Protein AF-A0A806K1S3-F1 (afdb_monomer_lite)

pLDDT: mean 70.09, std 27.56, range [25.62, 98.25]

Structure (mmCIF, N/CA/C/O backbone):
data_AF-A0A806K1S3-F1
#
_entry.id   AF-A0A806K1S3-F1
#
loop_
_atom_site.group_PDB
_atom_site.id
_atom_site.type_symbol
_atom_site.label_atom_id
_atom_site.label_alt_id
_atom_site.label_comp_id
_atom_site.label_asym_id
_atom_site.label_entity_id
_atom_site.label_seq_id
_atom_site.pdbx_PDB_ins_code
_atom_site.Cartn_x
_atom_site.Cartn_y
_atom_site.Cartn_z
_atom_site.occupancy
_atom_site.B_iso_or_equiv
_atom_site.auth_seq_id
_atom_site.auth_comp_id
_atom_site.auth_asym_id
_atom_site.auth_atom_id
_atom_site.pdbx_PDB_model_num
ATOM 1 N N . MET A 1 1 ? -62.580 21.041 -13.386 1.00 45.56 1 MET A N 1
ATOM 2 C CA . MET A 1 1 ? -61.583 21.711 -14.255 1.00 45.56 1 MET A CA 1
ATOM 3 C C . MET A 1 1 ? -60.903 22.840 -13.491 1.00 45.56 1 MET A C 1
ATOM 5 O O . MET A 1 1 ? -61.608 23.727 -13.033 1.00 45.56 1 MET A O 1
ATOM 9 N N . ARG A 1 2 ? -59.569 22.837 -13.410 1.00 33.22 2 ARG A N 1
ATOM 10 C CA . ARG A 1 2 ? -58.671 24.014 -13.436 1.00 33.22 2 ARG A CA 1
ATOM 11 C C . ARG A 1 2 ? -57.271 23.497 -13.808 1.00 33.22 2 ARG A C 1
ATOM 13 O O . ARG A 1 2 ? -57.030 22.296 -13.697 1.00 33.22 2 ARG A O 1
ATOM 20 N N . LYS A 1 3 ? -56.435 24.344 -14.410 1.00 32.72 3 LYS A N 1
ATOM 21 C CA . LYS A 1 3 ? -55.214 23.909 -15.113 1.00 32.72 3 LYS A CA 1
ATOM 22 C C . LYS A 1 3 ? -54.045 23.687 -14.147 1.00 32.72 3 LYS A C 1
ATOM 24 O O . LYS A 1 3 ? -53.996 24.304 -13.090 1.00 32.72 3 LYS A O 1
ATOM 29 N N . ARG A 1 4 ? -53.101 22.830 -14.552 1.00 32.69 4 ARG A N 1
ATOM 30 C CA . ARG A 1 4 ? -51.727 22.852 -14.030 1.00 32.69 4 ARG A CA 1
ATOM 31 C C . ARG A 1 4 ? -51.016 24.074 -14.608 1.00 32.69 4 ARG A C 1
ATOM 33 O O . ARG A 1 4 ? -51.173 24.338 -15.799 1.00 32.69 4 ARG A O 1
ATOM 40 N N . GLU A 1 5 ? -50.205 24.738 -13.801 1.00 34.34 5 GLU A N 1
ATOM 41 C CA . GLU A 1 5 ? -49.140 25.615 -14.287 1.00 34.34 5 GLU A CA 1
ATOM 42 C C . GLU A 1 5 ? -47.816 24.854 -14.174 1.00 34.34 5 GLU A C 1
ATOM 44 O O . GLU A 1 5 ? -47.579 24.138 -13.201 1.00 34.34 5 GLU A O 1
ATOM 49 N N . THR A 1 6 ? -46.986 24.947 -15.209 1.00 35.19 6 THR A N 1
ATOM 50 C CA . THR A 1 6 ? -45.685 24.276 -15.292 1.00 35.19 6 THR A CA 1
ATOM 51 C C . THR A 1 6 ? -44.587 25.323 -15.243 1.00 35.19 6 THR A C 1
ATOM 53 O O . THR A 1 6 ? -44.394 26.044 -16.220 1.00 35.19 6 THR A O 1
ATOM 56 N N . SER A 1 7 ? -43.850 25.383 -14.134 1.00 31.27 7 SER A N 1
ATOM 57 C CA . SER A 1 7 ? -42.555 26.066 -14.118 1.00 31.27 7 SER A CA 1
ATOM 58 C C . SER A 1 7 ? -41.511 25.161 -14.772 1.00 31.27 7 SER A C 1
ATOM 60 O O . SER A 1 7 ? -41.444 23.972 -14.455 1.00 31.27 7 SER A O 1
ATOM 62 N N . GLN A 1 8 ? -40.717 25.698 -15.699 1.00 31.41 8 GLN A N 1
ATOM 63 C CA . GLN A 1 8 ? -39.565 24.992 -16.259 1.00 31.41 8 GLN A CA 1
ATOM 64 C C . GLN A 1 8 ? -38.356 25.228 -15.357 1.00 31.41 8 GLN A C 1
ATOM 66 O O . GLN A 1 8 ? -37.841 26.343 -15.289 1.00 31.41 8 GLN A O 1
ATOM 71 N N . GLU A 1 9 ? -37.887 24.182 -14.683 1.00 31.50 9 GLU A N 1
ATOM 72 C CA . GLU A 1 9 ? -36.665 24.263 -13.888 1.00 31.50 9 GLU A CA 1
ATOM 73 C C . GLU A 1 9 ? -35.435 24.144 -14.803 1.00 31.50 9 GLU A C 1
ATOM 75 O O . GLU A 1 9 ? -35.317 23.219 -15.611 1.00 31.50 9 GLU A O 1
ATOM 80 N N . ASN A 1 10 ? -34.546 25.137 -14.737 1.00 28.39 10 ASN A N 1
ATOM 81 C CA . ASN A 1 10 ? -33.502 25.346 -15.738 1.00 28.39 10 ASN A CA 1
ATOM 82 C C . ASN A 1 10 ? -32.261 24.486 -15.436 1.00 28.39 10 ASN A C 1
ATOM 84 O O . ASN A 1 10 ? -31.341 24.917 -14.741 1.00 28.39 10 ASN A O 1
ATOM 88 N N . ARG A 1 11 ? -32.262 23.240 -15.921 1.00 28.33 11 ARG A N 1
ATOM 89 C CA . ARG A 1 11 ? -31.237 22.234 -15.608 1.00 28.33 11 ARG A CA 1
ATOM 90 C C . ARG A 1 11 ? -29.952 22.450 -16.419 1.00 28.33 11 ARG A C 1
ATOM 92 O O . ARG A 1 11 ? -29.827 21.941 -17.529 1.00 28.33 11 ARG A O 1
ATOM 99 N N . SER A 1 12 ? -28.985 23.169 -15.853 1.00 29.81 12 SER A N 1
ATOM 100 C CA . SER A 1 12 ? -27.639 23.285 -16.424 1.00 29.81 12 SER A CA 1
ATOM 101 C C . SER A 1 12 ? -26.905 21.938 -16.400 1.00 29.81 12 SER A C 1
ATOM 103 O O . SER A 1 12 ? -26.718 21.327 -15.348 1.00 29.81 12 SER A O 1
ATOM 105 N N . GLU A 1 13 ? -26.463 21.469 -17.567 1.00 26.36 13 GLU A N 1
ATOM 106 C CA . GLU A 1 13 ? -25.609 20.284 -17.663 1.00 26.36 13 GLU A CA 1
ATOM 107 C C . GLU A 1 13 ? -24.217 20.577 -17.091 1.00 26.36 13 GLU A C 1
ATOM 109 O O . GLU A 1 13 ? -23.468 21.399 -17.624 1.00 26.36 13 GLU A O 1
ATOM 114 N N . VAL A 1 14 ? -23.834 19.859 -16.033 1.00 30.91 14 VAL A N 1
ATOM 115 C CA . VAL A 1 14 ? -22.432 19.791 -15.610 1.00 30.91 14 VAL A CA 1
ATOM 116 C C . VAL A 1 14 ? -21.697 18.894 -16.601 1.00 30.91 14 VAL A C 1
ATOM 118 O O . VAL A 1 14 ? -21.804 17.669 -16.547 1.00 30.91 14 VAL A O 1
ATOM 121 N N . LYS A 1 15 ? -20.945 19.503 -17.521 1.00 25.97 15 LYS A N 1
ATOM 122 C CA . LYS A 1 15 ? -20.015 18.763 -18.377 1.00 25.97 15 LYS A CA 1
ATOM 123 C C . LYS A 1 15 ? -18.916 18.156 -17.509 1.00 25.97 15 LYS A C 1
ATOM 125 O O . LYS A 1 15 ? -18.104 18.881 -16.942 1.00 25.97 15 LYS A O 1
ATOM 130 N N . HIS A 1 16 ? -18.864 16.829 -17.446 1.00 29.55 16 HIS A N 1
ATOM 131 C CA . HIS A 1 16 ? -17.675 16.133 -16.969 1.00 29.55 16 HIS A CA 1
ATOM 132 C C . HIS A 1 16 ? -16.556 16.303 -18.001 1.00 29.55 16 HIS A C 1
ATOM 134 O O . HIS A 1 16 ? -16.547 15.627 -19.028 1.00 29.55 16 HIS A O 1
ATOM 140 N N . GLU A 1 17 ? -15.606 17.195 -17.727 1.00 28.83 17 GLU A N 1
ATOM 141 C CA . GLU A 1 17 ? -14.348 17.228 -18.468 1.00 28.83 17 GLU A CA 1
ATOM 142 C C . GLU A 1 17 ? -13.522 15.989 -18.105 1.00 28.83 17 GLU A C 1
ATOM 144 O O . GLU A 1 17 ? -12.934 15.885 -17.027 1.00 28.83 17 GLU A O 1
ATOM 149 N N . THR A 1 18 ? -13.493 15.014 -19.013 1.00 28.52 18 THR A N 1
ATOM 150 C CA . THR A 1 18 ? -12.567 13.884 -18.941 1.00 28.52 18 THR A CA 1
ATOM 151 C C . THR A 1 18 ? -11.143 14.393 -19.137 1.00 28.52 18 THR A C 1
ATOM 153 O O . THR A 1 18 ? -10.746 14.717 -20.258 1.00 28.52 18 THR A O 1
ATOM 156 N N . ILE A 1 19 ? -10.380 14.458 -18.046 1.00 31.17 19 ILE A N 1
ATOM 157 C CA . ILE A 1 19 ? -8.964 14.833 -18.061 1.00 31.17 19 ILE A CA 1
ATOM 158 C C . ILE A 1 19 ? -8.195 13.858 -18.966 1.00 31.17 19 ILE A C 1
ATOM 160 O O . ILE A 1 19 ? -8.275 12.641 -18.797 1.00 31.17 19 ILE A O 1
ATOM 164 N N . SER A 1 20 ? -7.453 14.398 -19.936 1.00 25.94 20 SER A N 1
ATOM 165 C CA . SER A 1 20 ? -6.651 13.601 -20.870 1.00 25.94 20 SER A CA 1
ATOM 166 C C . SER A 1 20 ? -5.492 12.893 -20.149 1.00 25.94 20 SER A C 1
ATOM 168 O O . SER A 1 20 ? -4.861 13.513 -19.288 1.00 25.94 20 SER A O 1
ATOM 170 N N . PRO A 1 21 ? -5.095 11.668 -20.556 1.00 31.95 21 PRO A N 1
ATOM 171 C CA . PRO A 1 21 ? -3.848 11.040 -20.106 1.00 31.95 21 PRO A CA 1
ATOM 172 C C . PRO A 1 21 ? -2.609 11.945 -20.248 1.00 31.95 21 PRO A C 1
ATOM 174 O O . PRO A 1 21 ? -1.689 11.871 -19.435 1.00 31.95 21 PRO A O 1
ATOM 177 N N . SER A 1 22 ? -2.610 12.863 -21.226 1.00 27.05 22 SER A N 1
ATOM 178 C CA . SER A 1 22 ? -1.562 13.880 -21.418 1.00 27.05 22 SER A CA 1
ATOM 179 C C . SER A 1 22 ? -1.311 14.741 -20.171 1.00 27.05 22 SER A C 1
ATOM 181 O O . SER A 1 22 ? -0.176 15.133 -19.909 1.00 27.05 22 SER A O 1
ATOM 183 N N . SER A 1 23 ? -2.357 15.031 -19.391 1.00 28.53 23 SER A N 1
ATOM 184 C CA . SER A 1 23 ? -2.278 15.885 -18.201 1.00 28.53 23 SER A CA 1
ATOM 185 C C . SER A 1 23 ? -1.592 15.201 -17.015 1.00 28.53 23 SER A C 1
ATOM 187 O O . SER A 1 23 ? -1.084 15.893 -16.139 1.00 28.53 23 SER A O 1
ATOM 189 N N . ILE A 1 24 ? -1.538 13.863 -16.995 1.00 33.38 24 ILE A N 1
ATOM 190 C CA . ILE A 1 24 ? -0.806 13.098 -15.974 1.00 33.38 24 ILE A CA 1
ATOM 191 C C . ILE A 1 24 ? 0.696 13.127 -16.289 1.00 33.38 24 ILE A C 1
ATOM 193 O O . ILE A 1 24 ? 1.505 13.405 -15.408 1.00 33.38 24 ILE A O 1
ATOM 197 N N . ALA A 1 25 ? 1.073 12.940 -17.559 1.00 29.41 25 ALA A N 1
ATOM 198 C CA . ALA A 1 25 ? 2.470 13.019 -17.996 1.00 29.41 25 ALA A CA 1
ATOM 199 C C . ALA A 1 25 ? 3.088 14.415 -17.772 1.00 29.41 25 ALA A C 1
ATOM 201 O O . ALA A 1 25 ? 4.245 14.524 -17.371 1.00 29.41 25 ALA A O 1
ATOM 202 N N . ALA A 1 26 ? 2.309 15.486 -17.968 1.00 27.17 26 ALA A N 1
ATOM 203 C CA . ALA A 1 26 ? 2.765 16.863 -17.761 1.00 27.17 26 ALA A CA 1
ATOM 204 C C . ALA A 1 26 ? 3.195 17.172 -16.310 1.00 27.17 26 ALA A C 1
ATOM 206 O O . ALA A 1 26 ? 4.019 18.060 -16.096 1.00 27.17 26 ALA A O 1
ATOM 207 N N . LEU A 1 27 ? 2.677 16.436 -15.318 1.00 32.34 27 LEU A N 1
ATOM 208 C CA . LEU A 1 27 ? 2.991 16.643 -13.901 1.00 32.34 27 LEU A CA 1
ATOM 209 C C . LEU A 1 27 ? 4.396 16.135 -13.514 1.00 32.34 27 LEU A C 1
ATOM 211 O O . LEU A 1 27 ? 4.973 16.605 -12.539 1.00 32.34 27 LEU A O 1
ATOM 215 N N . VAL A 1 28 ? 4.971 15.215 -14.298 1.00 33.69 28 VAL A N 1
ATOM 216 C CA . VAL A 1 28 ? 6.277 14.578 -14.028 1.00 33.69 28 VAL A CA 1
ATOM 217 C C . VAL A 1 28 ? 7.463 15.495 -14.380 1.00 33.69 28 VAL A C 1
ATOM 219 O O . VAL A 1 28 ? 8.565 15.324 -13.868 1.00 33.69 28 VAL A O 1
ATOM 222 N N . VAL A 1 29 ? 7.253 16.506 -15.230 1.00 29.17 29 VAL A N 1
ATOM 223 C CA . VAL A 1 29 ? 8.339 17.315 -15.822 1.00 29.17 29 VAL A CA 1
ATOM 224 C C . VAL A 1 29 ? 8.955 18.327 -14.836 1.00 29.17 29 VAL A C 1
ATOM 226 O O . VAL A 1 29 ? 10.086 18.767 -15.028 1.00 29.17 29 VAL A O 1
ATOM 229 N N . PHE A 1 30 ? 8.274 18.663 -13.735 1.00 28.11 30 PHE A N 1
ATOM 230 C CA . PHE A 1 30 ? 8.709 19.690 -12.770 1.00 28.11 30 PHE A CA 1
ATOM 231 C C . PHE A 1 30 ? 9.749 19.216 -11.725 1.00 28.11 30 PHE A C 1
ATOM 233 O O . PHE A 1 30 ? 9.801 19.729 -10.610 1.00 28.11 30 PHE A O 1
ATOM 240 N N . ILE A 1 31 ? 10.594 18.243 -12.081 1.00 37.97 31 ILE A N 1
ATOM 241 C CA . ILE A 1 31 ? 11.579 17.615 -11.177 1.00 37.97 31 ILE A CA 1
ATOM 242 C C . ILE A 1 31 ? 13.029 18.086 -11.446 1.00 37.97 31 ILE A C 1
ATOM 244 O O . ILE A 1 31 ? 13.898 17.913 -10.596 1.00 37.97 31 ILE A O 1
ATOM 248 N N . ALA A 1 32 ? 13.307 18.729 -12.589 1.00 28.28 32 ALA A N 1
ATOM 249 C CA . ALA A 1 32 ? 14.670 18.922 -13.108 1.00 28.28 32 ALA A CA 1
ATOM 250 C C . ALA A 1 32 ? 15.200 20.379 -13.148 1.00 28.28 32 ALA A C 1
ATOM 252 O O . ALA A 1 32 ? 15.925 20.739 -14.075 1.00 28.28 32 ALA A O 1
ATOM 253 N N . THR A 1 33 ? 14.912 21.206 -12.134 1.00 30.22 33 THR A N 1
ATOM 254 C CA . THR A 1 33 ? 15.621 22.491 -11.929 1.00 30.22 33 THR A CA 1
ATOM 255 C C . THR A 1 33 ? 15.790 22.793 -10.434 1.00 30.22 33 THR A C 1
ATOM 257 O O . THR A 1 33 ? 14.905 22.481 -9.643 1.00 30.22 33 THR A O 1
ATOM 260 N N . SER A 1 34 ? 16.898 23.447 -10.058 1.00 29.08 34 SER A N 1
ATOM 261 C CA . SER A 1 34 ? 17.208 23.928 -8.692 1.00 29.08 34 SER A CA 1
ATOM 262 C C . SER A 1 34 ? 17.731 22.904 -7.666 1.00 29.08 34 SER A C 1
ATOM 264 O O . SER A 1 34 ? 17.451 23.016 -6.474 1.00 29.08 34 SER A O 1
ATOM 266 N N . CYS A 1 35 ? 18.615 21.995 -8.091 1.00 27.02 35 CYS A N 1
ATOM 267 C CA . CYS A 1 35 ? 19.640 21.420 -7.206 1.00 27.02 35 CYS A CA 1
ATOM 268 C C . CYS A 1 35 ? 21.025 21.936 -7.624 1.00 27.02 35 CYS A C 1
ATOM 270 O O . CYS A 1 35 ? 21.682 21.364 -8.490 1.00 27.02 35 CYS A O 1
ATOM 272 N N . SER A 1 36 ? 21.459 23.057 -7.044 1.00 28.50 36 SER A N 1
ATOM 273 C CA . SER A 1 36 ? 22.802 23.621 -7.246 1.00 28.50 36 SER A CA 1
ATOM 274 C C . SER A 1 36 ? 23.200 24.467 -6.039 1.00 28.50 36 SER A C 1
ATOM 276 O O . SER A 1 36 ? 22.847 25.640 -5.947 1.00 28.50 36 SER A O 1
ATOM 278 N N . SER A 1 37 ? 23.924 23.866 -5.098 1.00 30.52 37 SER A N 1
ATOM 279 C CA . SER A 1 37 ? 24.601 24.588 -4.023 1.00 30.52 37 SER A CA 1
ATOM 280 C C . SER A 1 37 ? 25.964 25.066 -4.520 1.00 30.52 37 SER A C 1
ATOM 282 O O . SER A 1 37 ? 26.898 24.270 -4.606 1.00 30.52 37 SER A O 1
ATOM 284 N N . GLN A 1 38 ? 26.096 26.357 -4.829 1.00 30.58 38 GLN A N 1
ATOM 285 C CA . GLN A 1 38 ? 27.420 26.980 -4.809 1.00 30.58 38 GLN A CA 1
ATOM 286 C C . GLN A 1 38 ? 27.880 27.083 -3.353 1.00 30.58 38 GLN A C 1
ATOM 288 O O . GLN A 1 38 ? 27.110 27.541 -2.514 1.00 30.58 38 GLN A O 1
ATOM 293 N N . ASN A 1 39 ? 29.113 26.659 -3.086 1.00 27.72 39 ASN A N 1
ATOM 294 C CA . ASN A 1 39 ? 29.936 27.072 -1.947 1.00 27.72 39 ASN A CA 1
ATOM 295 C C . ASN A 1 39 ? 31.382 26.629 -2.229 1.00 27.72 39 ASN A C 1
ATOM 297 O O . ASN A 1 39 ? 31.902 25.708 -1.605 1.00 27.72 39 ASN A O 1
ATOM 301 N N . ASP A 1 40 ? 32.010 27.283 -3.208 1.00 31.94 40 ASP A N 1
ATOM 302 C CA . ASP A 1 40 ? 33.469 27.353 -3.273 1.00 31.94 40 ASP A CA 1
ATOM 303 C C . ASP A 1 40 ? 33.931 28.433 -2.281 1.00 31.94 40 ASP A C 1
ATOM 305 O O . ASP A 1 40 ? 33.873 29.624 -2.585 1.00 31.94 40 ASP A O 1
ATOM 309 N N . ASP A 1 41 ? 34.397 28.021 -1.104 1.00 27.34 41 ASP A N 1
ATOM 310 C CA . ASP A 1 41 ? 35.391 28.769 -0.327 1.00 27.34 41 ASP A CA 1
ATOM 311 C C . ASP A 1 41 ? 36.379 27.755 0.254 1.00 27.34 41 ASP A C 1
ATOM 313 O O . ASP A 1 41 ? 36.008 26.852 1.008 1.00 27.34 41 ASP A O 1
ATOM 317 N N . GLY A 1 42 ? 37.635 27.869 -0.172 1.00 26.28 42 GLY A N 1
ATOM 318 C CA . GLY A 1 42 ? 38.740 27.058 0.310 1.00 26.28 42 GLY A CA 1
ATOM 319 C C . GLY A 1 42 ? 39.715 27.921 1.091 1.00 26.28 42 GLY A C 1
ATOM 320 O O . GLY A 1 42 ? 40.654 28.466 0.513 1.00 26.28 42 GLY A O 1
ATOM 321 N N . THR A 1 43 ? 39.534 27.992 2.406 1.00 27.27 43 THR A N 1
ATOM 322 C CA . THR A 1 43 ? 40.496 28.592 3.334 1.00 27.27 43 THR A CA 1
ATOM 323 C C . THR A 1 43 ? 41.094 27.512 4.232 1.00 27.27 43 THR A C 1
ATOM 325 O O . THR A 1 43 ? 40.503 27.076 5.217 1.00 27.27 43 THR A O 1
ATOM 328 N N . ALA A 1 44 ? 42.290 27.053 3.861 1.00 27.41 44 ALA A N 1
ATOM 329 C CA . ALA A 1 44 ? 43.171 26.344 4.780 1.00 27.41 44 ALA A CA 1
ATOM 330 C C . ALA A 1 44 ? 43.870 27.366 5.684 1.00 27.41 44 ALA A C 1
ATOM 332 O O . ALA A 1 44 ? 44.252 28.434 5.204 1.00 27.41 44 ALA A O 1
ATOM 333 N N . ASP A 1 45 ? 44.094 27.017 6.948 1.00 28.73 45 ASP A N 1
ATOM 334 C CA . ASP A 1 45 ? 45.048 27.735 7.789 1.00 28.73 45 ASP A CA 1
ATOM 335 C C . ASP A 1 45 ? 45.771 26.755 8.722 1.00 28.73 45 ASP A C 1
ATOM 337 O O . ASP A 1 45 ? 45.189 25.779 9.207 1.00 28.73 45 ASP A O 1
ATOM 341 N N . ASP A 1 46 ? 47.063 26.993 8.919 1.00 28.16 46 ASP A N 1
ATOM 342 C CA . ASP A 1 46 ? 47.946 26.148 9.723 1.00 28.16 46 ASP A CA 1
ATOM 343 C C . ASP A 1 46 ? 47.756 26.436 11.217 1.00 28.16 46 ASP A C 1
ATOM 345 O O . ASP A 1 46 ? 47.660 27.592 11.633 1.00 28.16 46 ASP A O 1
ATOM 349 N N . ASN A 1 47 ? 47.888 25.410 12.065 1.00 29.39 47 ASN A N 1
ATOM 350 C CA . ASN A 1 47 ? 48.567 25.652 13.337 1.00 29.39 47 ASN A CA 1
ATOM 351 C C . ASN A 1 47 ? 49.286 24.413 13.877 1.00 29.39 47 ASN A C 1
ATOM 353 O O . ASN A 1 47 ? 48.683 23.373 14.147 1.00 29.39 47 ASN A O 1
ATOM 357 N N . GLN A 1 48 ? 50.592 24.555 14.090 1.00 27.00 48 GLN A N 1
ATOM 358 C CA . GLN A 1 48 ? 51.414 23.560 14.767 1.00 27.00 48 GLN A CA 1
ATOM 359 C C . GLN A 1 48 ? 51.393 23.813 16.274 1.00 27.00 48 GLN A C 1
ATOM 361 O O . GLN A 1 48 ? 51.612 24.939 16.716 1.00 27.00 48 GLN A O 1
ATOM 366 N N . GLN A 1 49 ? 51.306 22.756 17.082 1.00 30.12 49 GLN A N 1
ATOM 367 C CA . GLN A 1 49 ? 51.947 22.781 18.397 1.00 30.12 49 GLN A CA 1
ATOM 368 C C . GLN A 1 49 ? 52.528 21.418 18.776 1.00 30.12 49 GLN A C 1
ATOM 370 O O . GLN A 1 49 ? 52.081 20.368 18.319 1.00 30.12 49 GLN A O 1
ATOM 375 N N . THR A 1 50 ? 53.618 21.457 19.541 1.00 27.34 50 THR A N 1
ATOM 376 C CA . THR A 1 50 ? 54.651 20.417 19.532 1.00 27.34 50 THR A CA 1
ATOM 377 C C . THR A 1 50 ? 54.896 19.793 20.902 1.00 27.34 50 THR A C 1
ATOM 379 O O . THR A 1 50 ? 55.213 20.524 21.835 1.00 27.34 50 THR A O 1
ATOM 382 N N . GLN A 1 51 ? 54.960 18.454 20.934 1.00 26.31 51 GLN A N 1
ATOM 383 C CA . GLN A 1 51 ? 55.667 17.626 21.933 1.00 26.31 51 GLN A CA 1
ATOM 384 C C . GLN A 1 51 ? 55.106 17.678 23.381 1.00 26.31 51 GLN A C 1
ATOM 386 O O . GLN A 1 51 ? 54.668 18.696 23.895 1.00 26.31 51 GLN A O 1
ATOM 391 N N . THR A 1 52 ? 55.071 16.569 24.120 1.00 26.08 52 THR A N 1
ATOM 392 C CA . THR A 1 52 ? 56.268 15.878 24.640 1.00 26.08 52 THR A CA 1
ATOM 393 C C . THR A 1 52 ? 56.005 14.409 25.013 1.00 26.08 52 THR A C 1
ATOM 395 O O . THR A 1 52 ? 54.871 13.939 25.029 1.00 26.08 52 THR A O 1
ATOM 398 N N . SER A 1 53 ? 57.088 13.663 25.248 1.00 26.95 53 SER A N 1
ATOM 399 C CA . SER A 1 53 ? 57.133 12.193 25.226 1.00 26.95 53 SER A CA 1
ATOM 400 C C . SER A 1 53 ? 57.031 11.515 26.600 1.00 26.95 53 SER A C 1
ATOM 402 O O . SER A 1 53 ? 57.556 12.024 27.586 1.00 26.95 53 SER A O 1
ATOM 404 N N . SER A 1 54 ? 56.517 10.280 26.638 1.00 28.88 54 SER A N 1
ATOM 405 C CA . SER A 1 54 ? 56.999 9.196 27.526 1.00 28.88 54 SER A CA 1
ATOM 406 C C . SER A 1 54 ? 56.517 7.822 27.014 1.00 28.88 54 SER A C 1
ATOM 408 O O . SER A 1 54 ? 55.695 7.769 26.101 1.00 28.88 54 SER A O 1
ATOM 410 N N . SER A 1 55 ? 57.098 6.713 27.498 1.00 28.31 55 SER A N 1
ATOM 411 C CA . SER A 1 55 ? 57.105 5.427 26.769 1.00 28.31 55 SER A CA 1
ATOM 412 C C . SER A 1 55 ? 57.085 4.160 27.637 1.00 28.31 55 SER A C 1
ATOM 414 O O . SER A 1 55 ? 57.816 4.103 28.626 1.00 28.31 55 SER A O 1
ATOM 416 N N . SER A 1 56 ? 56.427 3.097 27.152 1.00 29.81 56 SER A N 1
ATOM 417 C CA . SER A 1 56 ? 56.759 1.681 27.437 1.00 29.81 56 SER A CA 1
ATOM 418 C C . SER A 1 56 ? 56.118 0.733 26.388 1.00 29.81 56 SER A C 1
ATOM 420 O O . SER A 1 56 ? 54.941 0.888 26.091 1.00 29.81 56 SER A O 1
ATOM 422 N N . VAL A 1 57 ? 56.880 -0.040 25.585 1.00 29.92 57 VAL A N 1
ATOM 423 C CA . VAL A 1 57 ? 57.272 -1.484 25.719 1.00 29.92 57 VAL A CA 1
ATOM 424 C C . VAL A 1 57 ? 56.120 -2.460 26.088 1.00 29.92 57 VAL A C 1
ATOM 426 O O . VAL A 1 57 ? 55.364 -2.153 27.000 1.00 29.92 57 VAL A O 1
ATOM 429 N N . SER A 1 58 ? 55.914 -3.637 25.452 1.00 31.14 58 SER A N 1
ATOM 430 C CA . SER A 1 58 ? 56.844 -4.526 24.697 1.00 31.14 58 SER A CA 1
ATOM 431 C C . SER A 1 58 ? 56.181 -5.470 23.656 1.00 31.14 58 SER A C 1
ATOM 433 O O . SER A 1 58 ? 55.033 -5.839 23.851 1.00 31.14 58 SER A O 1
ATOM 435 N N . SER A 1 59 ? 56.981 -5.956 22.675 1.00 32.12 59 SER A N 1
ATOM 436 C CA . SER A 1 59 ? 56.995 -7.305 22.006 1.00 32.12 59 SER A CA 1
ATOM 437 C C . SER A 1 59 ? 55.704 -7.954 21.445 1.00 32.12 59 SER A C 1
ATOM 439 O O . SER A 1 59 ? 54.705 -8.005 22.147 1.00 32.12 59 SER A O 1
ATOM 441 N N . SER A 1 60 ? 55.661 -8.654 20.294 1.00 33.88 60 SER A N 1
ATOM 442 C CA . SER A 1 60 ? 56.540 -8.905 19.107 1.00 33.88 60 SER A CA 1
ATOM 443 C C . SER A 1 60 ? 55.662 -9.650 18.039 1.00 33.88 60 SER A C 1
ATOM 445 O O . SER A 1 60 ? 54.459 -9.743 18.263 1.00 33.88 60 SER A O 1
ATOM 447 N N . SER A 1 61 ? 56.049 -10.193 16.867 1.00 33.34 61 SER A N 1
ATOM 448 C CA . SER A 1 61 ? 57.319 -10.577 16.189 1.00 33.34 61 SER A CA 1
ATOM 449 C C . SER A 1 61 ? 57.091 -10.558 14.641 1.00 33.34 61 SER A C 1
ATOM 451 O O . SER A 1 61 ? 55.945 -10.436 14.222 1.00 33.34 61 SER A O 1
ATOM 453 N N . SER A 1 62 ? 58.099 -10.488 13.755 1.00 34.03 62 SER A N 1
ATOM 454 C CA . SER A 1 62 ? 58.829 -11.599 13.067 1.00 34.03 62 SER A CA 1
ATOM 455 C C . SER A 1 62 ? 57.939 -12.636 12.343 1.00 34.03 62 SER A C 1
ATOM 457 O O . SER A 1 62 ? 57.066 -13.209 12.988 1.00 34.03 62 SER A O 1
ATOM 459 N N . ALA A 1 63 ? 58.141 -13.001 11.064 1.00 35.75 63 ALA A N 1
ATOM 460 C CA . ALA A 1 63 ? 59.225 -12.735 10.083 1.00 35.75 63 ALA A CA 1
ATOM 461 C C . ALA A 1 63 ? 58.774 -13.166 8.646 1.00 35.75 63 ALA A C 1
ATOM 463 O O . ALA A 1 63 ? 57.725 -13.805 8.559 1.00 35.75 63 ALA A O 1
ATOM 464 N N . ASP A 1 64 ? 59.486 -13.068 7.503 1.00 32.34 64 ASP A N 1
ATOM 465 C CA . ASP A 1 64 ? 60.503 -12.190 6.831 1.00 32.34 64 ASP A CA 1
ATOM 466 C C . ASP A 1 64 ? 60.881 -12.938 5.500 1.00 32.34 64 ASP A C 1
ATOM 468 O O . ASP A 1 64 ? 60.710 -14.157 5.458 1.00 32.34 64 ASP A O 1
ATOM 472 N N . ASP A 1 65 ? 61.424 -12.437 4.373 1.00 32.38 65 ASP A N 1
ATOM 473 C CA . ASP A 1 65 ? 61.581 -11.133 3.676 1.00 32.38 65 ASP A CA 1
ATOM 474 C C . ASP A 1 65 ? 61.945 -11.431 2.176 1.00 32.38 65 ASP A C 1
ATOM 476 O O . ASP A 1 65 ? 62.422 -12.534 1.887 1.00 32.38 65 ASP A O 1
ATOM 480 N N . SER A 1 66 ? 61.748 -10.506 1.211 1.00 32.06 66 SER A N 1
ATOM 481 C CA . SER A 1 66 ? 62.405 -10.501 -0.132 1.00 32.06 66 SER A CA 1
ATOM 482 C C . SER A 1 66 ? 62.201 -9.191 -0.928 1.00 32.06 66 SER A C 1
ATOM 484 O O . SER A 1 66 ? 61.156 -8.551 -0.830 1.00 32.06 66 SER A O 1
ATOM 486 N N . SER A 1 67 ? 63.189 -8.792 -1.752 1.00 33.81 67 SER A N 1
ATOM 487 C CA . SER A 1 67 ? 63.365 -7.396 -2.228 1.00 33.81 67 SER A CA 1
ATOM 488 C C . SER A 1 67 ? 63.913 -7.220 -3.677 1.00 33.81 67 SER A C 1
ATOM 490 O O . SER A 1 67 ? 64.001 -8.189 -4.428 1.00 33.81 67 SER A O 1
ATOM 492 N N . SER A 1 68 ? 64.314 -5.976 -4.035 1.00 33.84 68 SER A N 1
ATOM 493 C CA . SER A 1 68 ? 64.824 -5.398 -5.323 1.00 33.84 68 SER A CA 1
ATOM 494 C C . SER A 1 68 ? 63.754 -4.789 -6.268 1.00 33.84 68 SER A C 1
ATOM 496 O O . SER A 1 68 ? 62.728 -5.416 -6.488 1.00 33.84 68 SER A O 1
ATOM 498 N N . SER A 1 69 ? 63.782 -3.528 -6.759 1.00 32.34 69 SER A N 1
ATOM 499 C CA . SER A 1 69 ? 64.815 -2.521 -7.164 1.00 32.34 69 SER A CA 1
ATOM 500 C C . SER A 1 69 ? 65.281 -2.655 -8.642 1.00 32.34 69 SER A C 1
ATOM 502 O O . SER A 1 69 ? 65.283 -3.763 -9.161 1.00 32.34 69 SER A O 1
ATOM 504 N N . ALA A 1 70 ? 65.629 -1.612 -9.428 1.00 30.31 70 ALA A N 1
ATOM 505 C CA . ALA A 1 70 ? 65.789 -0.155 -9.209 1.00 30.31 70 ALA A CA 1
ATOM 506 C C . ALA A 1 70 ? 65.701 0.669 -10.542 1.00 30.31 70 ALA A C 1
ATOM 508 O O . ALA A 1 70 ? 65.755 0.068 -11.606 1.00 30.31 70 ALA A O 1
ATOM 509 N N . ALA A 1 71 ? 65.737 2.021 -10.453 1.00 28.45 71 ALA A N 1
ATOM 510 C CA . ALA A 1 71 ? 66.345 2.989 -11.420 1.00 28.45 71 ALA A CA 1
ATOM 511 C C . ALA A 1 71 ? 65.779 3.154 -12.876 1.00 28.45 71 ALA A C 1
ATOM 513 O O . ALA A 1 71 ? 65.235 2.219 -13.440 1.00 28.45 71 ALA A O 1
ATOM 514 N N . SER A 1 72 ? 65.908 4.298 -13.591 1.00 29.03 72 SER A N 1
ATOM 515 C CA . SER A 1 72 ? 66.214 5.708 -13.217 1.00 29.03 72 SER A CA 1
ATOM 516 C C . SER A 1 72 ? 65.991 6.747 -14.362 1.00 29.03 72 SER A C 1
ATOM 518 O O . SER A 1 72 ? 66.035 6.410 -15.538 1.00 29.03 72 SER A O 1
ATOM 520 N N . SER A 1 73 ? 65.913 8.036 -13.972 1.00 28.16 73 SER A N 1
ATOM 521 C CA . SER A 1 73 ? 66.554 9.239 -14.585 1.00 28.16 73 SER A CA 1
ATOM 522 C C . SER A 1 73 ? 66.154 9.862 -15.954 1.00 28.16 73 SER A C 1
ATOM 524 O O . SER A 1 73 ? 66.565 9.371 -16.998 1.00 28.16 73 SER A O 1
ATOM 526 N N . SER A 1 74 ? 65.667 11.123 -15.872 1.00 29.03 74 SER A N 1
ATOM 527 C CA . SER A 1 74 ? 66.037 12.340 -16.668 1.00 29.03 74 SER A CA 1
ATOM 528 C C . SER A 1 74 ? 65.711 12.431 -18.181 1.00 29.03 74 SER A C 1
ATOM 530 O O . SER A 1 74 ? 65.786 11.431 -18.877 1.00 29.03 74 SER A O 1
ATOM 532 N N . SER A 1 75 ? 65.409 13.596 -18.789 1.00 29.16 75 SER A N 1
ATOM 533 C CA . SER A 1 75 ? 65.398 15.030 -18.375 1.00 29.16 75 SER A CA 1
ATOM 534 C C . SER A 1 75 ? 64.222 15.791 -19.079 1.00 29.16 75 SER A C 1
ATOM 536 O O . SER A 1 75 ? 63.363 15.120 -19.640 1.00 29.16 75 SER A O 1
ATOM 538 N N . GLY A 1 76 ? 64.042 17.129 -19.101 1.00 25.84 76 GLY A N 1
ATOM 539 C CA . GLY A 1 76 ? 64.810 18.281 -18.585 1.00 25.84 76 GLY A CA 1
ATOM 540 C C . GLY A 1 76 ? 64.291 19.657 -19.090 1.00 25.84 76 GLY A C 1
ATOM 541 O O . GLY A 1 76 ? 63.317 19.710 -19.829 1.00 25.84 76 GLY A O 1
ATOM 542 N N . THR A 1 77 ? 64.956 20.743 -18.655 1.00 27.23 77 THR A N 1
ATOM 543 C CA . THR A 1 77 ? 65.285 22.031 -19.352 1.00 27.23 77 THR A CA 1
ATOM 544 C C . THR A 1 77 ? 64.548 22.423 -20.655 1.00 27.23 77 THR A C 1
ATOM 546 O O . THR A 1 77 ? 64.530 21.617 -21.579 1.00 27.23 77 THR A O 1
ATOM 549 N N . VAL A 1 78 ? 64.092 23.661 -20.928 1.00 27.44 78 VAL A N 1
ATOM 550 C CA . VAL A 1 78 ? 64.070 25.019 -20.287 1.00 27.44 78 VAL A CA 1
ATOM 551 C C . VAL A 1 78 ? 62.919 25.830 -20.992 1.00 27.44 78 VAL A C 1
ATOM 553 O O . VAL A 1 78 ? 62.137 25.201 -21.697 1.00 27.44 78 VAL A O 1
ATOM 556 N N . GLU A 1 79 ? 62.637 27.147 -20.904 1.00 25.83 79 GLU A N 1
ATOM 557 C CA . GLU A 1 79 ? 63.321 28.365 -20.401 1.00 25.83 79 GLU A CA 1
ATOM 558 C C . GLU A 1 79 ? 62.308 29.491 -20.019 1.00 25.83 79 GLU A C 1
ATOM 560 O O . GLU A 1 79 ? 61.140 29.212 -19.757 1.00 25.83 79 GLU A O 1
ATOM 565 N N . SER A 1 80 ? 62.739 30.764 -19.988 1.00 26.56 80 SER A N 1
ATOM 566 C CA . SER A 1 80 ? 62.004 31.951 -19.501 1.00 26.56 80 SER A CA 1
ATOM 567 C C . SER A 1 80 ? 61.886 33.060 -20.559 1.00 26.56 80 SER A C 1
ATOM 569 O O . SER A 1 80 ? 62.801 33.203 -21.366 1.00 26.56 80 SER A O 1
ATOM 571 N N . SER A 1 81 ? 60.873 33.944 -20.473 1.00 27.20 81 SER A N 1
ATOM 572 C CA . SER A 1 81 ? 61.050 35.404 -20.694 1.00 27.20 81 SER A CA 1
ATOM 573 C C . SER A 1 81 ? 59.824 36.280 -20.380 1.00 27.20 81 SER A C 1
ATOM 575 O O . SER A 1 81 ? 58.679 35.942 -20.656 1.00 27.20 81 SER A O 1
ATOM 577 N N . SER A 1 82 ? 60.143 37.452 -19.832 1.00 27.42 82 SER A N 1
ATOM 578 C CA . SER A 1 82 ? 59.355 38.666 -19.570 1.00 27.42 82 SER A CA 1
ATOM 579 C C . SER A 1 82 ? 58.755 39.309 -20.855 1.00 27.42 82 SER A C 1
ATOM 581 O O . SER A 1 82 ? 59.136 38.939 -21.960 1.00 27.42 82 SER A O 1
ATOM 583 N N . SER A 1 83 ? 57.880 40.334 -20.839 1.00 27.20 83 SER A N 1
ATOM 584 C CA . SER A 1 83 ? 58.090 41.653 -20.196 1.00 27.20 83 SER A CA 1
ATOM 585 C C . SER A 1 83 ? 56.875 42.609 -20.260 1.00 27.20 83 SER A C 1
ATOM 587 O O . SER A 1 83 ? 56.176 42.610 -21.264 1.00 27.20 83 SER A O 1
ATOM 589 N N . SER A 1 84 ? 56.803 43.569 -19.310 1.00 28.09 84 SER A N 1
ATOM 590 C CA . SER A 1 84 ? 56.395 45.000 -19.494 1.00 28.09 84 SER A CA 1
ATOM 591 C C . SER A 1 84 ? 54.931 45.370 -19.885 1.00 28.09 84 SER A C 1
ATOM 593 O O . SER A 1 84 ? 54.268 44.581 -20.535 1.00 28.09 84 SER A O 1
ATOM 595 N N . VAL A 1 85 ? 54.342 46.556 -19.595 1.00 27.80 85 VAL A N 1
ATOM 596 C CA . VAL A 1 85 ? 54.650 47.717 -18.703 1.00 27.80 85 VAL A CA 1
ATOM 597 C C . VAL A 1 85 ? 53.387 48.613 -18.521 1.00 27.80 85 VAL A C 1
ATOM 599 O O . VAL A 1 85 ? 52.750 48.926 -19.517 1.00 27.80 85 VAL A O 1
ATOM 602 N N . ALA A 1 86 ? 53.117 49.095 -17.288 1.00 26.50 86 ALA A N 1
ATOM 603 C CA . ALA A 1 86 ? 52.328 50.305 -16.897 1.00 26.50 86 ALA A CA 1
ATOM 604 C C . ALA A 1 86 ? 50.868 50.487 -17.454 1.00 26.50 86 ALA A C 1
ATOM 606 O O . ALA A 1 86 ? 50.360 49.603 -18.125 1.00 26.50 86 ALA A O 1
ATOM 607 N N . THR A 1 87 ? 50.043 51.514 -17.137 1.00 26.58 87 THR A N 1
ATOM 608 C CA . THR A 1 87 ? 50.204 52.832 -16.451 1.00 26.58 87 THR A CA 1
ATOM 609 C C . THR A 1 87 ? 48.962 53.271 -15.631 1.00 26.58 87 THR A C 1
ATOM 611 O O . THR A 1 87 ? 47.848 53.245 -16.135 1.00 26.58 87 THR A O 1
ATOM 614 N N . THR A 1 88 ? 49.204 53.783 -14.413 1.00 26.19 88 THR A N 1
ATOM 615 C CA . THR A 1 88 ? 48.542 54.916 -13.696 1.00 26.19 88 THR A CA 1
ATOM 616 C C . THR A 1 88 ? 47.026 55.213 -13.794 1.00 26.19 88 THR A C 1
ATOM 618 O O . THR A 1 88 ? 46.546 55.710 -14.810 1.00 26.19 88 THR A O 1
ATOM 621 N N . SER A 1 89 ? 46.334 55.203 -12.644 1.00 29.23 89 SER A N 1
ATOM 622 C CA . SER A 1 89 ? 45.745 56.392 -11.951 1.00 29.23 89 SER A CA 1
ATOM 623 C C . SER A 1 89 ? 45.000 55.925 -10.672 1.00 29.23 89 SER A C 1
ATOM 625 O O . SER A 1 89 ? 44.431 54.842 -10.689 1.00 29.23 89 SER A O 1
ATOM 627 N N . SER A 1 90 ? 45.061 56.507 -9.460 1.00 27.67 90 SER A N 1
ATOM 628 C CA . SER A 1 90 ? 45.139 57.893 -8.935 1.00 27.67 90 SER A CA 1
ATOM 629 C C . SER A 1 90 ? 43.811 58.675 -9.054 1.00 27.67 90 SER A C 1
ATOM 631 O O . SER A 1 90 ? 43.336 58.840 -10.167 1.00 27.67 90 SER A O 1
ATOM 633 N N . SER A 1 91 ? 43.199 59.234 -7.997 1.00 29.72 91 SER A N 1
ATOM 634 C CA . SER A 1 91 ? 43.676 59.465 -6.614 1.00 29.72 91 SER A CA 1
ATOM 635 C C . SER A 1 91 ? 42.548 59.806 -5.607 1.00 29.72 91 SER A C 1
ATOM 637 O O . SER A 1 91 ? 41.424 60.083 -6.004 1.00 29.72 91 SER A O 1
ATOM 639 N N . SER A 1 92 ? 42.911 59.877 -4.313 1.00 27.47 92 SER A N 1
ATOM 640 C CA . SER A 1 92 ? 42.424 60.837 -3.282 1.00 27.47 92 SER A CA 1
ATOM 641 C C . SER A 1 92 ? 40.903 61.093 -3.133 1.00 27.47 92 SER A C 1
ATOM 643 O O . SER A 1 92 ? 40.308 61.777 -3.957 1.00 27.47 92 SER A O 1
ATOM 645 N N . SER A 1 93 ? 40.204 60.610 -2.098 1.00 27.19 93 SER A N 1
ATOM 646 C CA . SER A 1 93 ? 40.271 60.996 -0.665 1.00 27.19 93 SER A CA 1
ATOM 647 C C . SER A 1 93 ? 39.723 62.388 -0.293 1.00 27.19 93 SER A C 1
ATOM 649 O O . SER A 1 93 ? 40.295 63.404 -0.681 1.00 27.19 93 SER A O 1
ATOM 651 N N . SER A 1 94 ? 38.756 62.429 0.627 1.00 28.38 94 SER A N 1
ATOM 652 C CA . SER A 1 94 ? 38.577 63.498 1.630 1.00 28.38 94 SER A CA 1
ATOM 653 C C . SER A 1 94 ? 37.730 62.966 2.803 1.00 28.38 94 SER A C 1
ATOM 655 O O . SER A 1 94 ? 37.249 61.833 2.749 1.00 28.38 94 SER A O 1
ATOM 657 N N . SER A 1 95 ? 37.640 63.703 3.917 1.00 26.19 95 SER A N 1
ATOM 658 C CA . SER A 1 95 ? 37.169 63.161 5.202 1.00 26.19 95 SER A CA 1
ATOM 659 C C . SER A 1 95 ? 36.358 64.157 6.040 1.00 26.19 95 SER A C 1
ATOM 661 O O . SER A 1 95 ? 36.372 65.355 5.777 1.00 26.19 95 SER A O 1
ATOM 663 N N . SER A 1 96 ? 35.799 63.633 7.142 1.00 27.70 96 SER A N 1
ATOM 664 C CA . SER A 1 96 ? 35.510 64.336 8.408 1.00 27.70 96 SER A CA 1
ATOM 665 C C . SER A 1 96 ? 34.161 65.054 8.603 1.00 27.70 96 SER A C 1
ATOM 667 O O . SER A 1 96 ? 33.801 65.947 7.853 1.00 27.70 96 SER A O 1
ATOM 669 N N . GLN A 1 97 ? 33.575 64.781 9.787 1.00 26.20 97 GLN A N 1
ATOM 670 C CA . GLN A 1 97 ? 32.800 65.708 10.644 1.00 26.20 97 GLN A CA 1
ATOM 671 C C . GLN A 1 97 ? 31.379 66.153 10.198 1.00 26.20 97 GLN A C 1
ATOM 673 O O . GLN A 1 97 ? 31.093 66.255 9.018 1.00 26.20 97 GLN A O 1
ATOM 678 N N . ARG A 1 98 ? 30.434 66.489 11.103 1.00 25.62 98 ARG A N 1
ATOM 679 C CA . ARG A 1 98 ? 30.169 66.072 12.512 1.00 25.62 98 ARG A CA 1
ATOM 680 C C . ARG A 1 98 ? 28.762 66.571 12.936 1.00 25.62 98 ARG A C 1
ATOM 682 O O . ARG A 1 98 ? 28.305 67.576 12.413 1.00 25.62 98 ARG A O 1
ATOM 689 N N . SER A 1 99 ? 28.200 65.974 13.995 1.00 25.94 99 SER A N 1
ATOM 690 C CA . SER A 1 99 ? 27.260 66.602 14.959 1.00 25.94 99 SER A CA 1
ATOM 691 C C . SER A 1 99 ? 25.764 66.823 14.607 1.00 25.94 99 SER A C 1
ATOM 693 O O . SER A 1 99 ? 25.413 67.693 13.822 1.00 25.94 99 SER A O 1
ATOM 695 N N . SER A 1 100 ? 24.917 66.203 15.449 1.00 27.67 100 SER A N 1
ATOM 696 C CA . SER A 1 100 ? 23.753 66.805 16.149 1.00 27.67 100 SER A CA 1
ATOM 697 C C . SER A 1 100 ? 22.325 66.811 15.563 1.00 27.67 100 SER A C 1
ATOM 699 O O . SER A 1 100 ? 22.093 66.952 14.371 1.00 27.67 100 SER A O 1
ATOM 701 N N . SER A 1 101 ? 21.389 66.806 16.531 1.00 28.50 101 SER A N 1
ATOM 702 C CA . SER A 1 101 ? 19.971 67.222 16.481 1.00 28.50 101 SER A CA 1
ATOM 703 C C . SER A 1 101 ? 18.927 66.176 16.065 1.00 28.50 101 SER A C 1
ATOM 705 O O . SER A 1 101 ? 18.811 65.787 14.910 1.00 28.50 101 SER A O 1
ATOM 707 N N . SER A 1 102 ? 18.092 65.786 17.032 1.00 31.92 102 SER A N 1
ATOM 708 C CA . SER A 1 102 ? 16.870 64.996 16.852 1.00 31.92 102 SER A CA 1
ATOM 709 C C . SER A 1 102 ? 15.638 65.892 16.676 1.00 31.92 102 SER A C 1
ATOM 711 O O . SER A 1 102 ? 15.552 66.949 17.301 1.00 31.92 102 SER A O 1
ATOM 713 N N . SER A 1 103 ? 14.636 65.457 15.901 1.00 27.16 103 SER A N 1
ATOM 714 C CA . SER A 1 103 ? 13.213 65.687 16.233 1.00 27.16 103 SER A CA 1
ATOM 715 C C . SER A 1 103 ? 12.223 64.995 15.283 1.00 27.16 103 SER A C 1
ATOM 717 O O . SER A 1 103 ? 12.321 65.115 14.070 1.00 27.16 103 SER A O 1
ATOM 719 N N . LEU A 1 104 ? 11.197 64.402 15.909 1.00 26.59 104 LEU A N 1
ATOM 720 C CA . LEU A 1 104 ? 9.844 64.137 15.392 1.00 26.59 104 LEU A CA 1
ATOM 721 C C . LEU A 1 104 ? 9.670 63.121 14.245 1.00 26.59 104 LEU A C 1
ATOM 723 O O . LEU A 1 104 ? 10.592 62.739 13.535 1.00 26.59 104 LEU A O 1
ATOM 727 N N . ALA A 1 105 ? 8.443 62.602 14.159 1.00 30.75 105 ALA A N 1
ATOM 728 C CA . ALA A 1 105 ? 8.097 61.409 13.396 1.00 30.75 105 ALA A CA 1
ATOM 729 C C . ALA A 1 105 ? 7.259 61.722 12.150 1.00 30.75 105 ALA A C 1
ATOM 731 O O . ALA A 1 105 ? 6.382 62.584 12.179 1.00 30.75 105 ALA A O 1
ATOM 732 N N . ALA A 1 106 ? 7.462 60.928 11.100 1.00 26.62 106 ALA A N 1
ATOM 733 C CA . ALA A 1 106 ? 6.539 60.795 9.981 1.00 26.62 106 ALA A CA 1
ATOM 734 C C . ALA A 1 106 ? 6.362 59.303 9.671 1.00 26.62 106 ALA A C 1
ATOM 736 O O . ALA A 1 106 ? 7.288 58.633 9.220 1.00 26.62 106 ALA A O 1
ATOM 737 N N . SER A 1 107 ? 5.178 58.766 9.957 1.00 35.44 107 SER A N 1
ATOM 738 C CA . SER A 1 107 ? 4.830 57.375 9.666 1.00 35.44 107 SER A CA 1
ATOM 739 C C . SER A 1 107 ? 4.526 57.193 8.177 1.00 35.44 107 SER A C 1
ATOM 741 O O . SER A 1 107 ? 3.538 57.738 7.683 1.00 35.44 107 SER A O 1
ATOM 743 N N . SER A 1 108 ? 5.315 56.381 7.474 1.00 28.19 108 SER A N 1
ATOM 744 C CA . SER A 1 108 ? 5.010 55.923 6.114 1.00 28.19 108 SER A CA 1
ATOM 745 C C . SER A 1 108 ? 5.302 54.427 5.974 1.00 28.19 108 SER A C 1
ATOM 747 O O . SER A 1 108 ? 6.301 53.913 6.473 1.00 28.19 108 SER A O 1
ATOM 749 N N . SER A 1 109 ? 4.376 53.694 5.354 1.00 37.16 109 SER A N 1
ATOM 750 C CA . SER A 1 109 ? 4.404 52.229 5.335 1.00 37.16 109 SER A CA 1
ATOM 751 C C . SER A 1 109 ? 5.333 51.686 4.249 1.00 37.16 109 SER A C 1
ATOM 753 O O . SER A 1 109 ? 5.005 51.753 3.064 1.00 37.16 109 SER A O 1
ATOM 755 N N . SER A 1 110 ? 6.440 51.053 4.639 1.00 28.55 110 SER A N 1
ATOM 756 C CA . SER A 1 110 ? 7.183 50.146 3.761 1.00 28.55 110 SER A CA 1
ATOM 757 C C . SER A 1 110 ? 6.603 48.733 3.868 1.00 28.55 110 SER A C 1
ATOM 759 O O . SER A 1 110 ? 6.621 48.085 4.914 1.00 28.55 110 SER A O 1
ATOM 761 N N . ARG A 1 111 ? 6.046 48.242 2.758 1.00 37.03 111 ARG A N 1
ATOM 762 C CA . ARG A 1 111 ? 5.466 46.899 2.661 1.00 37.03 111 ARG A CA 1
ATOM 763 C C . ARG A 1 111 ? 6.598 45.884 2.462 1.00 37.03 111 ARG A C 1
ATOM 765 O O . ARG A 1 111 ? 6.927 45.541 1.332 1.00 37.03 111 ARG A O 1
ATOM 772 N N . ALA A 1 112 ? 7.229 45.456 3.553 1.00 27.11 112 ALA A N 1
ATOM 773 C CA . ALA A 1 112 ? 8.235 44.399 3.510 1.00 27.11 112 ALA A CA 1
ATOM 774 C C . ALA A 1 112 ? 7.567 43.057 3.167 1.00 27.11 112 ALA A C 1
ATOM 776 O O . ALA A 1 112 ? 6.721 42.571 3.917 1.00 27.11 112 ALA A O 1
ATOM 777 N N . SER A 1 113 ? 7.940 42.459 2.034 1.00 33.72 113 SER A N 1
ATOM 778 C CA . SER A 1 113 ? 7.499 41.114 1.653 1.00 33.72 113 SER A CA 1
ATOM 779 C C . SER A 1 113 ? 8.184 40.078 2.542 1.00 33.72 1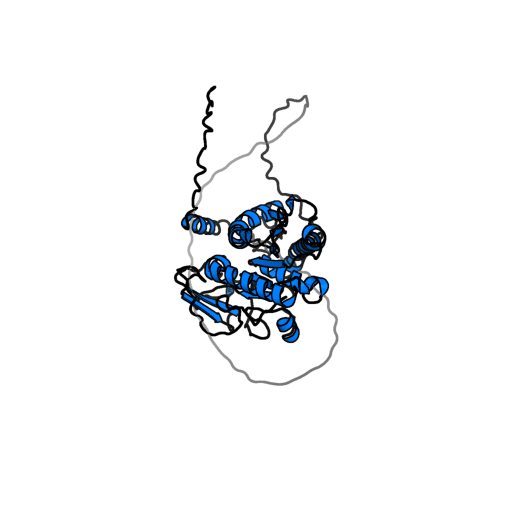13 SER A C 1
ATOM 781 O O . SER A 1 113 ? 9.296 39.642 2.253 1.00 33.72 113 SER A O 1
ATOM 783 N N . SER A 1 114 ? 7.535 39.696 3.640 1.00 28.69 114 SER A N 1
ATOM 784 C CA . SER A 1 114 ? 8.032 38.663 4.547 1.00 28.69 114 SER A CA 1
ATOM 785 C C . SER A 1 114 ? 7.982 37.287 3.879 1.00 28.69 114 SER A C 1
ATOM 787 O O . SER A 1 114 ? 6.920 36.669 3.800 1.00 28.69 114 SER A O 1
ATOM 789 N N . SER A 1 115 ? 9.135 36.784 3.439 1.00 35.19 115 SER A N 1
ATOM 790 C CA . SER A 1 115 ? 9.328 35.360 3.171 1.00 35.19 115 SER A CA 1
ATOM 791 C C . SER A 1 115 ? 9.208 34.598 4.492 1.00 35.19 115 SER A C 1
ATOM 793 O O . SER A 1 115 ? 10.147 34.573 5.289 1.00 35.19 115 SER A O 1
ATOM 795 N N . SER A 1 116 ? 8.036 34.026 4.758 1.00 34.56 116 SER A N 1
ATOM 796 C CA . SER A 1 116 ? 7.767 33.275 5.981 1.00 34.56 116 SER A CA 1
ATOM 797 C C . SER A 1 116 ? 8.480 31.924 5.950 1.00 34.56 116 SER A C 1
ATOM 799 O O . SER A 1 116 ? 7.900 30.921 5.536 1.00 34.56 116 SER A O 1
ATOM 801 N N . GLN A 1 117 ? 9.731 31.886 6.413 1.00 39.81 117 GLN A N 1
ATOM 802 C CA . GLN A 1 117 ? 10.276 30.644 6.952 1.00 39.81 117 GLN A CA 1
ATOM 803 C C . GLN A 1 117 ? 9.401 30.240 8.145 1.00 39.81 117 GLN A C 1
ATOM 805 O O . GLN A 1 117 ? 9.166 31.046 9.049 1.00 39.81 117 GLN A O 1
ATOM 810 N N . GLY A 1 118 ? 8.853 29.025 8.098 1.00 40.94 118 GLY A N 1
ATOM 811 C CA . GLY A 1 118 ? 8.047 28.481 9.187 1.00 40.94 118 GLY A CA 1
ATOM 812 C C . GLY A 1 118 ? 8.872 28.305 10.462 1.00 40.94 118 GLY A C 1
ATOM 813 O O . GLY A 1 118 ? 10.101 28.240 10.419 1.00 40.94 118 GLY A O 1
ATOM 814 N N . ALA A 1 119 ? 8.193 28.207 11.605 1.00 42.59 119 ALA A N 1
ATOM 815 C CA . ALA A 1 119 ? 8.854 27.775 12.833 1.00 42.59 119 ALA A CA 1
ATOM 816 C C . ALA A 1 119 ? 9.433 26.353 12.648 1.00 42.59 119 ALA A C 1
ATOM 818 O O . ALA A 1 119 ? 8.847 25.570 11.892 1.00 42.59 119 ALA A O 1
ATOM 819 N N . PRO A 1 120 ? 10.540 25.997 13.329 1.00 53.22 120 PRO A N 1
ATOM 820 C CA . PRO A 1 120 ? 11.073 24.639 13.292 1.00 53.22 120 PRO A CA 1
ATOM 821 C C . PRO A 1 120 ? 9.992 23.613 13.642 1.00 53.22 120 PRO A C 1
ATOM 823 O O . PRO A 1 120 ? 9.239 23.796 14.602 1.00 53.22 120 PRO A O 1
ATOM 826 N N . VAL A 1 121 ? 9.910 22.539 12.857 1.00 59.50 121 VAL A N 1
ATOM 827 C CA . VAL A 1 121 ? 9.003 21.424 13.140 1.00 59.50 121 VAL A CA 1
ATOM 828 C C . VAL A 1 121 ? 9.496 20.718 14.402 1.00 59.50 121 VAL A C 1
ATOM 830 O O . VAL A 1 121 ? 10.679 20.410 14.511 1.00 59.50 121 VAL A O 1
ATOM 833 N N . ASP A 1 122 ? 8.598 20.428 15.344 1.00 65.00 122 ASP A N 1
ATOM 834 C CA . ASP A 1 122 ? 8.912 19.486 16.420 1.00 65.00 122 ASP A CA 1
ATOM 835 C C . ASP A 1 122 ? 8.960 18.070 15.826 1.00 65.00 122 ASP A C 1
ATOM 837 O O . ASP A 1 122 ? 7.928 17.469 15.499 1.00 65.00 122 ASP A O 1
ATOM 841 N N . GLU A 1 123 ? 10.182 17.576 15.628 1.00 63.47 123 GLU A N 1
ATOM 842 C CA . GLU A 1 123 ? 10.484 16.253 15.075 1.00 63.47 123 GLU A CA 1
ATOM 843 C C . GLU A 1 123 ? 10.348 15.120 16.116 1.00 63.47 123 GLU A C 1
ATOM 845 O O . GLU A 1 123 ? 10.562 13.953 15.786 1.00 63.47 123 GLU A O 1
ATOM 850 N N . SER A 1 124 ? 9.982 15.435 17.367 1.00 63.03 124 SER A N 1
ATOM 851 C CA . SER A 1 124 ? 9.840 14.463 18.462 1.00 63.03 124 SER A CA 1
ATOM 852 C C . SER A 1 124 ? 8.389 14.081 18.782 1.00 63.03 124 SER A C 1
ATOM 854 O O . SER A 1 124 ? 8.144 12.988 19.295 1.00 63.03 124 SER A O 1
ATOM 856 N N . VAL A 1 125 ? 7.416 14.938 18.447 1.00 79.88 125 VAL A N 1
ATOM 857 C CA . VAL A 1 125 ? 5.992 14.747 18.781 1.00 79.88 125 VAL A CA 1
ATOM 858 C C . VAL A 1 125 ? 5.165 14.419 17.535 1.00 79.88 125 VAL A C 1
ATOM 860 O O . VAL A 1 125 ? 5.227 15.128 16.530 1.00 79.88 125 VAL A O 1
ATOM 863 N N . ALA A 1 126 ? 4.358 13.356 17.606 1.00 86.50 126 ALA A N 1
ATOM 864 C CA . ALA A 1 126 ? 3.441 12.942 16.540 1.00 86.50 126 ALA A CA 1
ATOM 865 C C . ALA A 1 126 ? 2.274 13.930 16.333 1.00 86.50 126 ALA A C 1
ATOM 867 O O . ALA A 1 126 ? 1.888 14.680 17.231 1.00 86.50 126 ALA A O 1
ATOM 868 N N . GLY A 1 127 ? 1.680 13.914 15.141 1.00 88.06 127 GLY A N 1
ATOM 869 C CA . GLY A 1 127 ? 0.506 14.713 14.808 1.00 88.06 127 GLY A CA 1
ATOM 870 C C . GLY A 1 127 ? -0.723 14.371 15.657 1.00 88.06 127 GLY A C 1
ATOM 871 O O . GLY A 1 127 ? -1.044 13.210 15.880 1.00 88.06 127 GLY A O 1
ATOM 872 N N . ASP A 1 128 ? -1.459 15.399 16.078 1.00 93.88 128 ASP A N 1
ATOM 873 C CA . ASP A 1 128 ? -2.797 15.247 16.655 1.00 93.88 128 ASP A CA 1
ATOM 874 C C . ASP A 1 128 ? -3.832 14.995 15.544 1.00 93.88 128 ASP A C 1
ATOM 876 O O . ASP A 1 128 ? -4.277 15.935 14.879 1.00 93.88 128 ASP A O 1
ATOM 880 N N . TYR A 1 129 ? -4.205 13.727 15.353 1.00 95.88 129 TYR A N 1
ATOM 881 C CA . TYR A 1 129 ? -5.147 13.274 14.321 1.00 95.88 129 TYR A CA 1
ATOM 882 C C . TYR A 1 129 ? -6.632 13.452 14.664 1.00 95.88 129 TYR A C 1
ATOM 884 O O . TYR A 1 129 ? -7.474 13.185 13.806 1.00 95.88 129 TYR A O 1
ATOM 892 N N . SER A 1 130 ? -6.968 13.995 15.843 1.00 95.62 130 SER A N 1
ATOM 893 C CA . SER A 1 130 ? -8.342 14.444 16.126 1.00 95.62 130 SER A CA 1
ATOM 894 C C . SER A 1 130 ? -8.754 15.657 15.279 1.00 95.62 130 SER A C 1
ATOM 896 O O . SER A 1 130 ? -9.942 15.922 15.086 1.00 95.62 130 SER A O 1
ATOM 898 N N . LYS A 1 131 ? -7.766 16.380 14.736 1.00 95.06 131 LYS A N 1
ATOM 899 C CA . LYS A 1 131 ? -7.943 17.546 13.870 1.00 95.06 131 LYS A CA 1
ATOM 900 C C . LYS A 1 131 ? -8.305 17.135 12.430 1.00 95.06 131 LYS A C 1
ATOM 902 O O . LYS A 1 131 ? -7.499 16.453 11.788 1.00 95.06 131 LYS A O 1
ATOM 907 N N . PRO A 1 132 ? -9.443 17.591 11.861 1.00 91.94 132 PRO A N 1
ATOM 908 C CA . PRO A 1 132 ? -9.834 17.303 10.473 1.00 91.94 132 PRO A CA 1
ATOM 909 C C . PRO A 1 132 ? -8.772 17.683 9.432 1.00 91.94 132 PRO A C 1
ATOM 911 O O . PRO A 1 132 ? -8.673 17.071 8.369 1.00 91.94 132 PRO A O 1
ATOM 914 N N . GLU A 1 133 ? -7.923 18.666 9.736 1.00 92.00 133 GLU A N 1
ATOM 915 C CA . GLU A 1 133 ? -6.851 19.128 8.859 1.00 92.00 133 GLU A CA 1
ATOM 916 C C . GLU A 1 133 ? -5.801 18.037 8.593 1.00 92.00 133 GLU A C 1
ATOM 918 O O . GLU A 1 133 ? -5.160 18.074 7.541 1.00 92.00 133 GLU A O 1
ATOM 923 N N . ARG A 1 134 ? -5.668 17.039 9.480 1.00 94.25 134 ARG A N 1
ATOM 924 C CA . ARG A 1 134 ? -4.771 15.881 9.318 1.00 94.25 134 ARG A CA 1
ATOM 925 C C . ARG A 1 134 ? -5.291 14.797 8.374 1.00 94.25 134 ARG A C 1
ATOM 927 O O . ARG A 1 134 ? -4.612 13.795 8.174 1.00 94.25 134 ARG A O 1
ATOM 934 N N . TRP A 1 135 ? -6.451 15.000 7.756 1.00 94.50 135 TRP A N 1
ATOM 935 C CA . TRP A 1 135 ? -7.049 14.053 6.821 1.00 94.50 135 TRP A CA 1
ATOM 936 C C . TRP A 1 135 ? -7.264 14.704 5.445 1.00 94.50 135 TRP A C 1
ATOM 938 O O . TRP A 1 135 ? -7.639 15.878 5.345 1.00 94.50 135 TRP A O 1
ATOM 948 N N . ILE A 1 136 ? -7.009 13.951 4.372 1.00 93.31 136 ILE A N 1
ATOM 949 C CA . ILE A 1 136 ? -7.513 14.251 3.019 1.00 93.31 136 ILE A CA 1
ATOM 950 C C . ILE A 1 136 ? -8.954 13.740 2.904 1.00 93.31 136 ILE A C 1
ATOM 952 O O . ILE A 1 136 ? -9.839 14.457 2.446 1.00 93.31 136 ILE A O 1
ATOM 956 N N . ALA A 1 137 ? -9.186 12.525 3.406 1.00 93.50 137 ALA A N 1
ATOM 957 C CA . ALA A 1 137 ? -10.488 11.884 3.532 1.00 93.50 137 ALA A CA 1
ATOM 958 C C . ALA A 1 137 ? -10.560 11.119 4.865 1.00 93.50 137 ALA A C 1
ATOM 960 O O . ALA A 1 137 ? -9.547 10.611 5.344 1.00 93.50 137 ALA A O 1
ATOM 961 N N . ASN A 1 138 ? -11.747 11.048 5.467 1.00 93.31 138 ASN A N 1
ATOM 962 C CA . ASN A 1 138 ? -11.994 10.460 6.789 1.00 93.31 138 ASN A CA 1
ATOM 963 C C . ASN A 1 138 ? -13.213 9.511 6.791 1.00 93.31 138 ASN A C 1
ATOM 965 O O . ASN A 1 138 ? -14.009 9.495 7.727 1.00 93.31 138 ASN A O 1
ATOM 969 N N . GLY A 1 139 ? -13.382 8.738 5.718 1.00 86.38 139 GLY A N 1
ATOM 970 C CA . GLY A 1 139 ? -14.411 7.703 5.571 1.00 86.38 139 GLY A CA 1
ATOM 971 C C . GLY A 1 139 ? -15.788 8.183 5.112 1.00 86.38 139 GLY A C 1
ATOM 972 O O . GLY A 1 139 ? -16.584 7.364 4.659 1.00 86.38 139 GLY A O 1
ATOM 973 N N . GLY A 1 140 ? -16.073 9.486 5.178 1.00 84.50 140 GLY A N 1
ATOM 974 C CA . GLY A 1 140 ? -17.379 10.031 4.803 1.00 84.50 140 GLY A CA 1
ATOM 975 C C . GLY A 1 140 ? -18.462 9.643 5.811 1.00 84.50 140 GLY A C 1
ATOM 976 O O . GLY A 1 140 ? -18.387 10.034 6.972 1.00 84.50 140 GLY A O 1
ATOM 977 N N . ASP A 1 141 ? -19.470 8.890 5.370 1.00 84.19 141 ASP A N 1
ATOM 978 C CA . ASP A 1 141 ? -20.547 8.373 6.226 1.00 84.19 141 ASP A CA 1
ATOM 979 C C . ASP A 1 141 ? -20.267 6.969 6.799 1.00 84.19 141 ASP A C 1
ATOM 981 O O . ASP A 1 141 ? -21.051 6.472 7.606 1.00 84.19 141 ASP A O 1
ATOM 985 N N . GLY A 1 142 ? -19.162 6.325 6.401 1.00 86.19 142 GLY A N 1
ATOM 986 C CA . GLY A 1 142 ? -18.818 4.963 6.822 1.00 86.19 142 GLY A CA 1
ATOM 987 C C . GLY A 1 142 ? -19.696 3.864 6.205 1.00 86.19 142 GLY A C 1
ATOM 988 O O . GLY A 1 142 ? -19.642 2.722 6.659 1.00 86.19 142 GLY A O 1
ATOM 989 N N . SER A 1 143 ? -20.512 4.176 5.189 1.00 89.19 143 SER A N 1
ATOM 990 C CA . SER A 1 143 ? -21.543 3.275 4.645 1.00 89.19 143 SER A CA 1
ATOM 991 C C . SER A 1 143 ? -21.024 2.024 3.923 1.00 89.19 143 SER A C 1
ATOM 993 O O . SER A 1 143 ? -21.799 1.092 3.684 1.00 89.19 143 SER A O 1
ATOM 995 N N . LYS A 1 144 ? -19.739 1.961 3.553 1.00 93.00 144 LYS A N 1
ATOM 996 C CA . LYS A 1 144 ? -19.143 0.764 2.937 1.00 93.00 144 LYS A CA 1
ATOM 997 C C . LYS A 1 144 ? -18.818 -0.280 4.008 1.00 93.00 144 LYS A C 1
ATOM 999 O O . LYS A 1 144 ? -18.362 0.044 5.098 1.00 93.00 144 LYS A O 1
ATOM 1004 N N . GLY A 1 145 ? -18.973 -1.559 3.668 1.00 94.31 145 GLY A N 1
ATOM 1005 C CA . GLY A 1 145 ? -18.659 -2.677 4.571 1.00 94.31 145 GLY A CA 1
ATOM 1006 C C . GLY A 1 145 ? -17.164 -2.988 4.745 1.00 94.31 145 GLY A C 1
ATOM 1007 O O . GLY A 1 145 ? -16.843 -4.000 5.364 1.00 94.31 145 GLY A O 1
ATOM 1008 N N . VAL A 1 146 ? -16.277 -2.173 4.161 1.00 96.88 146 VAL A N 1
ATOM 1009 C CA . VAL A 1 146 ? -14.813 -2.315 4.165 1.00 96.88 146 VAL A CA 1
ATOM 1010 C C . VAL A 1 146 ? -14.190 -0.916 4.146 1.00 96.88 146 VAL A C 1
ATOM 1012 O O . VAL A 1 146 ? -14.654 -0.038 3.411 1.00 96.88 146 VAL A O 1
ATOM 1015 N N . ASP A 1 147 ? -13.125 -0.714 4.912 1.00 98.00 147 ASP A N 1
ATOM 1016 C CA . ASP A 1 147 ? -12.352 0.531 4.937 1.00 98.00 147 ASP A CA 1
ATOM 1017 C C . ASP A 1 147 ? -11.050 0.398 4.121 1.00 98.00 147 ASP A C 1
ATOM 1019 O O . ASP A 1 147 ? -10.495 -0.693 3.979 1.00 98.00 147 ASP A O 1
ATOM 1023 N N . ILE A 1 148 ? -10.511 1.514 3.626 1.00 96.44 148 ILE A N 1
ATOM 1024 C CA . ILE A 1 148 ? -9.122 1.594 3.155 1.00 96.44 148 ILE A CA 1
ATOM 1025 C C . ILE A 1 148 ? -8.398 2.747 3.848 1.00 96.44 148 ILE A C 1
ATOM 1027 O O . ILE A 1 148 ? -8.868 3.886 3.838 1.00 96.44 148 ILE A O 1
ATOM 1031 N N . PHE A 1 149 ? -7.248 2.443 4.441 1.00 97.38 149 PHE A N 1
ATOM 1032 C CA . PHE A 1 149 ? -6.354 3.412 5.058 1.00 97.38 149 PHE A CA 1
ATOM 1033 C C . PHE A 1 149 ? -5.180 3.690 4.110 1.00 97.38 149 PHE A C 1
ATOM 1035 O O . PHE A 1 149 ? -4.377 2.805 3.800 1.00 97.38 149 PHE A O 1
ATOM 1042 N N . LEU A 1 150 ? -5.107 4.928 3.627 1.00 94.94 150 LEU A N 1
ATOM 1043 C CA . LEU A 1 150 ? -4.115 5.410 2.678 1.00 94.94 150 LEU A CA 1
ATOM 1044 C C . LEU A 1 150 ? -3.011 6.189 3.397 1.00 94.94 150 LEU A C 1
ATOM 1046 O O . LEU A 1 150 ? -3.279 7.170 4.095 1.00 94.94 150 LEU A O 1
ATOM 1050 N N . ALA A 1 151 ? -1.766 5.792 3.144 1.00 91.62 151 ALA A N 1
ATOM 1051 C CA . ALA A 1 151 ? -0.562 6.521 3.527 1.00 91.62 151 ALA A CA 1
ATOM 1052 C C . ALA A 1 151 ? 0.192 6.917 2.246 1.00 91.62 151 ALA A C 1
ATOM 1054 O O . ALA A 1 151 ? 1.002 6.141 1.737 1.00 91.62 151 ALA A O 1
ATOM 1055 N N . THR A 1 152 ? -0.100 8.095 1.675 1.00 80.00 152 THR A N 1
ATOM 1056 C CA . THR A 1 152 ? 0.513 8.525 0.400 1.00 80.00 152 THR A CA 1
ATOM 1057 C C . THR A 1 152 ? 1.197 9.891 0.502 1.00 80.00 152 THR A C 1
ATOM 1059 O O . THR A 1 152 ? 0.540 10.925 0.613 1.00 80.00 152 THR A O 1
ATOM 1062 N N . PRO A 1 153 ? 2.539 9.897 0.474 1.00 67.56 153 PRO A N 1
ATOM 1063 C CA . PRO A 1 153 ? 3.282 11.091 0.099 1.00 67.56 153 PRO A CA 1
ATOM 1064 C C . PRO A 1 153 ? 4.507 10.798 -0.775 1.00 67.56 153 PRO A C 1
ATOM 1066 O O . PRO A 1 153 ? 5.343 9.944 -0.476 1.00 67.56 153 PRO A O 1
ATOM 1069 N N . THR A 1 154 ? 4.678 11.629 -1.795 1.00 61.97 154 THR A N 1
ATOM 1070 C CA . THR A 1 154 ? 5.924 11.772 -2.553 1.00 61.97 154 THR A CA 1
ATOM 1071 C C . THR A 1 154 ? 6.091 13.247 -2.892 1.00 61.97 154 THR A C 1
ATOM 1073 O O . THR A 1 154 ? 5.436 13.783 -3.779 1.00 61.97 154 THR A O 1
ATOM 1076 N N . GLY A 1 155 ? 6.940 13.956 -2.153 1.00 62.56 155 GLY A N 1
ATOM 1077 C CA . GLY A 1 155 ? 7.214 15.367 -2.412 1.00 62.56 155 GLY A CA 1
ATOM 1078 C C . GLY A 1 155 ? 8.703 15.661 -2.363 1.00 62.56 155 GLY A C 1
ATOM 1079 O O . GLY A 1 155 ? 9.430 15.103 -1.543 1.00 62.56 155 GLY A O 1
ATOM 1080 N N . ASN A 1 156 ? 9.156 16.538 -3.255 1.00 58.31 156 ASN A N 1
ATOM 1081 C CA . ASN A 1 156 ? 10.474 17.142 -3.135 1.00 58.31 156 ASN A CA 1
ATOM 1082 C C . ASN A 1 156 ? 10.357 18.385 -2.243 1.00 58.31 156 ASN A C 1
ATOM 1084 O O . ASN A 1 156 ? 9.414 19.159 -2.401 1.00 58.31 156 ASN A O 1
ATOM 1088 N N . ILE A 1 157 ? 11.313 18.584 -1.336 1.00 52.50 157 ILE A N 1
ATOM 1089 C CA . ILE A 1 157 ? 11.363 19.756 -0.459 1.00 52.50 157 ILE A CA 1
ATOM 1090 C C . ILE A 1 157 ? 12.669 20.496 -0.719 1.00 52.50 157 ILE A C 1
ATOM 1092 O O . ILE A 1 157 ? 13.731 20.184 -0.178 1.00 52.50 157 ILE A O 1
ATOM 1096 N N . SER A 1 158 ? 12.572 21.516 -1.564 1.00 51.84 158 SER A N 1
ATOM 1097 C CA . SER A 1 158 ? 13.598 22.542 -1.702 1.00 51.84 158 SER A CA 1
ATOM 1098 C C . SER A 1 158 ? 13.649 23.391 -0.428 1.00 51.84 158 SER A C 1
ATOM 1100 O O . SER A 1 158 ? 12.642 24.003 -0.077 1.00 51.84 158 SER A O 1
ATOM 1102 N N . GLY A 1 159 ? 14.807 23.479 0.233 1.00 50.81 159 GLY A N 1
ATOM 1103 C CA . GLY A 1 159 ? 15.006 24.415 1.353 1.00 50.81 159 GLY A CA 1
ATOM 1104 C C . GLY A 1 159 ? 15.758 23.884 2.576 1.00 50.81 159 GLY A C 1
ATOM 1105 O O . GLY A 1 159 ? 16.025 24.668 3.478 1.00 50.81 159 GLY A O 1
ATOM 1106 N N . GLY A 1 160 ? 16.129 22.599 2.619 1.00 53.44 160 GLY A N 1
ATOM 1107 C CA . GLY A 1 160 ? 17.040 22.068 3.648 1.00 53.44 160 GLY A CA 1
ATOM 1108 C C . GLY A 1 160 ? 16.410 21.693 4.996 1.00 53.44 160 GLY A C 1
ATOM 1109 O O . GLY A 1 160 ? 17.145 21.426 5.941 1.00 53.44 160 GLY A O 1
ATOM 1110 N N . ALA A 1 161 ? 15.079 21.636 5.098 1.00 60.88 161 ALA A N 1
ATOM 1111 C CA . ALA A 1 161 ? 14.406 20.959 6.210 1.00 60.88 161 ALA A CA 1
ATOM 1112 C C . ALA A 1 161 ? 14.604 19.429 6.132 1.00 60.88 161 ALA A C 1
ATOM 1114 O O . ALA A 1 161 ? 14.841 18.898 5.045 1.00 60.88 161 ALA A O 1
ATOM 1115 N N . SER A 1 162 ? 14.451 18.715 7.253 1.00 73.56 162 SER A N 1
ATOM 1116 C CA . SER A 1 162 ? 14.501 17.239 7.306 1.00 73.56 162 SER A CA 1
ATOM 1117 C C . SER A 1 162 ? 13.177 16.575 6.900 1.00 73.56 162 SER A C 1
ATOM 1119 O O . SER A 1 162 ? 13.176 15.478 6.339 1.00 73.56 162 SER A O 1
ATOM 1121 N N . TYR A 1 163 ? 12.051 17.246 7.172 1.00 78.88 163 TYR A N 1
ATOM 1122 C CA . TYR A 1 163 ? 10.689 16.748 6.958 1.00 78.88 163 TYR A CA 1
ATOM 1123 C C . TYR A 1 163 ? 9.762 17.823 6.383 1.00 78.88 163 TYR A C 1
ATOM 1125 O O . TYR A 1 163 ? 10.027 19.023 6.480 1.00 78.88 163 TYR A O 1
ATOM 1133 N N . ALA A 1 164 ? 8.624 17.377 5.854 1.00 82.69 164 ALA A N 1
ATOM 1134 C CA . ALA A 1 164 ? 7.508 18.230 5.468 1.00 82.69 164 ALA A CA 1
ATOM 1135 C C . ALA A 1 164 ? 6.866 18.969 6.656 1.00 82.69 164 ALA A C 1
ATOM 1137 O O . ALA A 1 164 ? 6.750 18.426 7.759 1.00 82.69 164 ALA A O 1
ATOM 1138 N N . SER A 1 165 ? 6.335 20.168 6.395 1.00 85.50 165 SER A N 1
ATOM 1139 C CA . SER A 1 165 ? 5.235 20.705 7.204 1.00 85.50 165 SER A CA 1
ATOM 1140 C C . SER A 1 165 ? 3.960 19.873 6.982 1.00 85.50 165 SER A C 1
ATOM 1142 O O . SER A 1 165 ? 3.874 19.083 6.036 1.00 85.50 165 SER A O 1
ATOM 1144 N N . PHE A 1 166 ? 2.934 20.039 7.824 1.00 87.56 166 PHE A N 1
ATOM 1145 C CA . PHE A 1 166 ? 1.649 19.372 7.569 1.00 87.56 166 PHE A CA 1
ATOM 1146 C C . PHE A 1 166 ? 0.929 19.965 6.349 1.00 87.56 166 PHE A C 1
ATOM 1148 O O . PHE A 1 166 ? 0.148 19.280 5.694 1.00 87.56 166 PHE A O 1
ATOM 1155 N N . GLU A 1 167 ? 1.213 21.220 6.026 1.00 87.38 167 GLU A N 1
ATOM 1156 C CA . GLU A 1 167 ? 0.698 21.965 4.888 1.00 87.38 167 GLU A CA 1
ATOM 1157 C C . GLU A 1 167 ? 1.288 21.418 3.572 1.00 87.38 167 GLU A C 1
ATOM 1159 O O . GLU A 1 167 ? 0.537 21.077 2.654 1.00 87.38 167 GLU A O 1
ATOM 1164 N N . ASP A 1 168 ? 2.609 21.210 3.518 1.00 85.06 168 ASP A N 1
ATOM 1165 C CA . ASP A 1 168 ? 3.306 20.583 2.382 1.00 85.06 168 ASP A CA 1
ATOM 1166 C C . ASP A 1 168 ? 2.938 19.099 2.241 1.00 85.06 168 ASP A C 1
ATOM 1168 O O . ASP A 1 168 ? 2.717 18.601 1.132 1.00 85.06 168 ASP A O 1
ATOM 1172 N N . ALA A 1 169 ? 2.816 18.386 3.368 1.00 88.25 169 ALA A N 1
ATOM 1173 C CA . ALA A 1 169 ? 2.284 17.026 3.408 1.00 88.25 169 ALA A CA 1
ATOM 1174 C C . ALA A 1 169 ? 0.872 16.962 2.817 1.00 88.25 169 ALA A C 1
ATOM 1176 O O . ALA A 1 169 ? 0.598 16.099 1.981 1.00 88.25 169 ALA A O 1
ATOM 1177 N N . LYS A 1 170 ? -0.007 17.907 3.174 1.00 89.12 170 LYS A N 1
ATOM 1178 C CA . LYS A 1 170 ? -1.377 17.971 2.653 1.00 89.12 170 LYS A CA 1
ATOM 1179 C C . LYS A 1 170 ? -1.400 18.260 1.155 1.00 89.12 170 LYS A C 1
ATOM 1181 O O . LYS A 1 170 ? -2.160 17.614 0.433 1.00 89.12 170 LYS A O 1
ATOM 1186 N N . ALA A 1 171 ? -0.558 19.171 0.669 1.00 86.94 171 ALA A N 1
ATOM 1187 C CA . ALA A 1 171 ? -0.438 19.476 -0.757 1.00 86.94 171 ALA A CA 1
ATOM 1188 C C . ALA A 1 171 ? 0.084 18.274 -1.573 1.00 86.94 171 ALA A C 1
ATOM 1190 O O . ALA A 1 171 ? -0.474 17.954 -2.627 1.00 86.94 171 ALA A O 1
ATOM 1191 N N . SER A 1 172 ? 1.096 17.565 -1.059 1.00 84.50 172 SER A N 1
ATOM 1192 C CA . SER A 1 172 ? 1.644 16.342 -1.665 1.00 84.50 172 SER A CA 1
ATOM 1193 C C . SER A 1 172 ? 0.609 15.211 -1.704 1.00 84.50 172 SER A C 1
ATOM 1195 O O . SER A 1 172 ? 0.285 14.711 -2.785 1.00 84.50 172 SER A O 1
ATOM 1197 N N . ALA A 1 173 ? -0.003 14.881 -0.563 1.00 86.19 173 ALA A N 1
ATOM 1198 C CA . ALA A 1 173 ? -1.027 13.842 -0.451 1.00 86.19 173 ALA A CA 1
ATOM 1199 C C . ALA A 1 173 ? -2.261 14.138 -1.327 1.00 86.19 173 ALA A C 1
ATOM 1201 O O . ALA A 1 173 ? -2.755 13.255 -2.024 1.00 86.19 173 ALA A O 1
ATOM 1202 N N . THR A 1 174 ? -2.706 15.401 -1.398 1.00 86.00 174 THR A N 1
ATOM 1203 C CA . THR A 1 174 ? -3.779 15.829 -2.322 1.00 86.00 174 THR A CA 1
ATOM 1204 C C . THR A 1 174 ? -3.378 15.655 -3.791 1.00 86.00 174 THR A C 1
ATOM 1206 O O . THR A 1 174 ? -4.229 15.445 -4.655 1.00 86.00 174 THR A O 1
ATOM 1209 N N . THR A 1 175 ? -2.093 15.766 -4.123 1.00 82.75 175 THR A N 1
ATOM 1210 C CA . THR A 1 175 ? -1.605 15.660 -5.504 1.00 82.75 175 THR A CA 1
ATOM 1211 C C . THR A 1 175 ? -1.521 14.208 -5.962 1.00 82.75 175 THR A C 1
ATOM 1213 O O . THR A 1 175 ? -2.118 13.871 -6.983 1.00 82.75 175 THR A O 1
ATOM 1216 N N . TRP A 1 176 ? -0.867 13.343 -5.187 1.00 78.31 176 TRP A N 1
ATOM 1217 C CA . TRP A 1 176 ? -0.649 11.940 -5.559 1.00 78.31 176 TRP A CA 1
ATOM 1218 C C . TRP A 1 176 ? -1.824 11.024 -5.196 1.00 78.31 176 TRP A C 1
ATOM 1220 O O . TRP A 1 176 ? -2.185 10.143 -5.978 1.00 78.31 176 TRP A O 1
ATOM 1230 N N . GLY A 1 177 ? -2.490 11.272 -4.065 1.00 79.00 177 GLY A N 1
ATOM 1231 C CA . GLY A 1 177 ? -3.598 10.450 -3.579 1.00 79.00 177 GLY A CA 1
ATOM 1232 C C . GLY A 1 177 ? -4.829 10.442 -4.483 1.00 79.00 177 GLY A C 1
ATOM 1233 O O . GLY A 1 177 ? -5.483 9.412 -4.590 1.00 79.00 177 GLY A O 1
ATOM 1234 N N . ARG A 1 178 ? -5.127 11.527 -5.214 1.00 77.25 178 ARG A N 1
ATOM 1235 C CA . ARG A 1 178 ? -6.344 11.616 -6.054 1.00 77.25 178 ARG A CA 1
ATOM 1236 C C . ARG A 1 178 ? -6.480 10.483 -7.078 1.00 77.25 178 ARG A C 1
ATOM 1238 O O . ARG A 1 178 ? -7.590 10.009 -7.321 1.00 77.25 178 ARG A O 1
ATOM 1245 N N . GLY A 1 179 ? -5.371 10.028 -7.668 1.00 76.19 179 GLY A N 1
ATOM 1246 C CA . GLY A 1 179 ? -5.381 8.869 -8.568 1.00 76.19 179 GLY A CA 1
ATOM 1247 C C . GLY A 1 179 ? -5.736 7.578 -7.825 1.00 76.19 179 GLY A C 1
ATOM 1248 O O . GLY A 1 179 ? -6.598 6.822 -8.268 1.00 76.19 179 GLY A O 1
ATOM 1249 N N . VAL A 1 180 ? -5.127 7.385 -6.657 1.00 80.81 180 VAL A N 1
ATOM 1250 C CA . VAL A 1 180 ? -5.287 6.237 -5.752 1.00 80.81 180 VAL A CA 1
ATOM 1251 C C . VAL A 1 180 ? -6.723 6.132 -5.234 1.00 80.81 180 VAL A C 1
ATOM 1253 O O . VAL A 1 180 ? -7.380 5.111 -5.415 1.00 80.81 180 VAL A O 1
ATOM 1256 N N . GLU A 1 181 ? -7.250 7.213 -4.661 1.00 85.62 181 GLU A N 1
ATOM 1257 C CA . GLU A 1 181 ? -8.611 7.316 -4.122 1.00 85.62 181 GLU A CA 1
ATOM 1258 C C . GLU A 1 181 ? -9.668 6.938 -5.171 1.00 85.62 181 GLU A C 1
ATOM 1260 O O . GLU A 1 181 ? -10.619 6.205 -4.880 1.00 85.62 181 GLU A O 1
ATOM 1265 N N . SER A 1 182 ? -9.460 7.367 -6.424 1.00 84.94 182 SER A N 1
ATOM 1266 C CA . SER A 1 182 ? -10.360 7.077 -7.546 1.00 84.94 182 SER A CA 1
ATOM 1267 C C . SER A 1 182 ? -10.492 5.581 -7.874 1.00 84.94 182 SER A C 1
ATOM 1269 O O . SER A 1 182 ? -11.479 5.176 -8.494 1.00 84.94 182 SER A O 1
ATOM 1271 N N . LEU A 1 183 ? -9.534 4.748 -7.446 1.00 83.62 183 LEU A N 1
ATOM 1272 C CA . LEU A 1 183 ? -9.575 3.301 -7.643 1.00 83.62 183 LEU A CA 1
ATOM 1273 C C . LEU A 1 183 ? -10.473 2.584 -6.624 1.00 83.62 183 LEU A C 1
ATOM 1275 O O . LEU A 1 183 ? -10.974 1.507 -6.943 1.00 83.62 183 LEU A O 1
ATOM 1279 N N . PHE A 1 184 ? -10.690 3.165 -5.439 1.00 85.88 184 PHE A N 1
ATOM 1280 C CA . PHE A 1 184 ? -11.252 2.448 -4.282 1.00 85.88 184 PHE A CA 1
ATOM 1281 C C . PHE A 1 184 ? -12.561 3.044 -3.740 1.00 85.88 184 PHE A C 1
ATOM 1283 O O . PHE A 1 184 ? -13.366 2.315 -3.162 1.00 85.88 184 PHE A O 1
ATOM 1290 N N . LYS A 1 185 ? -12.842 4.327 -4.013 1.00 87.56 185 LYS A N 1
ATOM 1291 C CA . LYS A 1 185 ? -14.043 5.078 -3.572 1.00 87.56 185 LYS A CA 1
ATOM 1292 C C . LYS A 1 185 ? -15.396 4.369 -3.749 1.00 87.56 185 LYS A C 1
ATOM 1294 O O . LYS A 1 185 ? -16.331 4.597 -2.984 1.00 87.56 185 LYS A O 1
ATOM 1299 N N . ASP A 1 186 ? -15.526 3.520 -4.766 1.00 87.69 186 ASP A N 1
ATOM 1300 C CA . ASP A 1 186 ? -16.786 2.848 -5.074 1.00 87.69 186 ASP A CA 1
ATOM 1301 C C . ASP A 1 186 ? -16.992 1.606 -4.171 1.00 87.69 186 ASP A C 1
ATOM 1303 O O . ASP A 1 186 ? -18.137 1.238 -3.896 1.00 87.69 186 ASP A O 1
ATOM 1307 N N . ALA A 1 187 ? -15.908 1.025 -3.635 1.00 88.81 187 ALA A N 1
ATOM 1308 C CA . ALA A 1 187 ? -15.890 -0.204 -2.833 1.00 88.81 187 ALA A CA 1
ATOM 1309 C C . ALA A 1 187 ? -15.619 0.006 -1.327 1.00 88.81 187 ALA A C 1
ATOM 1311 O O . ALA A 1 187 ? -16.123 -0.773 -0.522 1.00 88.81 187 ALA A O 1
ATOM 1312 N N . THR A 1 188 ? -14.860 1.037 -0.936 1.00 94.88 188 THR A N 1
ATOM 1313 C CA . THR A 1 188 ? -14.336 1.205 0.438 1.00 94.88 188 THR A CA 1
ATOM 1314 C C . THR A 1 188 ? -14.538 2.609 1.007 1.00 94.88 188 THR A C 1
ATOM 1316 O O . THR A 1 188 ? -14.483 3.588 0.260 1.00 94.88 188 THR A O 1
ATOM 1319 N N . ASN A 1 189 ? -14.681 2.728 2.331 1.00 96.62 189 ASN A N 1
ATOM 1320 C CA . ASN A 1 189 ? -14.593 4.017 3.029 1.00 96.62 189 ASN A CA 1
ATOM 1321 C C . ASN A 1 189 ? -13.127 4.483 3.019 1.00 96.62 189 ASN A C 1
ATOM 1323 O O . ASN A 1 189 ? -12.260 3.756 3.502 1.00 96.62 189 ASN A O 1
ATOM 1327 N N . ILE A 1 190 ? -12.828 5.663 2.467 1.00 95.56 190 ILE A N 1
ATOM 1328 C CA . ILE A 1 190 ? -11.439 6.136 2.320 1.00 95.56 190 ILE A CA 1
ATOM 1329 C C . ILE A 1 190 ? -11.008 6.966 3.530 1.00 95.56 190 ILE A C 1
ATOM 1331 O O . ILE A 1 190 ? -11.514 8.068 3.746 1.00 95.56 190 ILE A O 1
ATOM 1335 N N . TYR A 1 191 ? -10.003 6.476 4.249 1.00 96.69 191 TYR A N 1
ATOM 1336 C CA . TYR A 1 191 ? -9.283 7.188 5.300 1.00 96.69 191 TYR A CA 1
ATOM 1337 C C . TYR A 1 191 ? -7.879 7.500 4.796 1.00 96.69 191 TYR A C 1
ATOM 1339 O O . TYR A 1 191 ? -7.067 6.599 4.641 1.00 96.69 191 TYR A O 1
ATOM 1347 N N . HIS A 1 192 ? -7.578 8.759 4.503 1.00 95.00 192 HIS A N 1
ATOM 1348 C CA . HIS A 1 192 ? -6.290 9.163 3.944 1.00 95.00 192 HIS A CA 1
ATOM 1349 C C . HIS A 1 192 ? -5.622 10.177 4.870 1.00 95.00 192 HIS A C 1
ATOM 1351 O O . HIS A 1 192 ? -6.050 11.331 4.963 1.00 95.00 192 HIS A O 1
ATOM 1357 N N . ALA A 1 193 ? -4.594 9.711 5.580 1.00 94.06 193 ALA A N 1
ATOM 1358 C CA . ALA A 1 193 ? -3.883 10.468 6.601 1.00 94.06 193 ALA A CA 1
ATOM 1359 C C . ALA A 1 193 ? -2.794 11.367 5.995 1.00 94.06 193 ALA A C 1
ATOM 1361 O O . ALA A 1 193 ? -1.997 10.935 5.163 1.00 94.06 193 ALA A O 1
ATOM 1362 N N . VAL A 1 194 ? -2.730 12.613 6.464 1.00 92.81 194 VAL A N 1
ATOM 1363 C CA . VAL A 1 194 ? -1.662 13.568 6.155 1.00 92.81 194 VAL A CA 1
ATOM 1364 C C . VAL A 1 194 ? -0.564 13.434 7.204 1.00 92.81 194 VAL A C 1
ATOM 1366 O O . VAL A 1 194 ? -0.699 13.982 8.297 1.00 92.81 194 VAL A O 1
ATOM 1369 N N . TYR A 1 195 ? 0.529 12.756 6.855 1.00 91.88 195 TYR A N 1
ATOM 1370 C CA . TYR A 1 195 ? 1.700 12.595 7.719 1.00 91.88 195 TYR A CA 1
ATOM 1371 C C . TYR A 1 195 ? 2.923 13.347 7.182 1.00 91.88 195 TYR A C 1
ATOM 1373 O O . TYR A 1 195 ? 3.080 13.513 5.969 1.00 91.88 195 TYR A O 1
ATOM 1381 N N . ARG A 1 196 ? 3.818 13.789 8.074 1.00 89.69 196 ARG A N 1
ATOM 1382 C CA . ARG A 1 196 ? 5.053 14.483 7.684 1.00 89.69 196 ARG A CA 1
ATOM 1383 C C . ARG A 1 196 ? 6.063 13.489 7.119 1.00 89.69 196 ARG A C 1
ATOM 1385 O O . ARG A 1 196 ? 6.625 12.670 7.845 1.00 89.69 196 ARG A O 1
ATOM 1392 N N . TYR A 1 197 ? 6.270 13.549 5.810 1.00 84.69 197 TYR A N 1
ATOM 1393 C CA . TYR A 1 197 ? 7.224 12.717 5.080 1.00 84.69 197 TYR A CA 1
ATOM 1394 C C . TYR A 1 197 ? 8.650 13.295 5.169 1.00 84.69 197 TYR A C 1
ATOM 1396 O O . TYR A 1 197 ? 8.815 14.492 5.416 1.00 84.69 197 TYR A O 1
ATOM 1404 N N . ALA A 1 198 ? 9.678 12.462 4.991 1.00 79.31 198 ALA A N 1
ATOM 1405 C CA . ALA A 1 198 ? 11.078 12.885 5.026 1.00 79.31 198 ALA A CA 1
ATOM 1406 C C . ALA A 1 198 ? 11.518 13.474 3.675 1.00 79.31 198 ALA A C 1
ATOM 1408 O O . ALA A 1 198 ? 11.117 13.009 2.604 1.00 79.31 198 ALA A O 1
ATOM 1409 N N . CYS A 1 199 ? 12.369 14.494 3.699 1.00 74.94 199 CYS A N 1
ATOM 1410 C CA . CYS A 1 199 ? 12.884 15.120 2.483 1.00 74.94 199 CYS A CA 1
ATOM 1411 C C . CYS A 1 199 ? 13.777 14.138 1.712 1.00 74.94 199 CYS A C 1
ATOM 1413 O O . CYS A 1 199 ? 14.678 13.551 2.301 1.00 74.94 199 CYS A O 1
ATOM 1415 N N . ILE A 1 200 ? 13.586 13.982 0.395 1.00 67.31 200 ILE A N 1
ATOM 1416 C CA . ILE A 1 200 ? 14.327 12.988 -0.416 1.00 67.31 200 ILE A CA 1
ATOM 1417 C C . ILE A 1 200 ? 15.856 13.153 -0.279 1.00 67.31 200 ILE A C 1
ATOM 1419 O O . ILE A 1 200 ? 16.574 12.162 -0.184 1.00 67.31 200 ILE A O 1
ATOM 1423 N N . SER A 1 201 ? 16.345 14.392 -0.183 1.00 61.59 201 SER A N 1
ATOM 1424 C CA . SER A 1 201 ? 17.759 14.738 0.033 1.00 61.59 201 SER A CA 1
ATOM 1425 C C . SER A 1 201 ? 18.313 14.402 1.428 1.00 61.59 201 SER A C 1
ATOM 1427 O O . SER A 1 201 ? 19.529 14.325 1.581 1.00 61.59 201 SER A O 1
ATOM 1429 N N . GLY A 1 202 ? 17.453 14.199 2.431 1.00 59.19 202 GLY A N 1
ATOM 1430 C CA . GLY A 1 202 ? 17.809 13.770 3.793 1.00 59.19 202 GLY A CA 1
ATOM 1431 C C . GLY A 1 202 ? 17.273 12.379 4.163 1.00 59.19 202 GLY A C 1
ATOM 1432 O O . GLY A 1 202 ? 17.394 11.957 5.314 1.00 59.19 202 GLY A O 1
ATOM 1433 N N . CYS A 1 203 ? 16.660 11.671 3.208 1.00 64.62 203 CYS A N 1
ATOM 1434 C CA . CYS A 1 203 ? 15.878 10.469 3.463 1.00 64.62 203 CYS A CA 1
ATOM 1435 C C . CYS A 1 203 ? 16.772 9.286 3.859 1.00 64.62 203 CYS A C 1
ATOM 1437 O O . CYS A 1 203 ? 17.375 8.607 3.027 1.00 64.62 203 CYS A O 1
ATOM 1439 N N . SER A 1 204 ? 16.792 9.021 5.158 1.00 66.50 204 SER A N 1
ATOM 1440 C CA . SER A 1 204 ? 17.480 7.910 5.814 1.00 66.50 204 SER A CA 1
ATOM 1441 C C . SER A 1 204 ? 16.485 7.057 6.601 1.00 66.50 204 SER A C 1
ATOM 1443 O O . SER A 1 204 ? 15.444 7.563 7.029 1.00 66.50 204 SER A O 1
ATOM 1445 N N . ASP A 1 205 ? 16.817 5.791 6.859 1.00 66.75 205 ASP A N 1
ATOM 1446 C CA . ASP A 1 2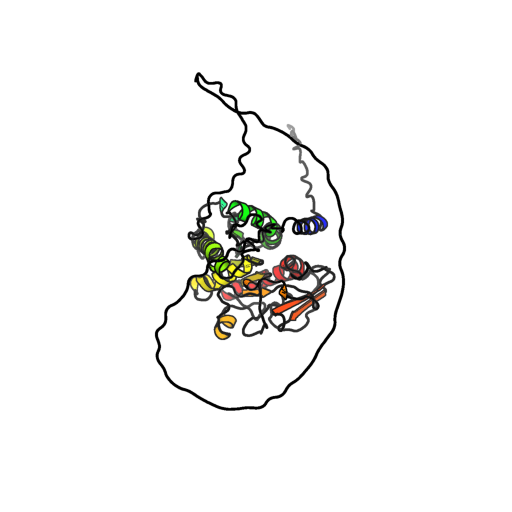05 ? 16.040 4.899 7.732 1.00 66.75 205 ASP A CA 1
ATOM 1447 C C . ASP A 1 205 ? 15.691 5.593 9.064 1.00 66.75 205 ASP A C 1
ATOM 1449 O O . ASP A 1 205 ? 14.530 5.642 9.459 1.00 66.75 205 ASP A O 1
ATOM 1453 N N . ALA A 1 206 ? 16.671 6.270 9.678 1.00 68.62 206 ALA A N 1
ATOM 1454 C CA . ALA A 1 206 ? 16.497 7.038 10.911 1.00 68.62 206 ALA A CA 1
ATOM 1455 C C . ALA A 1 206 ? 15.481 8.193 10.794 1.00 68.62 206 ALA A C 1
ATOM 1457 O O . ALA A 1 206 ? 14.765 8.463 11.756 1.00 68.62 206 ALA A O 1
ATOM 1458 N N . SER A 1 207 ? 15.377 8.869 9.644 1.00 67.69 207 SER A N 1
ATOM 1459 C CA . SER A 1 207 ? 14.317 9.871 9.436 1.00 67.69 207 SER A CA 1
ATOM 1460 C C . SER A 1 207 ? 12.935 9.216 9.304 1.00 67.69 207 SER A C 1
ATOM 1462 O O . SER A 1 207 ? 11.974 9.611 9.964 1.00 67.69 207 SER A O 1
ATOM 1464 N N . MET A 1 208 ? 12.840 8.143 8.519 1.00 74.25 208 MET A N 1
ATOM 1465 C CA . MET A 1 208 ? 11.577 7.461 8.246 1.00 74.25 208 MET A CA 1
ATOM 1466 C C . MET A 1 208 ? 11.012 6.722 9.469 1.00 74.25 208 MET A C 1
ATOM 1468 O O . MET A 1 208 ? 9.796 6.718 9.681 1.00 74.25 208 MET A O 1
ATOM 1472 N N . ASP A 1 209 ? 11.875 6.123 10.294 1.00 76.19 209 ASP A N 1
ATOM 1473 C CA . ASP A 1 209 ? 11.511 5.375 11.505 1.00 76.19 209 ASP A CA 1
ATOM 1474 C C . ASP A 1 209 ? 11.048 6.259 12.672 1.00 76.19 209 ASP A C 1
ATOM 1476 O O . ASP A 1 209 ? 10.355 5.759 13.563 1.00 76.19 209 ASP A O 1
ATOM 1480 N N . ASN A 1 210 ? 11.403 7.549 12.651 1.00 79.69 210 ASN A N 1
ATOM 1481 C CA . ASN A 1 210 ? 10.991 8.541 13.641 1.00 79.69 210 ASN A CA 1
ATOM 1482 C C . ASN A 1 210 ? 9.694 9.245 13.211 1.00 79.69 210 ASN A C 1
ATOM 1484 O O . ASN A 1 210 ? 8.617 8.658 13.319 1.00 79.69 210 ASN A O 1
ATOM 1488 N N . LEU A 1 211 ? 9.762 10.498 12.745 1.00 86.00 211 LEU A N 1
ATOM 1489 C CA . LEU A 1 211 ? 8.591 11.378 12.653 1.00 86.00 211 LEU A CA 1
ATOM 1490 C C . LEU A 1 211 ? 7.503 10.837 11.720 1.00 86.00 211 LEU A C 1
ATOM 1492 O O . LEU A 1 211 ? 6.331 10.794 12.091 1.00 86.00 211 LEU A O 1
ATOM 1496 N N . SER A 1 212 ? 7.901 10.366 10.537 1.00 87.88 212 SER A N 1
ATOM 1497 C CA . SER A 1 212 ? 6.991 9.826 9.524 1.00 87.88 212 SER A CA 1
ATOM 1498 C C . SER A 1 212 ? 6.259 8.568 9.996 1.00 87.88 212 SER A C 1
ATOM 1500 O O . SER A 1 212 ? 5.055 8.428 9.778 1.00 87.88 212 SER A O 1
ATOM 1502 N N . THR A 1 213 ? 6.966 7.668 10.685 1.00 89.25 213 THR A N 1
ATOM 1503 C CA . THR A 1 213 ? 6.360 6.478 11.296 1.00 89.25 213 THR A CA 1
ATOM 1504 C C . THR A 1 213 ? 5.468 6.851 12.477 1.00 89.25 213 THR A C 1
ATOM 1506 O O . THR A 1 213 ? 4.354 6.344 12.567 1.00 89.25 213 THR A O 1
ATOM 1509 N N . ASN A 1 214 ? 5.910 7.745 13.364 1.00 91.44 214 ASN A N 1
ATOM 1510 C CA . ASN A 1 214 ? 5.140 8.164 14.538 1.00 91.44 214 ASN A CA 1
ATOM 1511 C C . ASN A 1 214 ? 3.827 8.861 14.146 1.00 91.44 214 ASN A C 1
ATOM 1513 O O . ASN A 1 214 ? 2.790 8.581 14.748 1.00 91.44 214 ASN A O 1
ATOM 1517 N N . ASP A 1 215 ? 3.846 9.695 13.103 1.00 93.88 215 ASP A N 1
ATOM 1518 C CA . ASP A 1 215 ? 2.637 10.290 12.539 1.00 93.88 215 ASP A CA 1
ATOM 1519 C C . ASP A 1 215 ? 1.676 9.219 11.985 1.00 93.88 215 ASP A C 1
ATOM 1521 O O . ASP A 1 215 ? 0.486 9.282 12.281 1.00 93.88 215 ASP A O 1
ATOM 1525 N N . ILE A 1 216 ? 2.148 8.220 11.224 1.00 95.00 216 ILE A N 1
ATOM 1526 C CA . ILE A 1 216 ? 1.266 7.159 10.695 1.00 95.00 216 ILE A CA 1
ATOM 1527 C C . ILE A 1 216 ? 0.743 6.208 11.777 1.00 95.00 216 ILE A C 1
ATOM 1529 O O . ILE A 1 216 ? -0.400 5.762 11.679 1.00 95.00 216 ILE A O 1
ATOM 1533 N N . LEU A 1 217 ? 1.523 5.933 12.825 1.00 95.75 217 LEU A N 1
ATOM 1534 C CA . LEU A 1 217 ? 1.041 5.185 13.988 1.00 95.75 217 LEU A CA 1
ATOM 1535 C C . LEU A 1 217 ? -0.095 5.948 14.683 1.00 95.75 217 LEU A C 1
ATOM 1537 O O . LEU A 1 217 ? -1.172 5.389 14.852 1.00 95.75 217 LEU A O 1
ATOM 1541 N N . ALA A 1 218 ? 0.100 7.235 14.991 1.00 96.56 218 ALA A N 1
ATOM 1542 C CA . ALA A 1 218 ? -0.934 8.069 15.610 1.00 96.56 218 ALA A CA 1
ATOM 1543 C C . ALA A 1 218 ? -2.187 8.222 14.724 1.00 96.56 218 ALA A C 1
ATOM 1545 O O . ALA A 1 218 ? -3.308 8.228 15.233 1.00 96.56 218 ALA A O 1
ATOM 1546 N N . ALA A 1 219 ? -2.012 8.297 13.400 1.00 97.50 219 ALA A N 1
ATOM 1547 C CA . ALA A 1 219 ? -3.114 8.321 12.444 1.00 97.50 219 ALA A CA 1
ATOM 1548 C C . ALA A 1 219 ? -3.922 7.019 12.455 1.00 97.50 219 ALA A C 1
ATOM 1550 O O . ALA A 1 219 ? -5.152 7.063 12.500 1.00 97.50 219 ALA A O 1
ATOM 1551 N N . PHE A 1 220 ? -3.245 5.868 12.410 1.00 98.19 220 PHE A N 1
ATOM 1552 C CA . PHE A 1 220 ? -3.904 4.565 12.423 1.00 98.19 220 PHE A CA 1
ATOM 1553 C C . PHE A 1 220 ? -4.588 4.291 13.762 1.00 98.19 220 PHE A C 1
ATOM 1555 O O . PHE A 1 220 ? -5.732 3.851 13.758 1.00 98.19 220 PHE A O 1
ATOM 1562 N N . ASP A 1 221 ? -3.935 4.599 14.884 1.00 97.81 221 ASP A N 1
ATOM 1563 C CA . ASP A 1 221 ? -4.504 4.422 16.223 1.00 97.81 221 ASP A CA 1
ATOM 1564 C C . ASP A 1 221 ? -5.781 5.267 16.377 1.00 97.81 221 ASP A C 1
ATOM 1566 O O . ASP A 1 221 ? -6.835 4.743 16.742 1.00 97.81 221 ASP A O 1
ATOM 1570 N N . TYR A 1 222 ? -5.745 6.544 15.964 1.00 98.12 222 TYR A N 1
ATOM 1571 C CA . TYR A 1 222 ? -6.934 7.399 15.971 1.00 98.12 222 TYR A CA 1
ATOM 1572 C C . TYR A 1 222 ? -8.046 6.865 15.053 1.00 98.12 222 TYR A C 1
ATOM 1574 O O . TYR A 1 222 ? -9.207 6.805 15.468 1.00 98.12 222 TYR A O 1
ATOM 1582 N N . TYR A 1 223 ? -7.708 6.450 13.826 1.00 98.12 223 TYR A N 1
ATOM 1583 C CA . TYR A 1 223 ? -8.647 5.818 12.892 1.00 98.12 223 TYR A CA 1
ATOM 1584 C C . TYR A 1 223 ? -9.295 4.568 13.502 1.00 98.12 223 TYR A C 1
ATOM 1586 O O . TYR A 1 223 ? -10.519 4.427 13.450 1.00 98.12 223 TYR A O 1
ATOM 1594 N N . TRP A 1 224 ? -8.493 3.693 14.106 1.00 97.75 224 TRP A N 1
ATOM 1595 C CA . TRP A 1 224 ? -8.937 2.437 14.692 1.00 97.75 224 TRP A CA 1
ATOM 1596 C C . TRP A 1 224 ? -9.924 2.674 15.835 1.00 97.75 224 TRP A C 1
ATOM 1598 O O . TRP A 1 224 ? -11.022 2.120 15.823 1.00 97.75 224 TRP A O 1
ATOM 1608 N N . GLU A 1 225 ? -9.581 3.556 16.773 1.00 97.19 225 GLU A N 1
ATOM 1609 C CA . GLU A 1 225 ? -10.396 3.849 17.956 1.00 97.19 225 GLU A CA 1
ATOM 1610 C C . GLU A 1 225 ? -11.667 4.656 17.638 1.00 97.19 225 GLU A C 1
ATOM 1612 O O . GLU A 1 225 ? -12.729 4.386 18.200 1.00 97.19 225 GLU A O 1
ATOM 1617 N N . ASN A 1 226 ? -11.586 5.646 16.740 1.00 96.00 226 ASN A N 1
ATOM 1618 C CA . ASN A 1 226 ? -12.635 6.664 16.584 1.00 96.00 226 ASN A CA 1
ATOM 1619 C C . ASN A 1 226 ? -13.518 6.444 15.346 1.00 96.00 226 ASN A C 1
ATOM 1621 O O . ASN A 1 226 ? -14.718 6.734 15.388 1.00 96.00 226 ASN A O 1
ATOM 1625 N N . TYR A 1 227 ? -12.949 5.930 14.249 1.00 96.12 227 TYR A N 1
ATOM 1626 C CA . TYR A 1 227 ? -13.642 5.789 12.964 1.00 96.12 227 TYR A CA 1
ATOM 1627 C C . TYR A 1 227 ? -13.997 4.336 12.614 1.00 96.12 227 TYR A C 1
ATOM 1629 O O . TYR A 1 227 ? -15.114 4.076 12.160 1.00 96.12 227 TYR A O 1
ATOM 1637 N N . ASN A 1 228 ? -13.082 3.384 12.814 1.00 96.69 228 ASN A N 1
ATOM 1638 C CA . ASN A 1 228 ? -13.343 1.961 12.584 1.00 96.69 228 ASN A CA 1
ATOM 1639 C C . ASN A 1 228 ? -14.050 1.296 13.768 1.00 96.69 228 ASN A C 1
ATOM 1641 O O . ASN A 1 228 ? -14.974 0.516 13.553 1.00 96.69 228 ASN A O 1
ATOM 1645 N N . LYS A 1 229 ? -13.630 1.627 14.996 1.00 95.06 229 LYS A N 1
ATOM 1646 C CA . LYS A 1 229 ? -14.136 1.100 16.277 1.00 95.06 229 LYS A CA 1
ATOM 1647 C C . LYS A 1 229 ? -13.998 -0.421 16.443 1.00 95.06 229 LYS A C 1
ATOM 1649 O O . LYS A 1 229 ? -14.638 -1.005 17.313 1.00 95.06 229 LYS A O 1
ATOM 1654 N N . GLY A 1 230 ? -13.180 -1.070 15.613 1.00 93.38 230 GLY A N 1
ATOM 1655 C CA . GLY A 1 230 ? -13.092 -2.528 15.534 1.00 93.38 230 GLY A CA 1
ATOM 1656 C C . GLY A 1 230 ? -14.310 -3.190 14.881 1.00 93.38 230 GLY A C 1
ATOM 1657 O O . GLY A 1 230 ? -14.566 -4.366 15.122 1.00 93.38 230 GLY A O 1
ATOM 1658 N N . GLU A 1 231 ? -15.094 -2.455 14.086 1.00 92.69 231 GLU A N 1
ATOM 1659 C CA . GLU A 1 231 ? -16.349 -2.951 13.504 1.00 92.69 231 GLU A CA 1
ATOM 1660 C C . GLU A 1 231 ? -16.186 -3.496 12.076 1.00 92.69 231 GLU A C 1
ATOM 1662 O O . GLU A 1 231 ? -16.958 -4.364 11.661 1.00 92.69 231 GLU A O 1
ATOM 1667 N N . ARG A 1 232 ? -15.216 -2.989 11.298 1.00 95.94 232 ARG A N 1
ATOM 1668 C CA . ARG A 1 232 ? -15.117 -3.248 9.848 1.00 95.94 232 ARG A CA 1
ATOM 1669 C C . ARG A 1 232 ? -13.727 -3.741 9.439 1.00 95.94 232 ARG A C 1
ATOM 1671 O O . ARG A 1 232 ? -12.733 -3.221 9.947 1.00 95.94 232 ARG A O 1
ATOM 1678 N N . PRO A 1 233 ? -13.626 -4.688 8.490 1.00 97.75 233 PRO A N 1
ATOM 1679 C CA . PRO A 1 233 ? -12.344 -5.067 7.917 1.00 97.75 233 PRO A CA 1
ATOM 1680 C C . PRO A 1 233 ? -11.740 -3.921 7.100 1.00 97.75 233 PRO A C 1
ATOM 1682 O O . PRO A 1 233 ? -12.463 -3.084 6.550 1.00 97.75 233 PRO A O 1
ATOM 1685 N N . PHE A 1 234 ? -10.412 -3.889 7.012 1.00 98.25 234 PHE A N 1
ATOM 1686 C CA . PHE A 1 234 ? -9.676 -2.788 6.402 1.00 98.25 234 PHE A CA 1
ATOM 1687 C C . PHE A 1 234 ? -8.498 -3.247 5.539 1.00 98.25 234 PHE A C 1
ATOM 1689 O O . PHE A 1 234 ? -7.884 -4.292 5.763 1.00 98.25 234 PHE A O 1
ATOM 1696 N N . ILE A 1 235 ? -8.172 -2.419 4.551 1.00 97.88 235 ILE A N 1
ATOM 1697 C CA . ILE A 1 235 ? -7.013 -2.551 3.663 1.00 97.88 235 ILE A CA 1
ATOM 1698 C C . ILE A 1 235 ? -6.042 -1.410 3.977 1.00 97.88 235 ILE A C 1
ATOM 1700 O O . ILE A 1 235 ? -6.473 -0.276 4.183 1.00 97.88 235 ILE A O 1
ATOM 1704 N N . LEU A 1 236 ? -4.738 -1.684 3.986 1.00 97.44 236 LEU A N 1
ATOM 1705 C CA . LEU A 1 236 ? -3.703 -0.645 4.028 1.00 97.44 236 LEU A CA 1
ATOM 1706 C C . LEU A 1 236 ? -3.110 -0.458 2.626 1.00 97.44 236 LEU A C 1
ATOM 1708 O O . LEU A 1 236 ? -2.861 -1.442 1.928 1.00 97.44 236 LEU A O 1
ATOM 1712 N N . LEU A 1 237 ? -2.846 0.776 2.194 1.00 94.44 237 LEU A N 1
ATOM 1713 C CA . LEU A 1 237 ? -2.176 1.021 0.911 1.00 94.44 237 LEU A CA 1
ATOM 1714 C C . LEU A 1 237 ? -1.324 2.294 0.944 1.00 94.44 237 LEU A C 1
ATOM 1716 O O . LEU A 1 237 ? -1.763 3.346 1.410 1.00 94.44 237 LEU A O 1
ATOM 1720 N N . GLY A 1 238 ? -0.096 2.206 0.434 1.00 91.44 238 GLY A N 1
ATOM 1721 C CA . GLY A 1 238 ? 0.844 3.325 0.422 1.00 91.44 238 GLY A CA 1
ATOM 1722 C C . GLY A 1 238 ? 1.934 3.173 -0.630 1.00 91.44 238 GLY A C 1
ATOM 1723 O O . GLY A 1 238 ? 2.209 2.069 -1.096 1.00 91.44 238 GLY A O 1
ATOM 1724 N N . PHE A 1 239 ? 2.546 4.299 -1.004 1.00 87.12 239 PHE A N 1
ATOM 1725 C CA . PHE A 1 239 ? 3.537 4.385 -2.083 1.00 87.12 239 PHE A CA 1
ATOM 1726 C C . PHE A 1 239 ? 4.850 4.958 -1.576 1.00 87.12 239 PHE A C 1
ATOM 1728 O O . PHE A 1 239 ? 4.829 5.937 -0.834 1.00 87.12 239 PHE A O 1
ATOM 1735 N N . SER A 1 240 ? 5.984 4.432 -2.042 1.00 85.69 240 SER A N 1
ATOM 1736 C CA . SER A 1 240 ? 7.311 4.990 -1.757 1.00 85.69 240 SER A CA 1
ATOM 1737 C C . SER A 1 240 ? 7.560 5.067 -0.238 1.00 85.69 240 SER A C 1
ATOM 1739 O O . SER A 1 240 ? 7.471 4.054 0.458 1.00 85.69 240 SER A O 1
ATOM 1741 N N . GLN A 1 241 ? 7.763 6.265 0.315 1.00 84.75 241 GLN A N 1
ATOM 1742 C CA . GLN A 1 241 ? 7.777 6.526 1.760 1.00 84.75 241 GLN A CA 1
ATOM 1743 C C . GLN A 1 241 ? 6.533 6.009 2.502 1.00 84.75 241 GLN A C 1
ATOM 1745 O O . GLN A 1 241 ? 6.652 5.549 3.636 1.00 84.75 241 GLN A O 1
ATOM 1750 N N . GLY A 1 242 ? 5.362 6.033 1.862 1.00 89.69 242 GLY A N 1
ATOM 1751 C CA . GLY A 1 242 ? 4.110 5.472 2.372 1.00 89.69 242 GLY A CA 1
ATOM 1752 C C . GLY A 1 242 ? 4.177 3.964 2.592 1.00 89.69 242 GLY A C 1
ATOM 1753 O O . GLY A 1 242 ? 3.742 3.459 3.621 1.00 89.69 242 GLY A O 1
ATOM 1754 N N . ALA A 1 243 ? 4.794 3.236 1.663 1.00 89.56 243 ALA A N 1
ATOM 1755 C CA . ALA A 1 243 ? 5.005 1.798 1.793 1.00 89.56 243 ALA A CA 1
ATOM 1756 C C . ALA A 1 243 ? 5.988 1.461 2.934 1.00 89.56 243 ALA A C 1
ATOM 1758 O O . ALA A 1 243 ? 5.742 0.525 3.695 1.00 89.56 243 ALA A O 1
ATOM 1759 N N . TYR A 1 244 ? 7.041 2.269 3.120 1.00 87.38 244 TYR A N 1
ATOM 1760 C CA . TYR A 1 244 ? 7.983 2.140 4.243 1.00 87.38 244 TYR A CA 1
ATOM 1761 C C . TYR A 1 244 ? 7.284 2.307 5.607 1.00 87.38 244 TYR A C 1
ATOM 1763 O O . TYR A 1 244 ? 7.448 1.477 6.502 1.00 87.38 244 TYR A O 1
ATOM 1771 N N . VAL A 1 245 ? 6.472 3.356 5.7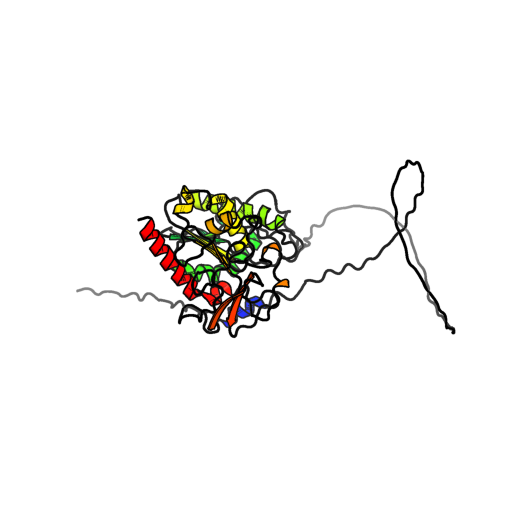96 1.00 89.44 245 VAL A N 1
ATOM 1772 C CA . VAL A 1 245 ? 5.788 3.573 7.090 1.00 89.44 245 VAL A CA 1
ATOM 1773 C C . VAL A 1 245 ? 4.660 2.570 7.342 1.00 89.44 245 VAL A C 1
ATOM 1775 O O . VAL A 1 245 ? 4.404 2.236 8.498 1.00 89.44 245 VAL A O 1
ATOM 1778 N N . LEU A 1 246 ? 4.029 2.022 6.295 1.00 92.88 246 LEU A N 1
ATOM 1779 C CA . LEU A 1 246 ? 3.063 0.930 6.448 1.00 92.88 246 LEU A CA 1
ATOM 1780 C C . LEU A 1 246 ? 3.727 -0.392 6.858 1.00 92.88 246 LEU A C 1
ATOM 1782 O O . LEU A 1 246 ? 3.151 -1.111 7.672 1.00 92.88 246 LEU A O 1
ATOM 1786 N N . TRP A 1 247 ? 4.951 -0.685 6.401 1.00 89.06 247 TRP A N 1
ATOM 1787 C CA . TRP A 1 247 ? 5.751 -1.795 6.943 1.00 89.06 247 TRP A CA 1
ATOM 1788 C C . TRP A 1 247 ? 5.934 -1.665 8.462 1.00 89.06 247 TRP A C 1
ATOM 1790 O O . TRP A 1 247 ? 5.670 -2.610 9.216 1.00 89.06 247 TRP A O 1
ATOM 1800 N N . ASN A 1 248 ? 6.303 -0.467 8.919 1.00 88.94 248 ASN A N 1
ATOM 1801 C CA . ASN A 1 248 ? 6.457 -0.171 10.340 1.00 88.94 248 ASN A CA 1
ATOM 1802 C C . ASN A 1 248 ? 5.121 -0.248 11.104 1.00 88.94 248 ASN A C 1
ATOM 1804 O O . ASN A 1 248 ? 5.098 -0.772 12.219 1.00 88.94 248 ASN A O 1
ATOM 1808 N N . LEU A 1 249 ? 4.011 0.217 10.518 1.00 93.69 249 LEU A N 1
ATOM 1809 C CA . LEU A 1 249 ? 2.665 0.118 11.095 1.00 93.69 249 LEU A CA 1
ATOM 1810 C C . LEU A 1 249 ? 2.227 -1.340 11.284 1.00 93.69 249 LEU A C 1
ATOM 1812 O O . LEU A 1 249 ? 1.866 -1.732 12.395 1.00 93.69 249 LEU A O 1
ATOM 1816 N N . VAL A 1 250 ? 2.298 -2.155 10.225 1.00 93.31 250 VAL A N 1
ATOM 1817 C CA . VAL A 1 250 ? 1.907 -3.573 10.267 1.00 93.31 250 VAL A CA 1
ATOM 1818 C C . VAL A 1 250 ? 2.675 -4.294 11.369 1.00 93.31 250 VAL A C 1
ATOM 1820 O O . VAL A 1 250 ? 2.064 -4.976 12.191 1.00 93.31 250 VAL A O 1
ATOM 1823 N N . TRP A 1 251 ? 3.992 -4.089 11.460 1.00 88.38 251 TRP A N 1
ATOM 1824 C CA . TRP A 1 251 ? 4.807 -4.719 12.498 1.00 88.38 251 TRP A CA 1
ATOM 1825 C C . TRP A 1 251 ? 4.475 -4.232 13.921 1.00 88.38 251 TRP A C 1
ATOM 1827 O O . TRP A 1 251 ? 4.354 -5.054 14.833 1.00 88.38 251 TRP A O 1
ATOM 1837 N N . LYS A 1 252 ? 4.293 -2.916 14.114 1.00 90.62 252 LYS A N 1
ATOM 1838 C CA . LYS A 1 252 ? 4.100 -2.277 15.433 1.00 90.62 252 LYS A CA 1
ATOM 1839 C C . LYS A 1 252 ? 2.649 -2.269 15.945 1.00 90.62 252 LYS A C 1
ATOM 1841 O O . LYS A 1 252 ? 2.442 -1.883 17.099 1.00 90.62 252 LYS A O 1
ATOM 1846 N N . ARG A 1 253 ? 1.653 -2.646 15.128 1.00 94.50 253 ARG A N 1
ATOM 1847 C CA . ARG A 1 253 ? 0.221 -2.649 15.510 1.00 94.50 253 ARG A CA 1
ATOM 1848 C C . ARG A 1 253 ? -0.570 -3.905 15.153 1.00 94.50 253 ARG A C 1
ATOM 1850 O O . ARG A 1 253 ? -1.528 -4.193 15.863 1.00 94.50 253 ARG A O 1
ATOM 1857 N N . ILE A 1 254 ? -0.207 -4.640 14.098 1.00 94.81 254 ILE A N 1
ATOM 1858 C CA . ILE A 1 254 ? -1.111 -5.630 13.476 1.00 94.81 254 ILE A CA 1
ATOM 1859 C C . ILE A 1 254 ? -0.548 -7.057 13.533 1.00 94.81 254 ILE A C 1
ATOM 1861 O O . ILE A 1 254 ? -1.211 -7.964 14.027 1.00 94.81 254 ILE A O 1
ATOM 1865 N N . ALA A 1 255 ? 0.693 -7.264 13.087 1.00 89.44 255 ALA A N 1
ATOM 1866 C CA . ALA A 1 255 ? 1.303 -8.583 12.887 1.00 89.44 255 ALA A CA 1
ATOM 1867 C C . ALA A 1 255 ? 1.342 -9.471 14.145 1.00 89.44 255 ALA A C 1
ATOM 1869 O O . ALA A 1 255 ? 1.324 -10.694 14.040 1.00 89.44 255 ALA A O 1
ATOM 1870 N N . ASN A 1 256 ? 1.401 -8.852 15.327 1.00 87.12 256 ASN A N 1
ATOM 1871 C CA . ASN A 1 256 ? 1.438 -9.530 16.625 1.00 87.12 256 ASN A CA 1
ATOM 1872 C C . ASN A 1 256 ? 0.187 -9.236 17.485 1.00 87.12 256 ASN A C 1
ATOM 1874 O O . ASN A 1 256 ? 0.184 -9.537 18.676 1.00 87.12 256 ASN A O 1
ATOM 1878 N N . ASN A 1 257 ? -0.865 -8.644 16.904 1.00 93.06 257 ASN A N 1
ATOM 1879 C CA . ASN A 1 257 ? -2.113 -8.305 17.590 1.00 93.06 257 ASN A CA 1
ATOM 1880 C C . ASN A 1 257 ? -3.306 -9.000 16.901 1.00 93.06 257 ASN A C 1
ATOM 1882 O O . ASN A 1 257 ? -3.760 -8.527 15.857 1.00 93.06 257 ASN A O 1
ATOM 1886 N N . PRO A 1 258 ? -3.854 -10.095 17.460 1.00 93.62 258 PRO A N 1
ATOM 1887 C CA . PRO A 1 258 ? -4.952 -10.827 16.830 1.00 93.62 258 PRO A CA 1
ATOM 1888 C C . PRO A 1 258 ? -6.285 -10.060 16.828 1.00 93.62 258 PRO A C 1
ATOM 1890 O O . PRO A 1 258 ? -7.146 -10.357 16.000 1.00 93.62 258 PRO A O 1
ATOM 1893 N N . GLU A 1 259 ? -6.473 -9.073 17.711 1.00 94.31 259 GLU A N 1
ATOM 1894 C CA . GLU A 1 259 ? -7.720 -8.301 17.792 1.00 94.31 259 GLU A CA 1
ATOM 1895 C C . GLU A 1 259 ? -7.880 -7.351 16.602 1.00 94.31 259 GLU A C 1
ATOM 1897 O O . GLU A 1 259 ? -8.980 -7.235 16.066 1.00 94.31 259 GLU A O 1
ATOM 1902 N N . ILE A 1 260 ? -6.773 -6.744 16.156 1.00 96.56 260 ILE A N 1
ATOM 1903 C CA . ILE A 1 260 ? -6.701 -5.901 14.951 1.00 96.56 260 ILE A CA 1
ATOM 1904 C C . ILE A 1 260 ? -6.443 -6.765 13.708 1.00 96.56 260 ILE A C 1
ATOM 1906 O O . ILE A 1 260 ? -7.100 -6.600 12.681 1.00 96.56 260 ILE A O 1
ATOM 1910 N N . GLY A 1 261 ? -5.519 -7.728 13.800 1.00 96.19 261 GLY A N 1
ATOM 1911 C CA . GLY A 1 261 ? -5.074 -8.563 12.682 1.00 96.19 261 GLY A CA 1
ATOM 1912 C C . GLY A 1 261 ? -6.187 -9.366 12.011 1.00 96.19 261 GLY A C 1
ATOM 1913 O O . GLY A 1 261 ? -6.161 -9.521 10.796 1.00 96.19 261 GLY A O 1
ATOM 1914 N N . LYS A 1 262 ? -7.217 -9.796 12.753 1.00 96.06 262 LYS A N 1
ATOM 1915 C CA . LYS A 1 262 ? -8.391 -10.471 12.165 1.00 96.06 262 LYS A CA 1
ATOM 1916 C C . LYS A 1 262 ? -9.234 -9.572 11.242 1.00 96.06 262 LYS A C 1
ATOM 1918 O O . LYS A 1 262 ? -10.019 -10.097 10.465 1.00 96.06 262 LYS A O 1
ATOM 1923 N N . TYR A 1 263 ? -9.102 -8.245 11.321 1.00 97.81 263 TYR A N 1
ATOM 1924 C CA . TYR A 1 263 ? -9.787 -7.282 10.442 1.00 97.81 263 TYR A CA 1
ATOM 1925 C C . TYR A 1 263 ? -8.892 -6.763 9.309 1.00 97.81 263 TYR A C 1
ATOM 1927 O O . TYR A 1 263 ? -9.402 -6.217 8.332 1.00 97.81 263 TYR A O 1
ATOM 1935 N N . HIS A 1 264 ? -7.573 -6.928 9.413 1.00 98.06 264 HIS A N 1
ATOM 1936 C CA . HIS A 1 264 ? -6.643 -6.548 8.358 1.00 98.06 264 HIS A CA 1
ATOM 1937 C C . HIS A 1 264 ? -6.758 -7.534 7.187 1.00 98.06 264 HIS A C 1
ATOM 1939 O O . HIS A 1 264 ? -6.360 -8.693 7.293 1.00 98.06 264 HIS A O 1
ATOM 1945 N N . ILE A 1 265 ? -7.296 -7.074 6.057 1.00 97.62 265 ILE A N 1
ATOM 1946 C CA . ILE A 1 265 ? -7.394 -7.882 4.837 1.00 97.62 265 ILE A CA 1
ATOM 1947 C C . ILE A 1 265 ? -5.994 -8.047 4.240 1.00 97.62 265 ILE A C 1
ATOM 1949 O O . ILE A 1 265 ? -5.480 -9.160 4.160 1.00 97.62 265 ILE A O 1
ATOM 1953 N N . VAL A 1 266 ? -5.375 -6.937 3.831 1.00 97.25 266 VAL A N 1
ATOM 1954 C CA . VAL A 1 266 ? -4.061 -6.910 3.177 1.00 97.25 266 VAL A CA 1
ATOM 1955 C C . VAL A 1 266 ? -3.462 -5.499 3.208 1.00 97.25 266 VAL A C 1
ATOM 1957 O O . VAL A 1 266 ? -4.185 -4.499 3.221 1.00 97.25 266 VAL A O 1
ATOM 1960 N N . THR A 1 267 ? -2.133 -5.422 3.167 1.00 96.25 267 THR A N 1
ATOM 1961 C CA . THR A 1 267 ? -1.361 -4.207 2.895 1.00 96.25 267 THR A CA 1
ATOM 1962 C C . THR A 1 267 ? -0.792 -4.246 1.479 1.00 96.25 267 THR A C 1
ATOM 1964 O O . THR A 1 267 ? -0.146 -5.221 1.096 1.00 96.25 267 THR A O 1
ATOM 1967 N N . TYR A 1 268 ? -0.960 -3.164 0.725 1.00 94.94 268 TYR A N 1
ATOM 1968 C CA . TYR A 1 268 ? -0.289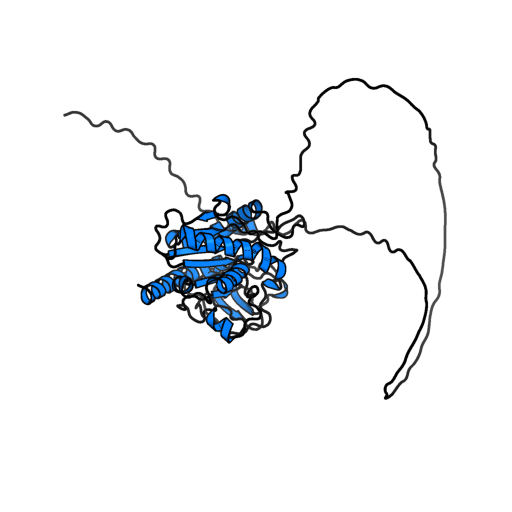 -2.925 -0.554 1.00 94.94 268 TYR A CA 1
ATOM 1969 C C . TYR A 1 268 ? 0.841 -1.902 -0.353 1.00 94.94 268 TYR A C 1
ATOM 1971 O O . TYR A 1 268 ? 0.602 -0.694 -0.290 1.00 94.94 268 TYR A O 1
ATOM 1979 N N . ALA A 1 269 ? 2.075 -2.395 -0.223 1.00 92.44 269 ALA A N 1
ATOM 1980 C CA . ALA A 1 269 ? 3.287 -1.596 -0.048 1.00 92.44 269 ALA A CA 1
ATOM 1981 C C . ALA A 1 269 ? 3.951 -1.354 -1.418 1.00 92.44 269 ALA A C 1
ATOM 1983 O O . ALA A 1 269 ? 4.756 -2.153 -1.893 1.00 92.44 269 ALA A O 1
ATOM 1984 N N . LEU A 1 270 ? 3.567 -0.275 -2.099 1.00 91.12 270 LEU A N 1
ATOM 1985 C CA . LEU A 1 270 ? 3.897 -0.034 -3.505 1.00 91.12 270 LEU A CA 1
ATOM 1986 C C . LEU A 1 270 ? 5.145 0.851 -3.666 1.00 91.12 270 LEU A C 1
ATOM 1988 O O . LEU A 1 270 ? 5.335 1.826 -2.945 1.00 91.12 270 LEU A O 1
ATOM 1992 N N . GLY A 1 271 ? 6.018 0.530 -4.619 1.00 84.62 271 GLY A N 1
ATOM 1993 C CA . GLY A 1 271 ? 7.180 1.353 -4.976 1.00 84.62 271 GLY A CA 1
ATOM 1994 C C . GLY A 1 271 ? 8.319 1.400 -3.948 1.00 84.62 271 GLY A C 1
ATOM 1995 O O . GLY A 1 271 ? 9.232 2.204 -4.098 1.00 84.62 271 GLY A O 1
ATOM 1996 N N . SER A 1 272 ? 8.285 0.561 -2.907 1.00 78.75 272 SER A N 1
ATOM 1997 C CA . SER A 1 272 ? 9.371 0.410 -1.926 1.00 78.75 272 SER A CA 1
ATOM 1998 C C . SER A 1 272 ? 9.463 -1.044 -1.448 1.00 78.75 272 SER A C 1
ATOM 2000 O O . SER A 1 272 ? 8.800 -1.388 -0.468 1.00 78.75 272 SER A O 1
ATOM 2002 N N . PRO A 1 273 ? 10.278 -1.903 -2.090 1.00 67.94 273 PRO A N 1
ATOM 2003 C CA . PRO A 1 273 ? 10.526 -3.266 -1.614 1.00 67.94 273 PRO A CA 1
ATOM 2004 C C . PRO A 1 273 ? 11.265 -3.307 -0.263 1.00 67.94 273 PRO A C 1
ATOM 2006 O O . PRO A 1 273 ? 11.208 -4.313 0.445 1.00 67.94 273 PRO A O 1
ATOM 2009 N N . GLY A 1 274 ? 11.940 -2.219 0.125 1.00 66.31 274 GLY A N 1
ATOM 2010 C CA . GLY A 1 274 ? 12.568 -2.051 1.435 1.00 66.31 274 GLY A CA 1
ATOM 2011 C C . GLY A 1 274 ? 11.568 -2.177 2.593 1.00 66.31 274 GLY A C 1
ATOM 2012 O O . GLY A 1 274 ? 10.566 -1.464 2.653 1.00 66.31 274 GLY A O 1
ATOM 2013 N N . ARG A 1 275 ? 11.869 -3.081 3.534 1.00 68.50 275 ARG A N 1
ATOM 2014 C CA . ARG A 1 275 ? 10.990 -3.508 4.641 1.00 68.50 275 ARG A CA 1
ATOM 2015 C C . ARG A 1 275 ? 10.874 -2.512 5.820 1.00 68.50 275 ARG A C 1
ATOM 2017 O O . ARG A 1 275 ? 10.538 -2.932 6.918 1.00 68.50 275 ARG A O 1
ATOM 2024 N N . GLY A 1 276 ? 11.168 -1.222 5.678 1.00 62.88 276 GLY A N 1
ATOM 2025 C CA . GLY A 1 276 ? 11.179 -0.311 6.840 1.00 62.88 276 GLY A CA 1
ATOM 2026 C C . GLY A 1 276 ? 12.279 -0.655 7.864 1.00 62.88 276 GLY A C 1
ATOM 2027 O O . GLY A 1 276 ? 13.291 -1.254 7.500 1.00 62.88 276 GLY A O 1
ATOM 2028 N N . SER A 1 277 ? 12.056 -0.418 9.165 1.00 58.31 277 SER A N 1
ATOM 2029 C CA . SER A 1 277 ? 12.954 -0.931 10.229 1.00 58.31 277 SER A CA 1
ATOM 2030 C C . SER A 1 277 ? 12.897 -2.461 10.390 1.00 58.31 277 SER A C 1
ATOM 2032 O O . SER A 1 277 ? 13.654 -3.044 11.161 1.00 58.31 277 SER A O 1
ATOM 2034 N N . TYR A 1 278 ? 12.027 -3.154 9.650 1.00 63.25 278 TYR A N 1
ATOM 2035 C CA . TYR A 1 278 ? 11.877 -4.611 9.688 1.00 63.25 278 TYR A CA 1
ATOM 2036 C C . TYR A 1 278 ? 12.921 -5.357 8.825 1.00 63.25 278 TYR A C 1
ATOM 2038 O O . TYR A 1 278 ? 12.810 -6.568 8.631 1.00 63.25 278 TYR A O 1
ATOM 2046 N N . ARG A 1 279 ? 13.959 -4.671 8.315 1.00 60.47 279 ARG A N 1
ATOM 2047 C CA . ARG A 1 279 ? 15.058 -5.255 7.510 1.00 60.47 279 ARG A CA 1
ATOM 2048 C C . ARG A 1 279 ? 15.786 -6.409 8.220 1.00 60.47 279 ARG A C 1
ATOM 2050 O O . ARG A 1 279 ? 16.073 -7.418 7.574 1.00 60.47 279 ARG A O 1
ATOM 2057 N N . ASP A 1 280 ? 15.965 -6.322 9.538 1.00 58.34 280 ASP A N 1
ATOM 2058 C CA . ASP A 1 280 ? 16.641 -7.346 10.357 1.00 58.34 280 ASP A CA 1
ATOM 2059 C C . ASP A 1 280 ? 15.759 -8.565 10.703 1.00 58.34 280 ASP A C 1
ATOM 2061 O O . ASP A 1 280 ? 16.200 -9.503 11.372 1.00 58.34 280 ASP A O 1
ATOM 2065 N N . ALA A 1 281 ? 14.496 -8.592 10.265 1.00 65.00 281 ALA A N 1
ATOM 2066 C CA . ALA A 1 281 ? 13.610 -9.712 10.553 1.00 65.00 281 ALA A CA 1
ATOM 2067 C C . ALA A 1 281 ? 14.016 -10.986 9.794 1.00 65.00 281 ALA A C 1
ATOM 2069 O O . ALA A 1 281 ? 14.224 -10.966 8.580 1.00 65.00 281 ALA A O 1
ATOM 2070 N N . THR A 1 282 ? 14.065 -12.104 10.525 1.00 72.44 282 THR A N 1
ATOM 2071 C CA . THR A 1 282 ? 14.374 -13.449 10.010 1.00 72.44 282 THR A CA 1
ATOM 2072 C C . THR A 1 282 ? 13.322 -13.955 9.017 1.00 72.44 282 THR A C 1
ATOM 2074 O O . THR A 1 282 ? 12.163 -13.546 9.081 1.00 72.44 282 THR A O 1
ATOM 2077 N N . ALA A 1 283 ? 13.675 -14.936 8.177 1.00 72.12 283 ALA A N 1
ATOM 2078 C CA . ALA A 1 283 ? 12.739 -15.602 7.258 1.00 72.12 283 ALA A CA 1
ATOM 2079 C C . ALA A 1 283 ? 11.441 -16.085 7.939 1.00 72.12 283 ALA A C 1
ATOM 2081 O O . ALA A 1 283 ? 10.338 -15.917 7.424 1.00 72.12 283 ALA A O 1
ATOM 2082 N N . ALA A 1 284 ? 11.562 -16.641 9.150 1.00 75.25 284 ALA A N 1
ATOM 2083 C CA . ALA A 1 284 ? 10.428 -17.117 9.943 1.00 75.25 284 ALA A CA 1
ATOM 2084 C C . ALA A 1 284 ? 9.525 -15.987 10.470 1.00 75.25 284 ALA A C 1
ATOM 2086 O O . ALA A 1 284 ? 8.383 -16.244 10.848 1.00 75.25 284 ALA A O 1
ATOM 2087 N N . ASN A 1 285 ? 10.017 -14.748 10.514 1.00 77.56 285 ASN A N 1
ATOM 2088 C CA . ASN A 1 285 ? 9.204 -13.565 10.767 1.00 77.56 285 ASN A CA 1
ATOM 2089 C C . ASN A 1 285 ? 8.624 -13.022 9.449 1.00 77.56 285 ASN A C 1
ATOM 2091 O O . ASN A 1 285 ? 7.414 -12.819 9.383 1.00 77.56 285 ASN A O 1
ATOM 2095 N N . VAL A 1 286 ? 9.431 -12.901 8.388 1.00 77.31 286 VAL A N 1
ATOM 2096 C CA . VAL A 1 286 ? 8.997 -12.451 7.049 1.00 77.31 286 VAL A CA 1
ATOM 2097 C C . VAL A 1 286 ? 7.805 -13.265 6.535 1.00 77.31 286 VAL A C 1
ATOM 2099 O O . VAL A 1 286 ? 6.787 -12.683 6.172 1.00 77.31 286 VAL A O 1
ATOM 2102 N N . ASN A 1 287 ? 7.855 -14.598 6.618 1.00 77.12 287 ASN A N 1
ATOM 2103 C CA . ASN A 1 287 ? 6.754 -15.471 6.187 1.00 77.12 287 ASN A CA 1
ATOM 2104 C C . ASN A 1 287 ? 5.463 -15.313 7.021 1.00 77.12 287 ASN A C 1
ATOM 2106 O O . ASN A 1 287 ? 4.384 -15.680 6.555 1.00 77.12 287 ASN A O 1
ATOM 2110 N N . LYS A 1 288 ? 5.524 -14.758 8.243 1.00 82.12 288 LYS A N 1
ATOM 2111 C CA . LYS A 1 288 ? 4.307 -14.429 9.009 1.00 82.12 288 LYS A CA 1
ATOM 2112 C C . LYS A 1 288 ? 3.592 -13.228 8.403 1.00 82.12 288 LYS A C 1
ATOM 2114 O O . LYS A 1 288 ? 2.371 -13.267 8.308 1.00 82.12 288 LYS A O 1
ATOM 2119 N N . VAL A 1 289 ? 4.338 -12.210 7.968 1.00 87.12 289 VAL A N 1
ATOM 2120 C CA . VAL A 1 289 ? 3.786 -10.913 7.538 1.00 87.12 289 VAL A CA 1
ATOM 2121 C C . VAL A 1 289 ? 3.634 -10.752 6.027 1.00 87.12 289 VAL A C 1
ATOM 2123 O O . VAL A 1 289 ? 2.799 -9.962 5.612 1.00 87.12 289 VAL A O 1
ATOM 2126 N N . PHE A 1 290 ? 4.398 -11.461 5.195 1.00 89.94 290 PHE A N 1
ATOM 2127 C CA . PHE A 1 290 ? 4.337 -11.321 3.735 1.00 89.94 290 PHE A CA 1
ATOM 2128 C C . PHE A 1 290 ? 3.342 -12.311 3.099 1.00 89.94 290 PHE A C 1
ATOM 2130 O O . PHE A 1 290 ? 3.148 -13.417 3.611 1.00 89.94 290 PHE A O 1
ATOM 2137 N N . SER A 1 291 ? 2.715 -11.894 1.995 1.00 92.56 291 SER A N 1
ATOM 2138 C CA . SER A 1 291 ? 1.742 -12.661 1.204 1.00 92.56 291 SER A CA 1
ATOM 2139 C C . SER A 1 291 ? 2.439 -13.546 0.171 1.00 92.56 291 SER A C 1
ATOM 2141 O O . SER A 1 291 ? 3.158 -13.038 -0.688 1.00 92.56 291 SER A O 1
ATOM 2143 N N . GLN A 1 292 ? 2.190 -14.851 0.217 1.00 88.81 292 GLN A N 1
ATOM 2144 C CA . GLN A 1 292 ? 2.665 -15.825 -0.769 1.00 88.81 292 GLN A CA 1
ATOM 2145 C C . GLN A 1 292 ? 1.557 -16.251 -1.750 1.00 88.81 292 GLN A C 1
ATOM 2147 O O . GLN A 1 292 ? 1.877 -16.720 -2.843 1.00 88.81 292 GLN A O 1
ATOM 2152 N N . SER A 1 293 ? 0.280 -16.038 -1.404 1.00 92.81 293 SER A N 1
ATOM 2153 C CA . SER A 1 293 ? -0.884 -16.350 -2.248 1.00 92.81 293 SER A CA 1
ATOM 2154 C C . SER A 1 293 ? -1.768 -15.121 -2.577 1.00 92.81 293 SER A C 1
ATOM 2156 O O . SER A 1 293 ? -1.660 -14.069 -1.926 1.00 92.81 293 SER A O 1
ATOM 2158 N N . PRO A 1 294 ? -2.674 -15.223 -3.576 1.00 95.12 294 PRO A N 1
ATOM 2159 C CA . PRO A 1 294 ? -3.671 -14.188 -3.883 1.00 95.12 294 PRO A CA 1
ATOM 2160 C C . PRO A 1 294 ? -4.736 -13.956 -2.801 1.00 95.12 294 PRO A C 1
ATOM 2162 O O . PRO A 1 294 ? -5.349 -12.890 -2.800 1.00 95.12 294 PRO A O 1
ATOM 2165 N N . ASP A 1 295 ? -4.968 -14.908 -1.902 1.00 94.31 295 ASP A N 1
ATOM 2166 C CA . ASP A 1 295 ? -6.040 -14.911 -0.893 1.00 94.31 295 ASP A CA 1
ATOM 2167 C C . ASP A 1 295 ? -5.549 -14.695 0.555 1.00 94.31 295 ASP A C 1
ATOM 2169 O O . ASP A 1 295 ? -6.338 -14.310 1.412 1.00 94.31 295 ASP A O 1
ATOM 2173 N N . ASP A 1 296 ? -4.246 -14.853 0.801 1.00 94.94 296 ASP A N 1
ATOM 2174 C CA . ASP A 1 296 ? -3.513 -14.663 2.065 1.00 94.94 296 ASP A CA 1
ATOM 2175 C C . ASP A 1 296 ? -3.989 -13.436 2.893 1.00 94.94 296 ASP A C 1
ATOM 2177 O O . ASP A 1 296 ? -3.686 -12.280 2.572 1.00 94.94 296 ASP A O 1
ATOM 2181 N N . LEU A 1 297 ? -4.748 -13.662 3.970 1.00 95.81 297 LEU A N 1
ATOM 2182 C CA . LEU A 1 297 ? -5.290 -12.587 4.816 1.00 95.81 297 LEU A CA 1
ATOM 2183 C C . LEU A 1 297 ? -4.294 -12.137 5.897 1.00 95.81 297 LEU A C 1
ATOM 2185 O O . LEU A 1 297 ? -3.459 -12.911 6.366 1.00 95.81 297 LEU A O 1
ATOM 2189 N N . ASN A 1 298 ? -4.414 -10.879 6.334 1.00 95.75 298 ASN A N 1
ATOM 2190 C CA . ASN A 1 298 ? -3.527 -10.232 7.309 1.00 95.75 298 ASN A CA 1
ATOM 2191 C C . ASN A 1 298 ? -2.045 -10.197 6.864 1.00 95.75 298 ASN A C 1
ATOM 2193 O O . ASN A 1 298 ? -1.124 -10.346 7.671 1.00 95.75 298 ASN A O 1
ATOM 2197 N N . LYS A 1 299 ? -1.806 -9.996 5.561 1.00 94.12 299 LYS A N 1
ATOM 2198 C CA . LYS A 1 299 ? -0.469 -9.982 4.944 1.00 94.12 299 LYS A CA 1
ATOM 2199 C C . LYS A 1 299 ? -0.104 -8.652 4.289 1.00 94.12 299 LYS A C 1
ATOM 2201 O O . LYS A 1 299 ? -0.954 -7.804 4.040 1.00 94.12 299 LYS A O 1
ATOM 2206 N N . VAL A 1 300 ? 1.172 -8.506 3.945 1.00 93.44 300 VAL A N 1
ATOM 2207 C CA . VAL A 1 300 ? 1.724 -7.453 3.090 1.00 93.44 300 VAL A CA 1
ATOM 2208 C C . VAL A 1 300 ? 2.073 -8.025 1.716 1.00 93.44 300 VAL A C 1
ATOM 2210 O O . VAL A 1 300 ? 2.723 -9.063 1.610 1.00 93.44 300 VAL A O 1
ATOM 2213 N N . THR A 1 301 ? 1.664 -7.315 0.671 1.00 93.75 301 THR A N 1
ATOM 2214 C CA . THR A 1 301 ? 2.118 -7.471 -0.717 1.00 93.75 301 THR A CA 1
ATOM 2215 C C . THR A 1 301 ? 3.014 -6.286 -1.069 1.00 93.75 301 THR A C 1
ATOM 2217 O O . THR A 1 301 ? 2.787 -5.176 -0.579 1.00 93.75 301 THR A O 1
ATOM 2220 N N . CYS A 1 302 ? 4.050 -6.493 -1.883 1.00 91.62 302 CYS A N 1
ATOM 2221 C CA . CYS A 1 302 ? 5.048 -5.450 -2.122 1.00 91.62 302 CYS A CA 1
ATOM 2222 C C . CYS A 1 302 ? 5.761 -5.593 -3.470 1.00 91.62 302 CYS A C 1
ATOM 2224 O O . CYS A 1 302 ? 6.249 -6.674 -3.791 1.00 91.62 302 CYS A O 1
ATOM 2226 N N . PHE A 1 3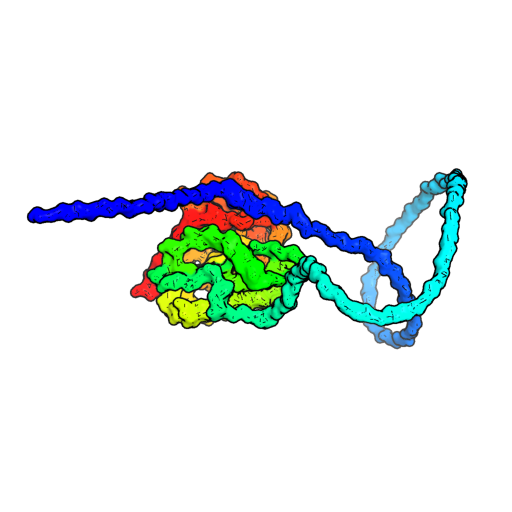03 ? 5.854 -4.508 -4.245 1.00 92.62 303 PHE A N 1
ATOM 2227 C CA . PHE A 1 303 ? 6.618 -4.471 -5.498 1.00 92.62 303 PHE A CA 1
ATOM 2228 C C . PHE A 1 303 ? 7.055 -3.053 -5.882 1.00 92.62 303 PHE A C 1
ATOM 2230 O O . PHE A 1 303 ? 6.369 -2.081 -5.572 1.00 92.62 303 PHE A O 1
ATOM 2237 N N . ALA A 1 304 ? 8.164 -2.949 -6.619 1.00 91.19 304 ALA A N 1
ATOM 2238 C CA . ALA A 1 304 ? 8.539 -1.760 -7.385 1.00 91.19 304 ALA A CA 1
ATOM 2239 C C . ALA A 1 304 ? 8.846 -2.173 -8.840 1.00 91.19 304 ALA A C 1
ATOM 2241 O O . ALA A 1 304 ? 9.629 -3.108 -9.029 1.00 91.19 304 ALA A O 1
ATOM 2242 N N . PRO A 1 305 ? 8.221 -1.540 -9.850 1.00 93.06 305 PRO A N 1
ATOM 2243 C CA . PRO A 1 305 ? 8.349 -1.914 -11.255 1.00 93.06 305 PRO A CA 1
ATOM 2244 C C . PRO A 1 305 ? 9.575 -1.264 -11.919 1.00 93.06 305 PRO A C 1
ATOM 2246 O O . PRO A 1 305 ? 9.780 -0.059 -11.802 1.00 93.06 305 PRO A O 1
ATOM 2249 N N . TYR A 1 306 ? 10.355 -2.052 -12.657 1.00 93.12 306 TYR A N 1
ATOM 2250 C CA . TYR A 1 306 ? 11.569 -1.652 -13.386 1.00 93.12 306 TYR A CA 1
ATOM 2251 C C . TYR A 1 306 ? 11.631 -2.335 -14.765 1.00 93.12 306 TYR A C 1
ATOM 2253 O O . TYR A 1 306 ? 10.924 -3.315 -15.013 1.00 93.12 306 TYR A O 1
ATOM 2261 N N . HIS A 1 307 ? 12.482 -1.839 -15.664 1.00 91.56 307 HIS A N 1
ATOM 2262 C CA . HIS A 1 307 ? 12.855 -2.519 -16.905 1.00 91.56 307 HIS A CA 1
ATOM 2263 C C . HIS A 1 307 ? 14.017 -3.507 -16.675 1.00 91.56 307 HIS A C 1
ATOM 2265 O O . HIS A 1 307 ? 14.823 -3.350 -15.754 1.00 91.56 307 HIS A O 1
ATOM 2271 N N . GLU A 1 308 ? 14.158 -4.525 -17.532 1.00 88.19 308 GLU A N 1
ATOM 2272 C CA . GLU A 1 308 ? 15.231 -5.530 -17.410 1.00 88.19 308 GLU A CA 1
ATOM 2273 C C . GLU A 1 308 ? 16.643 -4.926 -17.499 1.00 88.19 308 GLU A C 1
ATOM 2275 O O . GLU A 1 308 ? 17.565 -5.400 -16.836 1.00 88.19 308 GLU A O 1
ATOM 2280 N N . SER A 1 309 ? 16.805 -3.829 -18.242 1.00 87.00 309 SER A N 1
ATOM 2281 C CA . SER A 1 309 ? 18.077 -3.111 -18.382 1.00 87.00 309 SER A CA 1
ATOM 2282 C C . SER A 1 309 ? 18.353 -2.092 -17.276 1.00 87.00 309 SER A C 1
ATOM 2284 O O . SER A 1 309 ? 19.447 -1.533 -17.253 1.00 87.00 309 SER A O 1
ATOM 2286 N N . ASP A 1 310 ? 17.386 -1.793 -16.403 1.00 84.56 310 ASP A N 1
ATOM 2287 C CA . ASP A 1 310 ? 17.536 -0.692 -15.449 1.00 84.56 310 ASP A CA 1
ATOM 2288 C C . ASP A 1 310 ? 18.556 -1.023 -14.359 1.00 84.56 310 ASP A C 1
ATOM 2290 O O . ASP A 1 310 ? 18.571 -2.127 -13.797 1.00 84.56 310 ASP A O 1
ATOM 2294 N N . ASP A 1 311 ? 19.366 -0.025 -14.017 1.00 80.19 311 ASP A N 1
ATOM 2295 C CA . ASP A 1 311 ? 20.183 -0.039 -12.815 1.00 80.19 311 ASP A CA 1
ATOM 2296 C C . ASP A 1 311 ? 19.356 0.455 -11.619 1.00 80.19 311 ASP A C 1
ATOM 2298 O O . ASP A 1 311 ? 18.989 1.628 -11.522 1.00 80.19 311 ASP A O 1
ATOM 2302 N N . VAL A 1 312 ? 19.097 -0.453 -10.677 1.00 77.00 312 VAL A N 1
ATOM 2303 C CA . VAL A 1 312 ? 18.388 -0.165 -9.422 1.00 77.00 312 VAL A CA 1
ATOM 2304 C C . VAL A 1 312 ? 19.228 0.663 -8.435 1.00 77.00 312 VAL A C 1
ATOM 2306 O O . VAL A 1 312 ? 18.742 0.997 -7.352 1.00 77.00 312 VAL A O 1
ATOM 2309 N N . SER A 1 313 ? 20.476 1.027 -8.766 1.00 71.19 313 SER A N 1
ATOM 2310 C CA . SER A 1 313 ? 21.346 1.846 -7.911 1.00 71.19 313 SER A CA 1
ATOM 2311 C C . SER A 1 313 ? 20.756 3.215 -7.548 1.00 71.19 313 SER A C 1
ATOM 2313 O O . SER A 1 313 ? 21.076 3.712 -6.466 1.00 71.19 313 SER A O 1
ATOM 2315 N N . GLY A 1 314 ? 19.840 3.772 -8.351 1.00 64.31 314 GLY A N 1
ATOM 2316 C CA . GLY A 1 314 ? 19.153 5.037 -8.056 1.00 64.31 314 GLY A CA 1
ATOM 2317 C C . GLY A 1 314 ? 18.186 4.989 -6.868 1.00 64.31 314 GLY A C 1
ATOM 2318 O O . GLY A 1 314 ? 18.007 5.994 -6.183 1.00 64.31 314 GLY A O 1
ATOM 2319 N N . MET A 1 315 ? 17.606 3.823 -6.573 1.00 71.56 315 MET A N 1
ATOM 2320 C CA . MET A 1 315 ? 16.663 3.652 -5.465 1.00 71.56 315 MET A CA 1
ATOM 2321 C C . MET A 1 315 ? 17.356 3.907 -4.115 1.00 71.56 315 MET A C 1
ATOM 2323 O O . MET A 1 315 ? 18.408 3.331 -3.831 1.00 71.56 315 MET A O 1
ATOM 2327 N N . GLY A 1 316 ? 16.800 4.765 -3.256 1.00 67.38 316 GLY A N 1
ATOM 2328 C CA . GLY A 1 316 ? 17.412 5.067 -1.952 1.00 67.38 316 GLY A CA 1
ATOM 2329 C C . GLY A 1 316 ? 17.560 3.818 -1.066 1.00 67.38 316 GLY A C 1
ATOM 2330 O O . GLY A 1 316 ? 16.752 2.895 -1.151 1.00 67.38 316 GLY A O 1
ATOM 2331 N N . ALA A 1 317 ? 18.586 3.768 -0.207 1.00 68.19 317 ALA A N 1
ATOM 2332 C CA . ALA A 1 317 ? 18.920 2.565 0.573 1.00 68.19 317 ALA A CA 1
ATOM 2333 C C . ALA A 1 317 ? 17.778 2.070 1.488 1.00 68.19 317 ALA A C 1
ATOM 2335 O O . ALA A 1 317 ? 17.620 0.862 1.649 1.00 68.19 317 ALA A O 1
ATOM 2336 N N . ALA A 1 318 ? 16.957 2.993 2.002 1.00 64.00 318 ALA A N 1
ATOM 2337 C CA . ALA A 1 318 ? 15.737 2.721 2.766 1.00 64.00 318 ALA A CA 1
ATOM 2338 C C . ALA A 1 318 ? 14.657 1.969 1.956 1.00 64.00 318 ALA A C 1
ATOM 2340 O O . ALA A 1 318 ? 13.878 1.195 2.510 1.00 64.00 318 ALA A O 1
ATOM 2341 N N . PHE A 1 319 ? 14.619 2.183 0.636 1.00 71.25 319 PHE A N 1
ATOM 2342 C CA . PHE A 1 319 ? 13.625 1.625 -0.287 1.00 71.25 319 PHE A CA 1
ATOM 2343 C C . PHE A 1 319 ? 14.125 0.366 -1.012 1.00 71.25 319 PHE A C 1
ATOM 2345 O O . PHE A 1 319 ? 13.320 -0.376 -1.570 1.00 71.25 319 PHE A O 1
ATOM 2352 N N . LYS A 1 320 ? 15.441 0.110 -1.015 1.00 69.25 320 LYS A N 1
ATOM 2353 C CA . LYS A 1 320 ? 16.067 -1.031 -1.699 1.00 69.25 320 LYS A CA 1
ATOM 2354 C C . LYS A 1 320 ? 15.861 -2.364 -0.980 1.00 69.25 320 LYS A C 1
ATOM 2356 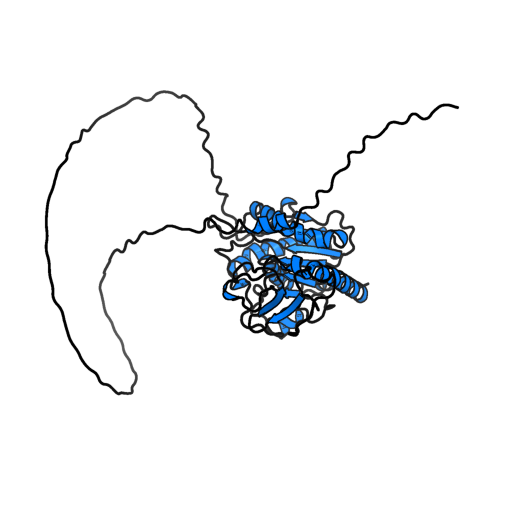O O . LYS A 1 320 ? 15.994 -2.475 0.238 1.00 69.25 320 LYS A O 1
ATOM 2361 N N . VAL A 1 321 ? 15.735 -3.412 -1.791 1.00 67.81 321 VAL A N 1
ATOM 2362 C CA . VAL A 1 321 ? 16.134 -4.778 -1.438 1.00 67.81 321 VAL A CA 1
ATOM 2363 C C . VAL A 1 321 ? 17.424 -5.093 -2.190 1.00 67.81 321 VAL A C 1
ATOM 2365 O O . VAL A 1 321 ? 17.422 -5.180 -3.411 1.00 67.81 321 VAL A O 1
ATOM 2368 N N . ASN A 1 322 ? 18.526 -5.278 -1.465 1.00 62.62 322 ASN A N 1
ATOM 2369 C CA . ASN A 1 322 ? 19.753 -5.830 -2.041 1.00 62.62 322 ASN A CA 1
ATOM 2370 C C . ASN A 1 322 ? 19.635 -7.360 -2.037 1.00 62.62 322 ASN A C 1
ATOM 2372 O O . ASN A 1 322 ? 19.374 -7.920 -0.971 1.00 62.62 322 ASN A O 1
ATOM 2376 N N . ASN A 1 323 ? 19.863 -8.016 -3.180 1.00 62.12 323 ASN A N 1
ATOM 2377 C CA . ASN A 1 323 ? 19.811 -9.475 -3.347 1.00 62.12 323 ASN A CA 1
ATOM 2378 C C . ASN A 1 323 ? 18.538 -10.079 -2.718 1.00 62.12 323 ASN A C 1
ATOM 2380 O O . ASN A 1 323 ? 18.551 -10.680 -1.637 1.00 62.12 323 ASN A O 1
ATOM 2384 N N . GLY A 1 324 ? 17.414 -9.858 -3.396 1.00 65.38 324 GLY A N 1
ATOM 2385 C CA . GLY A 1 324 ? 16.111 -10.395 -3.028 1.00 65.38 324 GLY A CA 1
ATOM 2386 C C . GLY A 1 324 ? 16.090 -11.921 -2.912 1.00 65.38 324 GLY A C 1
ATOM 2387 O O . GLY A 1 324 ? 16.916 -12.641 -3.469 1.00 65.38 324 GLY A O 1
ATOM 2388 N N . SER A 1 325 ? 15.120 -12.432 -2.159 1.00 73.00 325 SER A N 1
ATOM 2389 C CA . SER A 1 325 ? 14.909 -13.873 -2.000 1.00 73.00 325 SER A CA 1
ATOM 2390 C C . SER A 1 325 ? 13.475 -14.136 -1.545 1.00 73.00 325 SER A C 1
ATOM 2392 O O . SER A 1 325 ? 13.020 -13.423 -0.646 1.00 73.00 325 SER A O 1
ATOM 2394 N N . PRO A 1 326 ? 12.787 -15.173 -2.062 1.00 73.94 326 PRO A N 1
ATOM 2395 C CA . PRO A 1 326 ? 11.403 -15.492 -1.697 1.00 73.94 326 PRO A CA 1
ATOM 2396 C C . PRO A 1 326 ? 11.187 -15.746 -0.195 1.00 73.94 326 PRO A C 1
ATOM 2398 O O . PRO A 1 326 ? 10.056 -15.675 0.274 1.00 73.94 326 PRO A O 1
ATOM 2401 N N . THR A 1 327 ? 12.247 -16.019 0.576 1.00 74.06 327 THR A N 1
ATOM 2402 C CA . THR A 1 327 ? 12.165 -16.278 2.025 1.00 74.06 327 THR A CA 1
ATOM 2403 C C . THR A 1 327 ? 12.622 -15.117 2.911 1.00 74.06 327 THR A C 1
ATOM 2405 O O . THR A 1 327 ? 12.202 -15.047 4.062 1.00 74.06 327 THR A O 1
ATOM 2408 N N . ASN A 1 328 ? 13.470 -14.210 2.409 1.00 71.81 328 ASN A N 1
ATOM 2409 C CA . ASN A 1 328 ? 14.077 -13.131 3.211 1.00 71.81 328 ASN A CA 1
ATOM 2410 C C . ASN A 1 328 ? 13.618 -11.730 2.785 1.00 71.81 328 ASN A C 1
ATOM 2412 O O . ASN A 1 328 ? 13.417 -10.862 3.626 1.00 71.81 328 ASN A O 1
ATOM 2416 N N . ASN A 1 329 ? 13.481 -11.502 1.480 1.00 74.81 329 ASN A N 1
ATOM 2417 C CA . ASN A 1 329 ? 13.010 -10.251 0.892 1.00 74.81 329 ASN A CA 1
ATOM 2418 C C . ASN A 1 329 ? 12.123 -10.597 -0.325 1.00 74.81 329 ASN A C 1
ATOM 2420 O O . ASN A 1 329 ? 12.562 -10.421 -1.468 1.00 74.81 329 ASN A O 1
ATOM 2424 N N . PRO A 1 330 ? 10.940 -11.200 -0.104 1.00 81.69 330 PRO A N 1
ATOM 2425 C CA . PRO A 1 330 ? 10.008 -11.520 -1.177 1.00 81.69 330 PRO A CA 1
ATOM 2426 C C . PRO A 1 330 ? 9.476 -10.257 -1.862 1.00 81.69 330 PRO A C 1
ATOM 2428 O O . PRO A 1 330 ? 9.362 -9.193 -1.256 1.00 81.69 330 PRO A O 1
ATOM 2431 N N . ILE A 1 331 ? 9.128 -10.417 -3.136 1.00 90.19 331 ILE A N 1
ATOM 2432 C CA . ILE A 1 331 ? 8.486 -9.425 -3.997 1.00 90.19 331 ILE A CA 1
ATOM 2433 C C . ILE A 1 331 ? 7.224 -10.096 -4.541 1.00 90.19 331 ILE A C 1
ATOM 2435 O O . ILE A 1 331 ? 7.259 -11.278 -4.882 1.00 90.19 331 ILE A O 1
ATOM 2439 N N . THR A 1 332 ? 6.114 -9.368 -4.597 1.00 93.12 332 THR A N 1
ATOM 2440 C CA . THR A 1 332 ? 4.845 -9.853 -5.147 1.00 93.12 332 THR A CA 1
ATOM 2441 C C . THR A 1 332 ? 4.783 -9.566 -6.644 1.00 93.12 332 THR A C 1
ATOM 2443 O O . THR A 1 332 ? 4.993 -8.425 -7.053 1.00 93.12 332 THR A O 1
ATOM 2446 N N . ASN A 1 333 ? 4.419 -10.548 -7.467 1.00 96.25 333 ASN A N 1
ATOM 2447 C CA . ASN A 1 333 ? 4.011 -10.277 -8.842 1.00 96.25 333 ASN A CA 1
ATOM 2448 C C . ASN A 1 333 ? 2.540 -9.807 -8.844 1.00 96.25 333 ASN A C 1
ATOM 2450 O O . ASN A 1 333 ? 1.662 -10.593 -8.495 1.00 96.25 333 ASN A O 1
ATOM 2454 N N . PRO A 1 334 ? 2.216 -8.554 -9.216 1.00 96.81 334 PRO A N 1
ATOM 2455 C CA . PRO A 1 334 ? 0.850 -8.031 -9.160 1.00 96.81 334 PRO A CA 1
ATOM 2456 C C . PRO A 1 334 ? -0.080 -8.591 -10.245 1.00 96.81 334 PRO A C 1
ATOM 2458 O O . PRO A 1 334 ? -1.231 -8.173 -10.318 1.00 96.81 334 PRO A O 1
ATOM 2461 N N . ILE A 1 335 ? 0.377 -9.508 -11.103 1.00 98.00 335 ILE A N 1
ATOM 2462 C CA . ILE A 1 335 ? -0.486 -10.229 -12.054 1.00 98.00 335 ILE A CA 1
ATOM 2463 C C . ILE A 1 335 ? -1.122 -11.462 -11.390 1.00 98.00 335 ILE A C 1
ATOM 2465 O O . ILE A 1 335 ? -2.292 -11.751 -11.627 1.00 98.00 335 ILE A O 1
ATOM 2469 N N . THR A 1 336 ? -0.372 -12.155 -10.532 1.00 97.12 336 THR A N 1
ATOM 2470 C CA . THR A 1 336 ? -0.750 -13.426 -9.884 1.00 97.12 336 THR A CA 1
ATOM 2471 C C . THR A 1 336 ? -0.964 -13.314 -8.375 1.00 97.12 336 THR A C 1
ATOM 2473 O O . THR A 1 336 ? -1.606 -14.175 -7.778 1.00 97.12 336 THR A O 1
ATOM 2476 N N . TRP A 1 337 ? -0.426 -12.260 -7.757 1.00 96.88 337 TRP A N 1
ATOM 2477 C CA . TRP A 1 337 ? -0.362 -12.023 -6.310 1.00 96.88 337 TRP A CA 1
ATOM 2478 C C . TRP A 1 337 ? 0.432 -13.078 -5.522 1.00 96.88 337 TRP A C 1
ATOM 2480 O O . TRP A 1 337 ? 0.281 -13.206 -4.308 1.00 96.88 337 TRP A O 1
ATOM 2490 N N . THR A 1 338 ? 1.326 -13.777 -6.221 1.00 94.75 338 THR A N 1
ATOM 2491 C CA . THR A 1 338 ? 2.303 -14.748 -5.708 1.00 94.75 338 THR A CA 1
ATOM 2492 C C . THR A 1 338 ? 3.709 -14.140 -5.627 1.00 94.75 338 THR A C 1
ATOM 2494 O O . THR A 1 338 ? 3.927 -12.981 -5.991 1.00 94.75 338 THR A O 1
ATOM 2497 N N . THR A 1 339 ? 4.679 -14.927 -5.154 1.00 92.06 339 THR A N 1
ATOM 2498 C CA . THR A 1 339 ? 6.112 -14.577 -5.111 1.00 92.06 339 THR A CA 1
ATOM 2499 C C . THR A 1 339 ? 6.968 -15.548 -5.937 1.00 92.06 339 THR A C 1
ATOM 2501 O O . THR A 1 339 ? 8.062 -15.926 -5.521 1.00 92.06 339 THR A O 1
ATOM 2504 N N . ASP A 1 340 ? 6.455 -16.047 -7.060 1.00 92.56 340 ASP A N 1
ATOM 2505 C CA . ASP A 1 340 ? 7.280 -16.788 -8.017 1.00 92.56 340 ASP A CA 1
ATOM 2506 C C . ASP A 1 340 ? 8.033 -15.831 -8.959 1.00 92.56 340 ASP A C 1
ATOM 2508 O O . ASP A 1 340 ? 7.718 -14.643 -9.067 1.00 92.56 340 ASP A O 1
ATOM 2512 N N . ALA A 1 341 ? 9.079 -16.355 -9.597 1.00 93.38 341 ALA A N 1
ATOM 2513 C CA . ALA A 1 341 ? 9.945 -15.613 -10.511 1.00 93.38 341 ALA A CA 1
ATOM 2514 C C . ALA A 1 341 ? 9.603 -15.857 -11.992 1.00 93.38 341 ALA A C 1
ATOM 2516 O O . ALA A 1 341 ? 10.362 -15.436 -12.865 1.00 93.38 341 ALA A O 1
ATOM 2517 N N . ASP A 1 342 ? 8.491 -16.539 -12.283 1.00 96.56 342 ASP A N 1
ATOM 2518 C CA . ASP A 1 342 ? 8.111 -16.858 -13.654 1.00 96.56 342 ASP A CA 1
ATOM 2519 C C . ASP A 1 342 ? 7.554 -15.616 -14.373 1.00 96.56 342 ASP A C 1
ATOM 2521 O O . ASP A 1 342 ? 7.064 -14.657 -13.763 1.00 96.56 342 ASP A O 1
ATOM 2525 N N . TYR A 1 343 ? 7.630 -15.626 -15.705 1.00 97.81 343 TYR A N 1
ATOM 2526 C CA . TYR A 1 343 ? 7.013 -14.589 -16.525 1.00 97.81 343 TYR A CA 1
ATOM 2527 C C . TYR A 1 343 ? 5.514 -14.833 -16.679 1.00 97.81 343 TYR A C 1
ATOM 2529 O O . TYR A 1 343 ? 5.087 -15.787 -17.334 1.00 97.81 343 TYR A O 1
ATOM 2537 N N . HIS A 1 344 ? 4.716 -13.898 -16.164 1.00 98.25 344 HIS A N 1
ATOM 2538 C CA . HIS A 1 344 ? 3.267 -13.901 -16.338 1.00 98.25 344 HIS A CA 1
ATOM 2539 C C . HIS A 1 344 ? 2.859 -12.838 -17.351 1.00 98.25 344 HIS A C 1
ATOM 2541 O O . HIS A 1 344 ? 3.045 -11.640 -17.132 1.00 98.25 344 HIS A O 1
ATOM 2547 N N . ALA A 1 345 ? 2.278 -13.277 -18.468 1.00 98.25 345 ALA A N 1
ATOM 2548 C CA . ALA A 1 345 ? 1.617 -12.385 -19.416 1.00 98.25 345 ALA A CA 1
ATOM 2549 C C . ALA A 1 345 ? 0.364 -11.780 -18.765 1.00 98.25 345 ALA A C 1
ATOM 2551 O O . ALA A 1 345 ? -0.396 -12.493 -18.107 1.00 98.25 345 ALA A O 1
ATOM 2552 N N . CYS A 1 346 ? 0.123 -10.479 -18.939 1.00 97.75 346 CYS A N 1
ATOM 2553 C CA . CYS A 1 346 ? -0.978 -9.833 -18.232 1.00 97.75 346 CYS A CA 1
ATOM 2554 C C . CYS A 1 346 ? -2.349 -10.154 -18.863 1.00 97.75 346 CYS A C 1
ATOM 2556 O O . CYS A 1 346 ? -2.531 -9.940 -20.066 1.00 97.75 346 CYS A O 1
ATOM 2558 N N . PRO A 1 347 ? -3.346 -10.620 -18.081 1.00 96.25 347 PRO A N 1
ATOM 2559 C CA . PRO A 1 347 ? -4.695 -10.851 -18.583 1.00 96.25 347 PRO A CA 1
ATOM 2560 C C . PRO A 1 347 ? -5.388 -9.567 -19.057 1.00 96.25 347 PRO A C 1
ATOM 2562 O O . PRO A 1 347 ? -5.158 -8.470 -18.539 1.00 96.25 347 PRO A O 1
ATOM 2565 N N . SER A 1 348 ? -6.307 -9.719 -20.013 1.00 93.38 348 SER A N 1
ATOM 2566 C CA . SER A 1 348 ? -7.087 -8.603 -20.557 1.00 93.38 348 SER A CA 1
ATOM 2567 C C . SER A 1 348 ? -7.832 -7.843 -19.452 1.00 93.38 348 SER A C 1
ATOM 2569 O O . SER A 1 348 ? -8.557 -8.436 -18.654 1.00 93.38 348 SER A O 1
ATOM 2571 N N . GLY A 1 349 ? -7.640 -6.523 -19.402 1.00 92.44 349 GLY A N 1
ATOM 2572 C CA . GLY A 1 349 ? -8.246 -5.639 -18.403 1.00 92.44 349 GLY A CA 1
ATOM 2573 C C . GLY A 1 349 ? -7.565 -5.614 -17.028 1.00 92.44 349 GLY A C 1
ATOM 2574 O O . GLY A 1 349 ? -7.985 -4.818 -16.190 1.00 92.44 349 GLY A O 1
ATOM 2575 N N . MET A 1 350 ? -6.525 -6.424 -16.783 1.00 96.31 350 MET A N 1
ATOM 2576 C CA . MET A 1 350 ? -5.800 -6.427 -15.501 1.00 96.31 350 MET A CA 1
ATOM 2577 C C . MET A 1 350 ? -4.657 -5.406 -15.452 1.00 96.31 350 MET A C 1
ATOM 2579 O O . MET A 1 350 ? -4.418 -4.826 -14.388 1.00 96.31 350 MET A O 1
ATOM 2583 N N . CYS A 1 351 ? -4.021 -5.127 -16.594 1.00 97.44 351 CYS A N 1
ATOM 2584 C CA . CYS A 1 351 ? -2.982 -4.104 -16.731 1.00 97.44 351 CYS A CA 1
ATOM 2585 C C . CYS A 1 351 ? -3.371 -2.954 -17.673 1.00 97.44 351 CYS A C 1
ATOM 2587 O O . CYS A 1 351 ? -4.346 -3.044 -18.425 1.00 97.44 351 CYS A O 1
ATOM 2589 N N . SER A 1 352 ? -2.580 -1.877 -17.665 1.00 96.06 352 SER A N 1
ATOM 2590 C CA . SER A 1 352 ? -2.614 -0.847 -18.709 1.00 96.06 352 SER A CA 1
ATOM 2591 C C . SER A 1 352 ? -2.175 -1.405 -20.070 1.00 96.06 352 SER A C 1
ATOM 2593 O O . SER A 1 352 ? -1.359 -2.319 -20.153 1.00 96.06 352 SER A O 1
ATOM 2595 N N . SER A 1 353 ? -2.686 -0.832 -21.163 1.00 95.81 353 SER A N 1
ATOM 2596 C CA . SER A 1 353 ? -2.533 -1.368 -22.530 1.00 95.81 353 SER A CA 1
ATOM 2597 C C . SER A 1 353 ? -1.107 -1.369 -23.098 1.00 95.81 353 SER A C 1
ATOM 2599 O O . SER A 1 353 ? -0.888 -1.902 -24.181 1.00 95.81 353 SER A O 1
ATOM 2601 N N . ASN A 1 354 ? -0.151 -0.754 -22.402 1.00 95.75 354 ASN A N 1
ATOM 2602 C CA . ASN A 1 354 ? 1.275 -0.770 -22.721 1.00 95.75 354 ASN A CA 1
ATOM 2603 C C . ASN A 1 354 ? 2.060 -1.872 -21.987 1.00 95.75 354 ASN A C 1
ATOM 2605 O O . ASN A 1 354 ? 3.200 -2.114 -22.367 1.00 95.75 354 ASN A O 1
ATOM 2609 N N . VAL A 1 355 ? 1.481 -2.533 -20.975 1.00 97.94 355 VAL A N 1
ATOM 2610 C CA . VAL A 1 355 ? 2.111 -3.610 -20.193 1.00 97.94 355 VAL A CA 1
ATOM 2611 C C . VAL A 1 355 ? 1.669 -4.968 -20.739 1.00 97.94 355 VAL A C 1
ATOM 2613 O O . VAL A 1 355 ? 0.482 -5.287 -20.744 1.00 97.94 355 VAL A O 1
ATOM 2616 N N . SER A 1 356 ? 2.627 -5.788 -21.171 1.00 97.62 356 SER A N 1
ATOM 2617 C CA . SER A 1 356 ? 2.370 -7.133 -21.711 1.00 97.62 356 SER A CA 1
ATOM 2618 C C . SER A 1 356 ? 2.523 -8.254 -20.677 1.00 97.62 356 SER A C 1
ATOM 2620 O O . SER A 1 356 ? 1.950 -9.330 -20.851 1.00 97.62 356 SER A O 1
ATOM 2622 N N . GLY A 1 357 ? 3.248 -8.007 -19.584 1.00 98.12 357 GLY A N 1
ATOM 2623 C CA . GLY A 1 357 ? 3.480 -8.971 -18.509 1.00 98.12 357 GLY A CA 1
ATOM 2624 C C . GLY A 1 357 ? 4.563 -8.521 -17.531 1.00 98.12 357 GLY A C 1
ATOM 2625 O O . GLY A 1 357 ? 5.161 -7.454 -17.702 1.00 98.12 357 GLY A O 1
ATOM 2626 N N . ALA A 1 358 ? 4.804 -9.325 -16.497 1.00 98.12 358 ALA A N 1
ATOM 2627 C CA . ALA A 1 358 ? 5.802 -9.051 -15.466 1.00 98.12 358 ALA A CA 1
ATOM 2628 C C . ALA A 1 358 ? 6.354 -10.336 -14.821 1.00 98.12 358 ALA A C 1
ATOM 2630 O O . ALA A 1 358 ? 5.677 -11.367 -14.795 1.00 98.12 358 ALA A O 1
ATOM 2631 N N . GLN A 1 359 ? 7.567 -10.241 -14.272 1.00 96.81 359 GLN A N 1
ATOM 2632 C CA . GLN A 1 359 ? 8.288 -11.303 -13.553 1.00 96.81 359 GLN A CA 1
ATOM 2633 C C . GLN A 1 359 ? 9.063 -10.716 -12.362 1.00 96.81 359 GLN A C 1
ATOM 2635 O O . GLN A 1 359 ? 9.435 -9.540 -12.388 1.00 96.81 359 GLN A O 1
ATOM 2640 N N . VAL A 1 360 ? 9.334 -11.504 -11.320 1.00 93.94 360 VAL A N 1
ATOM 2641 C CA . VAL A 1 360 ? 10.172 -11.059 -10.188 1.00 93.94 360 VAL A CA 1
ATOM 2642 C C . VAL A 1 360 ? 11.651 -11.296 -10.497 1.00 93.94 360 VAL A C 1
ATOM 2644 O O . VAL A 1 360 ? 12.070 -12.432 -10.703 1.00 93.94 360 VAL A O 1
ATOM 2647 N N . ASP A 1 361 ? 12.465 -10.238 -10.458 1.00 91.44 361 ASP A N 1
ATOM 2648 C CA . ASP A 1 361 ? 13.927 -10.354 -10.463 1.00 91.44 361 ASP A CA 1
ATOM 2649 C C . ASP A 1 361 ? 14.434 -10.346 -9.019 1.00 91.44 361 ASP A C 1
ATOM 2651 O O . ASP A 1 361 ? 14.506 -9.308 -8.350 1.00 91.44 361 ASP A O 1
ATOM 2655 N N . TYR A 1 362 ? 14.797 -11.534 -8.535 1.00 87.06 362 TYR A N 1
ATOM 2656 C CA . TYR A 1 362 ? 15.358 -11.697 -7.200 1.00 87.06 362 TYR A CA 1
ATOM 2657 C C . TYR A 1 362 ? 16.796 -11.193 -7.064 1.00 87.06 362 TYR A C 1
ATOM 2659 O O . TYR A 1 362 ? 17.158 -10.761 -5.976 1.00 87.06 362 TYR A O 1
ATOM 2667 N N . ALA A 1 363 ? 17.611 -11.161 -8.121 1.00 85.06 363 ALA A N 1
ATOM 2668 C CA . ALA A 1 363 ? 18.958 -10.601 -8.017 1.00 85.06 363 ALA A CA 1
ATOM 2669 C C . ALA A 1 363 ? 18.897 -9.086 -7.748 1.00 85.06 363 ALA A C 1
ATOM 2671 O O . ALA A 1 363 ? 19.586 -8.585 -6.858 1.00 85.06 363 ALA A O 1
ATOM 2672 N N . LYS A 1 364 ? 18.006 -8.375 -8.451 1.00 83.50 364 LYS A N 1
ATOM 2673 C CA . LYS A 1 364 ? 17.769 -6.933 -8.269 1.00 83.50 364 LYS A CA 1
ATOM 2674 C C . LYS A 1 364 ? 16.798 -6.579 -7.135 1.00 83.50 364 LYS A C 1
ATOM 2676 O O . LYS A 1 364 ? 16.799 -5.434 -6.695 1.00 83.50 364 LYS A O 1
ATOM 2681 N N . GLY A 1 365 ? 15.966 -7.517 -6.676 1.00 86.12 365 GLY A N 1
ATOM 2682 C CA . GLY A 1 365 ? 14.961 -7.273 -5.633 1.00 86.12 365 GLY A CA 1
ATOM 2683 C C . GLY A 1 365 ? 13.768 -6.427 -6.100 1.00 86.12 365 GLY A C 1
ATOM 2684 O O . GLY A 1 365 ? 13.257 -5.618 -5.326 1.00 86.12 365 GLY A O 1
ATOM 2685 N N . VAL A 1 366 ? 13.348 -6.575 -7.362 1.00 89.25 366 VAL A N 1
ATOM 2686 C CA . VAL A 1 366 ? 12.307 -5.747 -8.005 1.00 89.25 366 VAL A CA 1
ATOM 2687 C C . VAL A 1 366 ? 11.370 -6.572 -8.893 1.00 89.25 366 VAL A C 1
ATOM 2689 O O . VAL A 1 366 ? 11.615 -7.744 -9.176 1.00 89.25 366 VAL A O 1
ATOM 2692 N N . LEU A 1 367 ? 10.288 -5.945 -9.354 1.00 93.88 367 LEU A N 1
ATOM 2693 C CA . LEU A 1 367 ? 9.417 -6.483 -10.393 1.00 93.88 367 LEU A CA 1
ATOM 2694 C C . LEU A 1 367 ? 9.894 -5.976 -11.759 1.00 93.88 367 LEU A C 1
ATOM 2696 O O . LEU A 1 367 ? 9.876 -4.772 -12.008 1.00 93.88 367 LEU A O 1
ATOM 2700 N N . ILE A 1 368 ? 10.271 -6.875 -12.661 1.00 95.31 368 ILE A N 1
ATOM 2701 C CA . ILE A 1 368 ? 10.572 -6.527 -14.051 1.00 95.31 368 ILE A CA 1
ATOM 2702 C C . ILE A 1 368 ? 9.271 -6.524 -14.846 1.00 95.31 368 ILE A C 1
ATOM 2704 O O . ILE A 1 368 ? 8.550 -7.522 -14.874 1.00 95.31 368 ILE A O 1
ATOM 2708 N N . VAL A 1 369 ? 8.967 -5.397 -15.489 1.00 97.31 369 VAL A N 1
ATOM 2709 C CA . VAL A 1 369 ? 7.734 -5.190 -16.255 1.00 97.31 369 VAL A CA 1
ATOM 2710 C C . VAL A 1 369 ? 8.068 -5.060 -17.736 1.00 97.31 369 VAL A C 1
ATOM 2712 O O . VAL A 1 369 ? 8.806 -4.163 -18.139 1.00 97.31 369 VAL A O 1
ATOM 2715 N N . ASN A 1 370 ? 7.482 -5.929 -18.558 1.00 97.00 370 ASN A N 1
ATOM 2716 C CA . ASN A 1 370 ? 7.590 -5.850 -20.010 1.00 97.00 370 ASN A CA 1
ATOM 2717 C C . ASN A 1 370 ? 6.550 -4.842 -20.528 1.00 97.00 370 ASN A C 1
ATOM 2719 O O . ASN A 1 370 ? 5.350 -5.140 -20.581 1.00 97.00 370 ASN A O 1
ATOM 2723 N N . THR A 1 371 ? 6.998 -3.627 -20.852 1.00 96.69 371 THR A N 1
ATOM 2724 C CA . THR A 1 371 ? 6.125 -2.494 -21.185 1.00 96.69 371 THR A CA 1
ATOM 2725 C C . THR A 1 371 ? 6.721 -1.578 -22.250 1.00 96.69 371 THR A C 1
ATOM 2727 O O . THR A 1 371 ? 7.932 -1.401 -22.326 1.00 96.69 371 THR A O 1
ATOM 2730 N N . THR A 1 372 ? 5.866 -0.927 -23.043 1.00 95.69 372 THR A N 1
ATOM 2731 C CA . THR A 1 372 ? 6.284 0.124 -23.992 1.00 95.69 372 THR A CA 1
ATOM 2732 C C . THR A 1 372 ? 6.384 1.515 -23.344 1.00 95.69 372 THR A C 1
ATOM 2734 O O . THR A 1 372 ? 6.371 2.527 -24.046 1.00 95.69 372 THR A O 1
ATOM 2737 N N . ALA A 1 373 ? 6.400 1.597 -22.010 1.00 93.62 373 ALA A N 1
ATOM 2738 C CA . ALA A 1 373 ? 6.646 2.835 -21.275 1.00 93.62 373 ALA A CA 1
ATOM 2739 C C . ALA A 1 373 ? 8.147 3.162 -21.205 1.00 93.62 373 ALA A C 1
ATOM 2741 O O . ALA A 1 373 ? 8.977 2.272 -21.014 1.00 93.62 373 ALA A O 1
ATOM 2742 N N . SER A 1 374 ? 8.486 4.451 -21.257 1.00 90.75 374 SER A N 1
ATOM 2743 C CA . SER A 1 374 ? 9.823 4.936 -20.893 1.00 90.75 374 SER A CA 1
ATOM 2744 C C . SER A 1 374 ? 9.998 4.940 -19.366 1.00 90.75 374 SER A C 1
ATOM 2746 O O . SER A 1 374 ? 9.074 5.376 -18.674 1.00 90.75 374 SER A O 1
ATOM 2748 N N . PRO A 1 375 ? 11.147 4.500 -18.822 1.00 87.81 375 PRO A N 1
ATOM 2749 C CA . PRO A 1 375 ? 11.424 4.594 -17.392 1.00 87.81 375 PRO A CA 1
ATOM 2750 C C . PRO A 1 375 ? 11.727 6.037 -16.954 1.00 87.81 375 PRO A C 1
ATOM 2752 O O . PRO A 1 375 ? 12.253 6.858 -17.709 1.00 87.81 375 PRO A O 1
ATOM 2755 N N . ASN A 1 376 ? 11.428 6.325 -15.691 1.00 82.94 376 ASN A N 1
ATOM 2756 C CA . ASN A 1 376 ? 11.727 7.541 -14.941 1.00 82.94 376 ASN A CA 1
ATOM 2757 C C . ASN A 1 376 ? 13.205 7.559 -14.482 1.00 82.94 376 ASN A C 1
ATOM 2759 O O . ASN A 1 376 ? 13.520 7.659 -13.293 1.00 82.94 376 ASN A O 1
ATOM 2763 N N . GLY A 1 377 ? 14.125 7.380 -15.434 1.00 83.19 377 GLY A N 1
ATOM 2764 C CA . GLY A 1 377 ? 15.554 7.214 -15.159 1.00 83.19 377 GLY A CA 1
ATOM 2765 C C . GLY A 1 377 ? 15.838 6.033 -14.223 1.00 83.19 377 GLY A C 1
ATOM 2766 O O . GLY A 1 377 ? 15.227 4.974 -14.334 1.00 83.19 377 GLY A O 1
ATOM 2767 N N . SER A 1 378 ? 16.744 6.224 -13.262 1.00 79.00 378 SER A N 1
ATOM 2768 C CA . SER A 1 378 ? 17.166 5.194 -12.297 1.00 79.00 378 SER A CA 1
ATOM 2769 C C . SER A 1 378 ? 16.138 4.862 -11.199 1.00 79.00 378 SER A C 1
ATOM 2771 O O . SER A 1 378 ? 16.445 4.099 -10.284 1.00 79.00 378 SER A O 1
ATOM 2773 N N . TRP A 1 379 ? 14.913 5.394 -11.299 1.00 78.75 379 TRP A N 1
ATOM 2774 C CA . TRP A 1 379 ? 13.747 4.973 -10.509 1.00 78.75 379 TRP A CA 1
ATOM 2775 C C . TRP A 1 379 ? 12.839 3.983 -11.261 1.00 78.75 379 TRP A C 1
ATOM 2777 O O . TRP A 1 379 ? 11.749 3.666 -10.781 1.00 78.75 379 TRP A O 1
ATOM 2787 N N . GLY A 1 380 ? 13.248 3.512 -12.445 1.00 88.69 380 GLY A N 1
ATOM 2788 C CA . GLY A 1 380 ? 12.487 2.547 -13.239 1.00 88.69 380 GLY A CA 1
ATOM 2789 C C . GLY A 1 380 ? 11.100 3.077 -13.579 1.00 88.69 380 GLY A C 1
ATOM 2790 O O . GLY A 1 380 ? 10.958 4.180 -14.095 1.00 88.69 380 GLY A O 1
ATOM 2791 N N . TYR A 1 381 ? 10.049 2.336 -13.247 1.00 91.31 381 TYR A N 1
ATOM 2792 C CA . TYR A 1 381 ? 8.662 2.757 -13.450 1.00 91.31 381 TYR A CA 1
ATOM 2793 C C . TYR A 1 381 ? 7.983 3.250 -12.159 1.00 91.31 381 TYR A C 1
ATOM 2795 O O . TYR A 1 381 ? 6.756 3.200 -12.051 1.00 91.31 381 TYR A O 1
ATOM 2803 N N . HIS A 1 382 ? 8.744 3.736 -11.172 1.00 87.19 382 HIS A N 1
ATOM 2804 C CA . HIS A 1 382 ? 8.172 4.260 -9.929 1.00 87.19 382 HIS A CA 1
ATOM 2805 C C . HIS A 1 382 ? 7.175 5.408 -10.183 1.00 87.19 382 HIS A C 1
ATOM 2807 O O . HIS A 1 382 ? 7.434 6.321 -10.973 1.00 87.19 382 HIS A O 1
ATOM 2813 N N . GLY A 1 383 ? 6.016 5.347 -9.522 1.00 84.06 383 GLY A N 1
ATOM 2814 C CA . GLY A 1 383 ? 4.855 6.201 -9.783 1.00 84.06 383 GLY A CA 1
ATOM 2815 C C . GLY A 1 383 ? 3.881 5.624 -10.820 1.00 84.06 383 GLY A C 1
ATOM 2816 O O . GLY A 1 383 ? 2.828 6.215 -11.056 1.00 84.06 383 GLY A O 1
ATOM 2817 N N . GLN A 1 384 ? 4.196 4.479 -11.440 1.00 90.12 384 GLN A N 1
ATOM 2818 C CA . GLN A 1 384 ? 3.292 3.746 -12.333 1.00 90.12 384 GLN A CA 1
ATOM 2819 C C . GLN A 1 384 ? 2.652 2.511 -11.682 1.00 90.12 384 GLN A C 1
ATOM 2821 O O . GLN A 1 384 ? 1.879 1.838 -12.350 1.00 90.12 384 GLN A O 1
ATOM 2826 N N . GLU A 1 385 ? 2.903 2.197 -10.407 1.00 91.88 385 GLU A N 1
ATOM 2827 C CA . GLU A 1 385 ? 2.456 0.951 -9.758 1.00 91.88 385 GLU A CA 1
ATOM 2828 C C . GLU A 1 385 ? 0.945 0.719 -9.899 1.00 91.88 385 GLU A C 1
ATOM 2830 O O . GLU A 1 385 ? 0.504 -0.328 -10.377 1.00 91.88 385 GLU A O 1
ATOM 2835 N N . THR A 1 386 ? 0.139 1.723 -9.550 1.00 90.69 386 THR A N 1
ATOM 2836 C CA . THR A 1 386 ? -1.314 1.680 -9.751 1.00 90.69 386 THR A CA 1
ATOM 2837 C C . THR A 1 386 ? -1.743 1.930 -11.187 1.00 90.69 386 THR A C 1
ATOM 2839 O O . THR A 1 386 ? -2.809 1.462 -11.561 1.00 90.69 386 THR A O 1
ATOM 2842 N N . THR A 1 387 ? -0.957 2.637 -12.003 1.00 91.94 387 THR A N 1
ATOM 2843 C CA . THR A 1 387 ? -1.284 2.871 -13.422 1.00 91.94 387 THR A CA 1
ATOM 2844 C C . THR A 1 387 ? -1.181 1.574 -14.220 1.00 91.94 387 THR A C 1
ATOM 2846 O O . THR A 1 387 ? -2.099 1.228 -14.959 1.00 91.94 387 THR A O 1
ATOM 2849 N N . PHE A 1 388 ? -0.088 0.835 -14.025 1.00 95.88 388 PHE A N 1
ATOM 2850 C CA . PHE A 1 388 ? 0.213 -0.422 -14.698 1.00 95.88 388 PHE A CA 1
ATOM 2851 C C . PHE A 1 388 ? -0.710 -1.554 -14.267 1.00 95.88 388 PHE A C 1
ATOM 2853 O O . PHE A 1 388 ? -1.104 -2.332 -15.125 1.00 95.88 388 PHE A O 1
ATOM 2860 N N . PHE A 1 389 ? -1.083 -1.642 -12.984 1.00 96.25 389 PHE A N 1
ATOM 2861 C CA . PHE A 1 389 ? -1.792 -2.805 -12.427 1.00 96.25 389 PHE A CA 1
ATOM 2862 C C . PHE A 1 389 ? -3.182 -2.480 -11.844 1.00 96.25 389 PHE A C 1
ATOM 2864 O O . PHE A 1 389 ? -3.721 -3.252 -11.049 1.00 96.25 389 PHE A O 1
ATOM 2871 N N . ALA A 1 390 ? -3.795 -1.355 -12.247 1.00 94.00 390 ALA A N 1
ATOM 2872 C CA . ALA A 1 390 ? -5.092 -0.875 -11.746 1.00 94.00 390 ALA A CA 1
ATOM 2873 C C . ALA A 1 390 ? -6.198 -1.944 -11.727 1.00 94.00 390 ALA A C 1
ATOM 2875 O O . ALA A 1 390 ? -6.983 -2.002 -10.779 1.00 94.00 390 ALA A O 1
ATOM 2876 N N . GLY A 1 391 ? -6.289 -2.754 -12.787 1.00 95.31 391 GLY A N 1
ATOM 2877 C CA . GLY A 1 391 ? -7.306 -3.794 -12.925 1.00 95.31 391 GLY A CA 1
ATOM 2878 C C . GLY A 1 391 ? -7.067 -4.952 -11.963 1.00 95.31 391 GLY A C 1
ATOM 2879 O O . GLY A 1 391 ? -7.974 -5.323 -11.221 1.00 95.31 391 GLY A O 1
ATOM 2880 N N . SER A 1 392 ? -5.828 -5.445 -11.907 1.00 97.00 392 SER A N 1
ATOM 2881 C CA . SER A 1 392 ? -5.430 -6.534 -11.015 1.00 97.00 392 SER A CA 1
ATOM 2882 C C . SER A 1 392 ? -5.567 -6.163 -9.537 1.00 97.00 392 SER A C 1
ATOM 2884 O O . SER A 1 392 ? -6.160 -6.919 -8.772 1.00 97.00 392 SER A O 1
ATOM 2886 N N . ILE A 1 393 ? -5.132 -4.959 -9.136 1.00 95.06 393 ILE A N 1
ATOM 2887 C CA . ILE A 1 393 ? -5.306 -4.449 -7.762 1.00 95.06 393 ILE A CA 1
ATOM 2888 C C . ILE A 1 393 ? -6.801 -4.388 -7.409 1.00 95.06 393 ILE A C 1
ATOM 2890 O O . ILE A 1 393 ? -7.221 -4.876 -6.361 1.00 95.06 393 ILE A O 1
ATOM 2894 N N . LYS A 1 394 ? -7.634 -3.845 -8.309 1.00 93.69 394 LYS A N 1
ATOM 2895 C CA . LYS A 1 394 ? -9.095 -3.799 -8.129 1.00 93.69 394 LYS A CA 1
ATOM 2896 C C . LYS A 1 394 ? -9.747 -5.177 -8.078 1.00 93.69 394 LYS A C 1
ATOM 2898 O O . LYS A 1 394 ? -10.816 -5.289 -7.483 1.00 93.69 394 LYS A O 1
ATOM 2903 N N . GLN A 1 395 ? -9.176 -6.191 -8.723 1.00 95.44 395 GLN A N 1
ATOM 2904 C CA . GLN A 1 395 ? -9.709 -7.547 -8.674 1.00 95.44 395 GLN A CA 1
ATOM 2905 C C . GLN A 1 395 ? -9.292 -8.243 -7.376 1.00 95.44 395 GLN A C 1
ATOM 2907 O O . GLN A 1 395 ? -10.169 -8.624 -6.608 1.00 95.44 395 GLN A O 1
ATOM 2912 N N . ASN A 1 396 ? -7.997 -8.249 -7.048 1.00 96.06 396 ASN A N 1
ATOM 2913 C CA . ASN A 1 396 ? -7.481 -8.885 -5.839 1.00 96.06 396 ASN A CA 1
ATOM 2914 C C . ASN A 1 396 ? -8.067 -8.299 -4.543 1.00 96.06 396 ASN A C 1
ATOM 2916 O O . ASN A 1 396 ? -8.292 -9.038 -3.589 1.00 96.06 396 ASN A O 1
ATOM 2920 N N . ILE A 1 397 ? -8.412 -7.006 -4.524 1.00 93.62 397 ILE A N 1
ATOM 2921 C CA . ILE A 1 397 ? -9.185 -6.410 -3.424 1.00 93.62 397 ILE A CA 1
ATOM 2922 C C . ILE A 1 397 ? -10.557 -7.082 -3.262 1.00 93.62 397 ILE A C 1
ATOM 2924 O O . ILE A 1 397 ? -10.930 -7.410 -2.140 1.00 93.62 397 ILE A O 1
ATOM 2928 N N . LYS A 1 398 ? -11.311 -7.333 -4.343 1.00 94.25 398 LYS A N 1
ATOM 2929 C CA . LYS A 1 398 ? -12.600 -8.051 -4.256 1.00 94.25 398 LYS A CA 1
ATOM 2930 C C . LYS A 1 398 ? -12.394 -9.490 -3.799 1.00 94.25 398 LYS A C 1
ATOM 2932 O O . LYS A 1 398 ? -13.174 -9.977 -2.984 1.00 94.25 398 LYS A O 1
ATOM 2937 N N . ASP A 1 399 ? -11.362 -10.148 -4.318 1.00 95.81 399 ASP A N 1
ATOM 2938 C CA . ASP A 1 399 ? -11.076 -11.554 -4.036 1.00 95.81 399 ASP A CA 1
ATOM 2939 C C . ASP A 1 399 ? -10.723 -11.735 -2.550 1.00 95.81 399 ASP A C 1
ATOM 2941 O O . ASP A 1 399 ? -11.363 -12.525 -1.860 1.00 95.81 399 ASP A O 1
ATOM 2945 N N . ARG A 1 400 ? -9.820 -10.906 -2.002 1.00 96.75 400 ARG A N 1
ATOM 2946 C CA . ARG A 1 400 ? -9.488 -10.919 -0.565 1.00 96.75 400 ARG A CA 1
ATOM 2947 C C . ARG A 1 400 ? -10.622 -10.409 0.329 1.00 96.75 400 ARG A C 1
ATOM 2949 O O . ARG A 1 400 ? -10.780 -10.922 1.430 1.00 96.75 400 ARG A O 1
ATOM 2956 N N . ILE A 1 401 ? -11.458 -9.463 -0.118 1.00 95.19 401 ILE A N 1
ATOM 2957 C CA . ILE A 1 401 ? -12.704 -9.113 0.598 1.00 95.19 401 ILE A CA 1
ATOM 2958 C C . ILE A 1 401 ? -13.646 -10.324 0.659 1.00 95.19 401 ILE A C 1
ATOM 2960 O O . ILE A 1 401 ? -14.285 -10.548 1.685 1.00 95.19 401 ILE A O 1
ATOM 2964 N N . THR A 1 402 ? -13.729 -11.115 -0.413 1.00 95.94 402 THR A N 1
ATOM 2965 C CA . THR A 1 402 ? -14.566 -12.322 -0.473 1.00 95.94 402 THR A CA 1
ATOM 2966 C C . THR A 1 402 ? -14.026 -13.388 0.477 1.00 95.94 402 THR A C 1
ATOM 2968 O O . THR A 1 402 ? -14.750 -13.778 1.389 1.00 95.94 402 THR A O 1
ATOM 2971 N N . ALA A 1 403 ? -12.736 -13.725 0.381 1.00 96.88 403 ALA A N 1
ATOM 2972 C CA . ALA A 1 403 ? -12.065 -14.654 1.293 1.00 96.88 403 ALA A CA 1
ATOM 2973 C C . ALA A 1 403 ? -12.159 -14.213 2.769 1.00 96.88 403 ALA A C 1
ATOM 2975 O O . ALA A 1 403 ? -12.367 -15.040 3.656 1.00 96.88 403 ALA A O 1
ATOM 2976 N N . TRP A 1 404 ? -12.076 -12.905 3.053 1.00 97.12 404 TRP A N 1
ATOM 2977 C CA . TRP A 1 404 ? -12.275 -12.377 4.407 1.00 97.12 404 TRP A CA 1
ATOM 2978 C C . TRP A 1 404 ? -13.705 -12.606 4.908 1.00 97.12 404 TRP A C 1
ATOM 2980 O O . TRP A 1 404 ? -13.887 -13.048 6.041 1.00 97.12 404 TRP A O 1
ATOM 2990 N N . ASN A 1 405 ? -14.723 -12.362 4.075 1.00 95.44 405 ASN A N 1
ATOM 2991 C CA . ASN A 1 405 ? -16.108 -12.662 4.446 1.00 95.44 405 ASN A CA 1
ATOM 2992 C C . ASN A 1 405 ? -16.301 -14.170 4.682 1.00 95.44 405 ASN A C 1
ATOM 2994 O O . ASN A 1 405 ? -16.881 -14.535 5.693 1.00 95.44 405 ASN A O 1
ATOM 2998 N N . GLU A 1 406 ? -15.766 -15.030 3.812 1.00 96.38 406 GLU A N 1
ATOM 2999 C CA . GLU A 1 406 ? -15.844 -16.497 3.939 1.00 96.38 406 GLU A CA 1
ATOM 3000 C C . GLU A 1 406 ? -15.099 -17.049 5.170 1.00 96.38 406 GLU A C 1
ATOM 3002 O O . GLU A 1 406 ? -15.427 -18.128 5.659 1.00 96.38 406 GLU A O 1
ATOM 3007 N N . THR A 1 407 ? -14.116 -16.307 5.694 1.00 95.50 407 THR A N 1
ATOM 3008 C CA . THR A 1 407 ? -13.343 -16.681 6.893 1.00 95.50 407 THR A CA 1
ATOM 3009 C C . THR A 1 407 ? -13.972 -16.166 8.198 1.00 95.50 407 THR A C 1
ATOM 3011 O O . THR A 1 407 ? -13.776 -16.777 9.250 1.00 95.50 407 THR A O 1
ATOM 3014 N N . TYR A 1 408 ? -14.701 -15.041 8.161 1.00 93.06 408 TYR A N 1
ATOM 3015 C CA . TYR A 1 408 ? -15.070 -14.274 9.364 1.00 93.06 408 TYR A CA 1
ATOM 3016 C C . TYR A 1 408 ? -16.548 -13.825 9.464 1.00 93.06 408 TYR A C 1
ATOM 3018 O O . TYR A 1 408 ? -16.869 -13.065 10.386 1.00 93.06 408 TYR A O 1
ATOM 3026 N N . LYS A 1 409 ? -17.453 -14.263 8.574 1.00 85.25 409 LYS A N 1
ATOM 3027 C CA . LYS A 1 409 ? -18.907 -13.987 8.637 1.00 85.25 409 LYS A CA 1
ATOM 3028 C C . LYS A 1 409 ? -19.767 -15.239 8.459 1.00 85.25 409 LYS A C 1
ATOM 3030 O O . LYS A 1 409 ? -20.823 -15.266 9.128 1.00 85.25 409 LYS A O 1
#

Foldseek 3Di:
DDDDDDDDDDDDDDDDDDDDPVVVVVVLPPPPDDPDDDDPDDDDDDDDDDDDDDDDDDDDDDDDDDDDDDDDDDDDDDDDDDDDDDDDDDDDDDDDDDDDDDDDDDDDDDPDPDPDPDDADPQQDADDQVDPLQWPFQQVPVPAQEAEEEQEFDDADPDPHQKDDLVRLSVRCVVLVVVVCVLPVVHHRYTYGRFIFTHPVNDDLVSLVTRRLRHVLNSVVCCCVPPVVLPHAYEYEYADSSLQSVLVNLVVPALPDPSNLLRHLEYESELFLQNRVCLPPFLVSQVSADFAALQDGSHYAYAQEAAPPADLPPRDPNRFDAQADCRRRFHAQLQGRHRAFDWDQHDPQQFDPFWGTWGQDRNRSHIHTRGPDDAPHNSGPGSCRCRGGSRSVSVSVVSSVVSSVVVPD

Radius of gyration: 31.71 Å; chains: 1; bounding box: 128×84×52 Å

Organism: NCBI:txid1181613

Sequence (409 aa):
MRKRETSQENRSEVKHETISPSSIAALVVFIATSCSSQNDDGTADDNQQTQTSSSSVSSSSSADDSSSSAASSSSGTVESSSSSVATTSSSSSSSSQRSSSSSLAASSSSRASSSSQGAPVDESVAGDYSKPERWIANGGDGSKGVDIFLATPTGNISGGASYASFEDAKASATTWGRGVESLFKDATNIYHAVYRYACISGCSDASMDNLSTNDILAAFDYYWENYNKGERPFILLGFSQGAYVLWNLVWKRIANNPEIGKYHIVTYALGSPGRGSYRDATAANVNKVFSQSPDDLNKVTCFAPYHESDDVSGMGAAFKVNNGSPTNNPITNPITWTTDADYHACPSGMCSSNVSGAQVDYAKGVLIVNTTASPNGSWGYHGQETTFFAGSIKQNIKDRITAWNETYK

InterPro domains:
  IPR021440 Protein of unknown function DUF3089 [PF11288] (146-339)
  IPR029058 Alpha/Beta hydrolase fold [SSF53474] (170-251)

Secondary structure (DSSP, 8-state):
--PPP---------------THHHHGGGGTTSS-----------------------------------------------------------------------------------PPPPP-SSS---TTSGGGEEEE-TT--SSSEEEEE------TTS-SB--HHHHHHHHHHHHHHHHHHHTTTSEEEEE---PBPGGG--HHHIIIIIHHHHHHHHHHIIIIIITT-S-EEEEEETHHHHHHHHHIIIIITT-HHHHTTEEEEEEES--S-GGGGG--HHHHHHHB--SSS-TTEEEEE-EE-TT--GGGS-TTT--SS-BTTTB----TTTSS---S-EEPPTTTS-TTEEEEEEETTTTEEEEEESSPP-GGGTTTT-HHHHHHHHHHHHHHHHHHHHHHHH-